Protein AF-A0A949B2I8-F1 (afdb_monomer_lite)

pLDDT: mean 84.63, std 10.98, range [38.72, 97.44]

Radius of gyration: 34.82 Å; chains: 1; bounding box: 92×70×92 Å

Structure (mmCIF, N/CA/C/O backbone):
data_AF-A0A949B2I8-F1
#
_entry.id   AF-A0A949B2I8-F1
#
loop_
_atom_site.group_PDB
_atom_site.id
_atom_site.type_symbol
_atom_site.label_atom_id
_atom_site.label_alt_id
_atom_site.label_comp_id
_atom_site.label_asym_id
_atom_site.label_entity_id
_atom_site.label_seq_id
_atom_site.pdbx_PDB_ins_code
_atom_site.Cartn_x
_atom_site.Cartn_y
_atom_site.Cartn_z
_atom_site.occupancy
_atom_site.B_iso_or_equiv
_atom_site.auth_seq_id
_atom_site.auth_comp_id
_atom_site.auth_asym_id
_atom_site.auth_atom_id
_atom_site.pdbx_PDB_model_num
ATOM 1 N N . THR A 1 1 ? -18.394 -19.886 13.069 1.00 79.94 1 THR A N 1
ATOM 2 C CA . THR A 1 1 ? -18.197 -20.122 11.618 1.00 79.94 1 THR A CA 1
ATOM 3 C C . THR A 1 1 ? -19.232 -19.318 10.837 1.00 79.94 1 THR A C 1
ATOM 5 O O . THR A 1 1 ? -20.152 -18.823 11.475 1.00 79.94 1 THR A O 1
ATOM 8 N N . ASN A 1 2 ? -19.102 -19.147 9.516 1.00 81.44 2 ASN A N 1
ATOM 9 C CA . ASN A 1 2 ? -20.179 -18.587 8.677 1.00 81.44 2 ASN A CA 1
ATOM 10 C C . ASN A 1 2 ? -21.021 -19.720 8.051 1.00 81.44 2 ASN A C 1
ATOM 12 O O . ASN A 1 2 ? -20.586 -20.873 8.059 1.00 81.44 2 ASN A O 1
ATOM 16 N N . TYR A 1 3 ? -22.212 -19.411 7.523 1.00 83.62 3 TYR A N 1
ATOM 17 C CA . TYR A 1 3 ? -23.167 -20.431 7.058 1.00 83.62 3 TYR A CA 1
ATOM 18 C C . TYR A 1 3 ? -22.599 -21.349 5.966 1.00 83.62 3 TYR A C 1
ATOM 20 O O . TYR A 1 3 ? -22.787 -22.558 6.020 1.00 83.62 3 TYR A O 1
ATOM 28 N N . ALA A 1 4 ? -21.834 -20.825 5.011 1.00 82.12 4 ALA A N 1
ATOM 29 C CA . ALA A 1 4 ? -21.316 -21.674 3.944 1.00 82.12 4 ALA A CA 1
ATOM 30 C C . ALA A 1 4 ? -20.083 -22.471 4.354 1.00 82.12 4 ALA A C 1
ATOM 32 O O . ALA A 1 4 ? -19.852 -23.545 3.817 1.00 82.12 4 ALA A O 1
ATOM 33 N N . MET A 1 5 ? -19.282 -21.964 5.293 1.00 85.81 5 MET A N 1
ATOM 34 C CA . MET A 1 5 ? -18.226 -22.775 5.883 1.00 85.81 5 MET A CA 1
ATOM 35 C C . MET A 1 5 ? -18.851 -23.914 6.693 1.00 85.81 5 MET A C 1
ATOM 37 O O . MET A 1 5 ? -18.376 -25.033 6.599 1.00 85.81 5 MET A O 1
ATOM 41 N N . LEU A 1 6 ? -19.949 -23.676 7.420 1.00 89.88 6 LEU A N 1
ATOM 42 C CA . LEU A 1 6 ? -20.717 -24.753 8.055 1.00 89.88 6 LEU A CA 1
ATOM 43 C C . LEU A 1 6 ? -21.228 -25.773 7.025 1.00 89.88 6 LEU A C 1
ATOM 45 O O . LEU A 1 6 ? -21.060 -26.969 7.229 1.00 89.88 6 LEU A O 1
ATOM 49 N N . GLU A 1 7 ? -21.806 -25.315 5.914 1.00 89.12 7 GLU A N 1
ATOM 50 C CA . GLU A 1 7 ? -22.252 -26.204 4.837 1.00 89.12 7 GLU A CA 1
ATOM 51 C C . GLU A 1 7 ? -21.102 -27.023 4.241 1.00 89.12 7 GLU A C 1
ATOM 53 O O . GLU A 1 7 ? -21.235 -28.229 4.058 1.00 89.12 7 GLU A O 1
ATOM 58 N N . TYR A 1 8 ? -19.952 -26.394 4.002 1.00 88.31 8 TYR A N 1
ATOM 59 C CA . TYR A 1 8 ? -18.765 -27.072 3.494 1.00 88.31 8 TYR A CA 1
ATOM 60 C C . TYR A 1 8 ? -18.216 -28.110 4.485 1.00 88.31 8 TYR A C 1
ATOM 62 O O . TYR A 1 8 ? -17.918 -29.236 4.089 1.00 88.31 8 TYR A O 1
ATOM 70 N N . LEU A 1 9 ? -18.143 -27.766 5.776 1.00 89.88 9 LEU A N 1
ATOM 71 C CA . LEU A 1 9 ? -17.707 -28.675 6.843 1.00 89.88 9 LEU A CA 1
ATOM 72 C C . LEU A 1 9 ? -18.636 -29.892 6.968 1.00 89.88 9 LEU A C 1
ATOM 74 O O . LEU A 1 9 ? -18.159 -31.000 7.180 1.00 89.88 9 LEU A O 1
ATOM 78 N N . LEU A 1 10 ? -19.950 -29.720 6.779 1.00 88.69 10 LEU A N 1
ATOM 79 C CA . LEU A 1 10 ? -20.912 -30.832 6.807 1.00 88.69 10 LEU A CA 1
ATOM 80 C C . LEU A 1 10 ? -20.727 -31.838 5.657 1.00 88.69 10 LEU A C 1
ATOM 82 O O . LEU A 1 10 ? -21.228 -32.961 5.754 1.00 88.69 10 LEU A O 1
ATOM 86 N N . LEU A 1 11 ? -20.054 -31.438 4.573 1.00 88.19 11 LEU A N 1
ATOM 87 C CA . LEU A 1 11 ? -19.802 -32.273 3.395 1.00 88.19 11 LEU A CA 1
ATOM 88 C C . LEU A 1 11 ? -18.413 -32.920 3.402 1.00 88.19 11 LEU A C 1
ATOM 90 O O . LEU A 1 11 ? -18.212 -33.920 2.711 1.00 88.19 11 LEU A O 1
ATOM 94 N N . ARG A 1 12 ? -17.441 -32.357 4.132 1.00 89.75 12 ARG A N 1
ATOM 95 C CA . ARG A 1 12 ? -16.051 -32.818 4.081 1.00 89.75 12 ARG A CA 1
ATOM 96 C C . ARG A 1 12 ? -15.852 -34.053 4.978 1.00 89.75 12 ARG A C 1
ATOM 98 O O . ARG A 1 12 ? -16.093 -33.963 6.181 1.00 89.75 12 ARG A O 1
ATOM 105 N N . PRO A 1 13 ? -15.358 -35.186 4.439 1.00 86.69 13 PRO A N 1
ATOM 106 C CA . PRO A 1 13 ? -15.176 -36.415 5.218 1.00 86.69 13 PRO A CA 1
ATOM 107 C C . PRO A 1 13 ? -14.293 -36.241 6.459 1.00 86.69 13 PRO A C 1
ATOM 109 O O . PRO A 1 13 ? -14.601 -36.794 7.510 1.00 86.69 13 PRO A O 1
ATOM 112 N N . ASP A 1 14 ? -13.243 -35.423 6.355 1.00 87.81 14 ASP A N 1
ATOM 113 C CA . ASP A 1 14 ? -12.292 -35.188 7.448 1.00 87.81 14 ASP A CA 1
ATOM 114 C C . ASP A 1 14 ? -12.923 -34.480 8.662 1.00 87.81 14 ASP A C 1
ATOM 116 O O . ASP A 1 14 ? -12.439 -34.642 9.780 1.00 87.81 14 ASP A O 1
ATOM 120 N N . ASP A 1 15 ? -14.014 -33.724 8.470 1.00 87.88 15 ASP A N 1
ATOM 121 C CA . ASP A 1 15 ? -14.718 -33.020 9.555 1.00 87.88 15 ASP A CA 1
ATOM 122 C C . ASP A 1 15 ? -15.960 -33.770 10.055 1.00 87.88 15 ASP A C 1
ATOM 124 O O . ASP A 1 15 ? -16.546 -33.382 11.068 1.00 87.88 15 ASP A O 1
ATOM 128 N N . SER A 1 16 ? -16.354 -34.864 9.390 1.00 84.75 16 SER A N 1
ATOM 129 C CA . SER A 1 16 ? -17.503 -35.697 9.776 1.00 84.75 16 SER A CA 1
ATOM 130 C C . SER A 1 16 ? -17.485 -36.103 11.259 1.00 84.75 16 SER A C 1
ATOM 132 O O . SER A 1 16 ? -18.537 -36.006 11.887 1.00 84.75 16 SER A O 1
ATOM 134 N N . PRO A 1 17 ? -16.333 -36.450 11.885 1.00 85.88 17 PRO A N 1
ATOM 135 C CA . PRO A 1 17 ? -16.284 -36.782 13.313 1.00 85.88 17 PRO A CA 1
ATOM 136 C C . PRO A 1 17 ? -16.767 -35.677 14.262 1.00 85.88 17 PRO A C 1
ATOM 138 O O . PRO A 1 17 ? -17.048 -35.960 15.420 1.00 85.88 17 PRO A O 1
ATOM 141 N N . PHE A 1 18 ? -16.838 -34.416 13.822 1.00 85.62 18 PHE A N 1
ATOM 142 C CA . PHE A 1 18 ? -17.366 -33.314 14.634 1.00 85.62 18 PHE A CA 1
ATOM 143 C C . PHE A 1 18 ? -18.903 -33.299 14.676 1.00 85.62 18 PHE A C 1
ATOM 145 O O . PHE A 1 18 ? -19.505 -32.826 15.646 1.00 85.62 18 PHE A O 1
ATOM 152 N N . PHE A 1 19 ? -19.525 -33.810 13.612 1.00 88.69 19 PHE A N 1
ATOM 153 C CA . PHE A 1 19 ? -20.973 -33.830 13.414 1.00 88.69 19 PHE A CA 1
ATOM 154 C C . PHE A 1 19 ? -21.587 -35.212 13.645 1.00 88.69 19 PHE A C 1
ATOM 156 O O . PHE A 1 19 ? -22.778 -35.288 13.925 1.00 88.69 19 PHE A O 1
ATOM 163 N N . ASP A 1 20 ? -20.779 -36.273 13.581 1.00 80.75 20 ASP A N 1
ATOM 164 C CA . ASP A 1 20 ? -21.177 -37.658 13.818 1.00 80.75 20 ASP A CA 1
ATOM 165 C C . ASP A 1 20 ? -20.352 -38.293 14.950 1.00 80.75 20 ASP A C 1
ATOM 167 O O . ASP A 1 20 ? -19.201 -37.935 15.193 1.00 80.75 20 ASP A O 1
ATOM 171 N N . GLY A 1 21 ? -20.914 -39.296 15.628 1.00 77.56 21 GLY A N 1
ATOM 172 C CA . GLY A 1 21 ? -20.192 -40.074 16.641 1.00 77.56 21 GLY A CA 1
ATOM 173 C C . GLY A 1 21 ? -20.196 -39.436 18.034 1.00 77.56 21 GLY A C 1
ATOM 174 O O . GLY A 1 21 ? -21.208 -38.893 18.477 1.00 77.56 21 GLY A O 1
ATOM 175 N N . GLU A 1 22 ? -19.092 -39.561 18.778 1.00 79.94 22 GLU A N 1
ATOM 176 C CA . GLU A 1 22 ? -19.039 -39.130 20.184 1.00 79.94 22 GLU A CA 1
ATOM 177 C C . GLU A 1 22 ? -19.079 -37.604 20.343 1.00 79.94 22 GLU A C 1
ATOM 179 O O . GLU A 1 22 ? -19.807 -37.100 21.199 1.00 79.94 22 GLU A O 1
ATOM 184 N N . LEU A 1 23 ? -18.373 -36.855 19.484 1.00 82.44 23 LEU A N 1
ATOM 185 C CA . LEU A 1 23 ? -18.303 -35.389 19.577 1.00 82.44 23 LEU A CA 1
ATOM 186 C C . LEU A 1 23 ? -19.657 -34.718 19.315 1.00 82.44 23 LEU A C 1
ATOM 188 O O . LEU A 1 23 ? -19.991 -33.726 19.967 1.00 82.44 23 LEU A O 1
ATOM 192 N N . ALA A 1 24 ? -20.472 -35.304 18.436 1.00 82.50 24 ALA A N 1
ATOM 193 C CA . ALA A 1 24 ? -21.822 -34.843 18.123 1.00 82.50 24 ALA A CA 1
ATOM 194 C C . ALA A 1 24 ? -22.713 -34.720 19.375 1.00 82.50 24 ALA A C 1
ATOM 196 O O . ALA A 1 24 ? -23.487 -33.774 19.514 1.00 82.50 24 ALA A O 1
ATOM 197 N N . ARG A 1 25 ? -22.545 -35.623 20.352 1.00 79.56 25 ARG A N 1
ATOM 198 C CA . ARG A 1 25 ? -23.369 -35.686 21.574 1.00 79.56 25 ARG A CA 1
ATOM 199 C C . ARG A 1 25 ? -23.064 -34.584 22.591 1.00 79.56 25 ARG A C 1
ATOM 201 O O . ARG A 1 25 ? -23.819 -34.403 23.549 1.00 79.56 25 ARG A O 1
ATOM 208 N N . HIS A 1 26 ? -21.963 -33.856 22.414 1.00 86.62 26 HIS A N 1
ATOM 209 C CA . HIS A 1 26 ? -21.536 -32.809 23.341 1.00 86.62 26 HIS A CA 1
ATOM 210 C C . HIS A 1 26 ? -22.079 -31.419 22.997 1.00 86.62 26 HIS A C 1
ATOM 212 O O . HIS A 1 26 ? -21.903 -30.489 23.787 1.00 86.62 26 HIS A O 1
ATOM 218 N N . TRP A 1 27 ? -22.773 -31.261 21.869 1.00 90.19 27 TRP A N 1
ATOM 219 C CA . TRP A 1 27 ? -23.358 -29.982 21.486 1.00 90.19 27 TRP A CA 1
ATOM 220 C C . TRP A 1 27 ? -24.473 -29.566 22.458 1.00 90.19 27 TRP A C 1
ATOM 222 O O . TRP A 1 27 ? -25.363 -30.350 22.786 1.00 90.19 27 TRP A O 1
ATOM 232 N N . LYS A 1 28 ? -24.413 -28.316 22.935 1.00 90.44 28 LYS A N 1
ATOM 233 C CA . LYS A 1 28 ? -25.395 -27.732 23.873 1.00 90.44 28 LYS A CA 1
ATOM 234 C C . LYS A 1 28 ? -26.049 -26.458 23.357 1.00 90.44 28 LYS A C 1
ATOM 236 O O . LYS A 1 28 ? -27.205 -26.200 23.678 1.00 90.44 28 LYS A O 1
ATOM 241 N N . PHE A 1 29 ? -25.325 -25.678 22.561 1.00 93.69 29 PHE A N 1
ATOM 242 C CA . PHE A 1 29 ? -25.753 -24.360 22.110 1.00 93.69 29 PHE A CA 1
ATOM 243 C C . PHE A 1 29 ? -25.602 -24.236 20.598 1.00 93.69 29 PHE A C 1
ATOM 245 O O . PHE A 1 29 ? -24.614 -24.702 20.029 1.00 93.69 29 PHE A O 1
ATOM 252 N N . LEU A 1 30 ? -26.561 -23.564 19.969 1.00 92.81 30 LEU A N 1
ATOM 253 C CA . LEU A 1 30 ? -26.481 -23.113 18.585 1.00 92.81 30 LEU A CA 1
ATOM 254 C C . LEU A 1 30 ? -26.758 -21.612 18.564 1.00 92.81 30 LEU A C 1
ATOM 256 O O . LEU A 1 30 ? -27.876 -21.187 18.839 1.00 92.81 30 LEU A O 1
ATOM 260 N N . ILE A 1 31 ? -25.733 -20.819 18.260 1.00 94.12 31 ILE A N 1
ATOM 261 C CA . ILE A 1 31 ? -25.816 -19.358 18.275 1.00 94.12 31 ILE A CA 1
ATOM 262 C C . ILE A 1 31 ? -25.791 -18.852 16.836 1.00 94.12 31 ILE A C 1
ATOM 264 O O . ILE A 1 31 ? -24.857 -19.153 16.089 1.00 94.12 31 ILE A O 1
ATOM 268 N N . LEU A 1 32 ? -26.810 -18.085 16.462 1.00 91.12 32 LEU A N 1
ATOM 269 C CA . LEU A 1 32 ? -26.898 -17.388 15.189 1.00 91.12 32 LEU A CA 1
ATOM 270 C C . LEU A 1 32 ? -26.808 -15.882 15.427 1.00 91.12 32 LEU A C 1
ATOM 272 O O . LEU A 1 32 ? -27.686 -15.294 16.054 1.00 91.12 32 LEU A O 1
ATOM 276 N N . ASP A 1 33 ? -25.754 -15.267 14.909 1.00 88.81 33 ASP A N 1
ATOM 277 C CA . ASP A 1 33 ? -25.601 -13.818 14.971 1.00 88.81 33 ASP A CA 1
ATOM 278 C C . ASP A 1 33 ? -26.317 -13.146 13.788 1.00 88.81 33 ASP A C 1
ATOM 280 O O . ASP A 1 33 ? -26.360 -13.707 12.687 1.00 88.81 33 ASP A O 1
ATOM 284 N N . GLU A 1 34 ? -26.885 -11.964 14.017 1.00 86.44 34 GLU A N 1
ATOM 285 C CA . GLU A 1 34 ? -27.564 -11.130 13.015 1.00 86.44 34 GLU A CA 1
ATOM 286 C C . GLU A 1 34 ? -28.652 -11.853 12.208 1.00 86.44 34 GLU A C 1
ATOM 288 O O . GLU A 1 34 ? -28.735 -11.773 10.979 1.00 86.44 34 GLU A O 1
ATOM 293 N N . ALA A 1 35 ? -29.552 -12.532 12.919 1.00 86.75 35 ALA A N 1
ATOM 294 C CA . ALA A 1 35 ? -30.594 -13.368 12.336 1.00 86.75 35 ALA A CA 1
ATOM 295 C C . ALA A 1 35 ? -31.487 -12.628 11.314 1.00 86.75 35 ALA A C 1
ATOM 297 O O . ALA A 1 35 ? -32.026 -13.245 10.399 1.00 86.75 35 ALA A O 1
ATOM 298 N N . HIS A 1 36 ? -31.589 -11.300 11.423 1.00 84.44 36 HIS A N 1
ATOM 299 C CA . HIS A 1 36 ? -32.357 -10.436 10.524 1.00 84.44 36 HIS A CA 1
ATOM 300 C C . HIS A 1 36 ? -31.859 -10.422 9.062 1.00 84.44 36 HIS A C 1
ATOM 302 O O . HIS A 1 36 ? -32.623 -10.062 8.164 1.00 84.44 36 HIS A O 1
ATOM 308 N N . ILE A 1 37 ? -30.607 -10.826 8.809 1.00 84.00 37 ILE A N 1
ATOM 309 C CA . ILE A 1 37 ? -30.034 -10.950 7.456 1.00 84.00 37 ILE A CA 1
ATOM 310 C C . ILE A 1 37 ? -30.658 -12.136 6.696 1.00 84.00 37 ILE A C 1
ATOM 312 O O . ILE A 1 37 ? -30.757 -12.119 5.468 1.00 84.00 37 ILE A O 1
ATOM 316 N N . TYR A 1 38 ? -31.109 -13.167 7.415 1.00 82.81 38 TYR A N 1
ATOM 317 C CA . TYR A 1 38 ? -31.652 -14.393 6.834 1.00 82.81 38 TYR A CA 1
ATOM 318 C C . TYR A 1 38 ? -33.159 -14.252 6.589 1.00 82.81 38 TYR A C 1
ATOM 320 O O . TYR A 1 38 ? -33.985 -14.742 7.357 1.00 82.81 38 TYR A O 1
ATOM 328 N N . ASN A 1 39 ? -33.526 -13.572 5.503 1.00 79.19 39 ASN A N 1
ATOM 329 C CA . ASN A 1 39 ? -34.914 -13.385 5.083 1.00 79.19 39 ASN A CA 1
ATOM 330 C C . ASN A 1 39 ? -35.170 -13.954 3.676 1.00 79.19 39 ASN A C 1
ATOM 332 O O . ASN A 1 39 ? -34.245 -14.270 2.930 1.00 79.19 39 ASN A O 1
ATOM 336 N N . GLY A 1 40 ? -36.443 -14.151 3.320 1.00 84.62 40 GLY A N 1
ATOM 337 C CA . GLY A 1 40 ? -36.815 -14.700 2.012 1.00 84.62 40 GLY A CA 1
ATOM 338 C C . GLY A 1 40 ? -36.098 -16.021 1.699 1.00 84.62 40 GLY A C 1
ATOM 339 O O . GLY A 1 40 ? -36.113 -16.948 2.507 1.00 84.62 40 GLY A O 1
ATOM 340 N N . ALA A 1 41 ? -35.458 -16.098 0.529 1.00 86.00 41 ALA A N 1
ATOM 341 C CA . ALA A 1 41 ? -34.752 -17.297 0.076 1.00 86.00 41 ALA A CA 1
ATOM 342 C C . ALA A 1 41 ? -33.549 -17.669 0.965 1.00 86.00 41 ALA A C 1
ATOM 344 O O . ALA A 1 41 ? -33.412 -18.835 1.330 1.00 86.00 41 ALA A O 1
ATOM 345 N N . SER A 1 42 ? -32.732 -16.694 1.388 1.00 83.50 42 SER A N 1
ATOM 346 C CA . SER A 1 42 ? -31.561 -16.965 2.241 1.00 83.50 42 SER A CA 1
ATOM 347 C C . SER A 1 42 ? -31.970 -17.482 3.624 1.00 83.50 42 SER A C 1
ATOM 349 O O . SER A 1 42 ? -31.307 -18.348 4.194 1.00 83.50 42 SER A O 1
ATOM 351 N N . GLY A 1 43 ? -33.109 -17.012 4.144 1.00 86.12 43 GLY A N 1
ATOM 352 C CA . GLY A 1 43 ? -33.725 -17.535 5.365 1.00 86.12 43 GLY A CA 1
ATOM 353 C C . GLY A 1 43 ? -34.150 -18.997 5.250 1.00 86.12 43 GLY A C 1
ATOM 354 O O . GLY A 1 43 ? -33.913 -19.786 6.168 1.00 86.12 43 GLY A O 1
ATOM 355 N N . ILE A 1 44 ? -34.734 -19.380 4.112 1.00 88.50 44 ILE A N 1
ATOM 356 C CA . ILE A 1 44 ? -35.135 -20.767 3.845 1.00 88.50 44 ILE A CA 1
ATOM 357 C C . ILE A 1 44 ? -33.903 -21.675 3.783 1.00 88.50 44 ILE A C 1
ATOM 359 O O . ILE A 1 44 ? -33.879 -22.707 4.455 1.00 88.50 44 ILE A O 1
ATOM 363 N N . GLU A 1 45 ? -32.868 -21.278 3.039 1.00 90.00 45 GLU A N 1
ATOM 364 C CA . GLU A 1 45 ? -31.611 -22.030 2.938 1.00 90.00 45 GLU A CA 1
ATOM 365 C C . GLU A 1 45 ? -30.949 -22.211 4.306 1.00 90.00 45 GLU A C 1
ATOM 367 O O . GLU A 1 45 ? -30.589 -23.332 4.678 1.00 90.00 45 GLU A O 1
ATOM 372 N N . MET A 1 46 ? -30.859 -21.137 5.098 1.00 91.69 46 MET A N 1
ATOM 373 C CA . MET A 1 46 ? -30.277 -21.202 6.438 1.00 91.69 46 MET A CA 1
ATOM 374 C C . MET A 1 46 ? -31.085 -22.121 7.359 1.00 91.69 46 MET A C 1
ATOM 376 O O . MET A 1 46 ? -30.516 -22.960 8.059 1.00 91.69 46 MET A O 1
ATOM 380 N N . GLY A 1 47 ? -32.416 -22.038 7.315 1.00 92.56 47 GLY A N 1
ATOM 381 C CA . GLY A 1 47 ? -33.276 -22.944 8.071 1.00 92.56 47 GLY A CA 1
ATOM 382 C C . GLY A 1 47 ? -33.119 -24.408 7.646 1.00 92.56 47 GLY A C 1
ATOM 383 O O . GLY A 1 47 ? -33.179 -25.306 8.487 1.00 92.56 47 GLY A O 1
ATOM 384 N N . MET A 1 48 ? -32.923 -24.697 6.357 1.00 92.12 48 MET A N 1
ATOM 385 C CA . MET A 1 48 ? -32.646 -26.061 5.883 1.00 92.12 48 MET A CA 1
ATOM 386 C C . MET A 1 48 ? -31.262 -26.548 6.324 1.00 92.12 48 MET A C 1
ATOM 388 O O . MET A 1 48 ? -31.116 -27.702 6.729 1.00 92.12 48 MET A O 1
ATOM 392 N N . LEU A 1 49 ? -30.251 -25.678 6.298 1.00 93.88 49 LEU A N 1
ATOM 393 C CA . LEU A 1 49 ? -28.912 -25.981 6.799 1.00 93.88 49 LEU A CA 1
ATOM 394 C C . LEU A 1 49 ? -28.930 -26.308 8.298 1.00 93.88 49 LEU A C 1
ATOM 396 O O . LEU A 1 49 ? -28.355 -27.318 8.699 1.00 93.88 49 LEU A O 1
ATOM 400 N N . ILE A 1 50 ? -29.634 -25.514 9.112 1.00 93.81 50 ILE A N 1
ATOM 401 C CA . ILE A 1 50 ? -29.788 -25.768 10.554 1.00 93.81 50 ILE A CA 1
ATOM 402 C C . ILE A 1 50 ? -30.484 -27.111 10.800 1.00 93.81 50 ILE A C 1
ATOM 404 O O . ILE A 1 50 ? -30.046 -27.872 11.661 1.00 93.81 50 ILE A O 1
ATOM 408 N N . ARG A 1 51 ? -31.529 -27.442 10.029 1.00 91.81 51 ARG A N 1
ATOM 409 C CA . ARG A 1 51 ? -32.196 -28.752 10.127 1.00 91.81 51 ARG A CA 1
ATOM 410 C C . ARG A 1 51 ? -31.242 -29.901 9.802 1.00 91.81 51 ARG A C 1
ATOM 412 O O . ARG A 1 51 ? -31.181 -30.840 10.584 1.00 91.81 51 ARG A O 1
ATOM 419 N N . ARG A 1 52 ? -30.454 -29.804 8.720 1.00 92.06 52 ARG A N 1
ATOM 420 C CA . ARG A 1 52 ? -29.418 -30.804 8.378 1.00 92.06 52 ARG A CA 1
ATOM 421 C C . ARG A 1 52 ? -28.370 -30.944 9.481 1.00 92.06 52 ARG A C 1
ATOM 423 O O . ARG A 1 52 ? -27.996 -32.059 9.821 1.00 92.06 52 ARG A O 1
ATOM 430 N N . LEU A 1 53 ? -27.919 -29.830 10.060 1.00 92.44 53 LEU A N 1
ATOM 431 C CA . LEU A 1 53 ? -26.991 -29.851 11.188 1.00 92.44 53 LEU A CA 1
ATOM 432 C C . LEU A 1 53 ? -27.604 -30.603 12.377 1.00 92.44 53 LEU A C 1
ATOM 434 O O . LEU A 1 53 ? -26.999 -31.550 12.870 1.00 92.44 53 LEU A O 1
ATOM 438 N N . LYS A 1 54 ? -28.810 -30.210 12.806 1.00 91.06 54 LYS A N 1
ATOM 439 C CA . LYS A 1 54 ? -29.531 -30.831 13.928 1.00 91.06 54 LYS A CA 1
ATOM 440 C C . LYS A 1 54 ? -29.829 -32.308 13.699 1.00 91.06 54 LYS A C 1
ATOM 442 O O . LYS A 1 54 ? -29.820 -33.074 14.656 1.00 91.06 54 LYS A O 1
ATOM 447 N N . ASP A 1 55 ? -30.083 -32.712 12.461 1.00 89.56 55 ASP A N 1
ATOM 448 C CA . ASP A 1 55 ? -30.278 -34.118 12.119 1.00 89.56 55 ASP A CA 1
ATOM 449 C C . ASP A 1 55 ? -29.025 -34.943 12.445 1.00 89.56 55 ASP A C 1
ATOM 451 O O . ASP A 1 55 ? -29.115 -35.969 13.112 1.00 89.56 55 ASP A O 1
ATOM 455 N N . ARG A 1 56 ? -27.836 -34.424 12.110 1.00 89.56 56 ARG A N 1
ATOM 456 C CA . ARG A 1 56 ? -26.564 -35.097 12.418 1.00 89.56 56 ARG A CA 1
ATOM 457 C C . ARG A 1 56 ? -26.195 -35.044 13.899 1.00 89.56 56 ARG A C 1
ATOM 459 O O . ARG A 1 56 ? -25.865 -36.072 14.481 1.00 89.56 56 ARG A O 1
ATOM 466 N N . VAL A 1 57 ? -26.291 -33.870 14.532 1.00 90.81 57 VAL A N 1
ATOM 467 C CA . VAL A 1 57 ? -25.806 -33.696 15.917 1.00 90.81 57 VAL A CA 1
ATOM 468 C C . VAL A 1 57 ? -26.828 -34.057 16.997 1.00 90.81 57 VAL A C 1
ATOM 470 O O . VAL A 1 57 ? -26.465 -34.243 18.156 1.00 90.81 57 VAL A O 1
ATOM 473 N N . CYS A 1 58 ? -28.115 -34.137 16.655 1.00 86.69 58 CYS A N 1
ATOM 474 C CA . CYS A 1 58 ? -29.203 -34.362 17.613 1.00 86.69 58 CYS A CA 1
ATOM 475 C C . CYS A 1 58 ? -30.231 -35.402 17.153 1.00 86.69 58 CYS A C 1
ATOM 477 O O . CYS A 1 58 ? -31.282 -35.510 17.785 1.00 86.69 58 CYS A O 1
ATOM 479 N N . GLU A 1 59 ? -29.968 -36.151 16.075 1.00 84.31 59 GLU A N 1
ATOM 480 C CA . GLU A 1 59 ? -30.919 -37.120 15.497 1.00 84.31 59 GLU A CA 1
ATOM 481 C C . GLU A 1 59 ? -32.289 -36.475 15.201 1.00 84.31 59 GLU A C 1
ATOM 483 O O . GLU A 1 59 ? -33.342 -37.085 15.387 1.00 84.31 59 GLU A O 1
ATOM 488 N N . GLY A 1 60 ? -32.287 -35.181 14.865 1.00 76.62 60 GLY A N 1
ATOM 489 C CA . GLY A 1 60 ? -33.498 -34.410 14.580 1.00 76.62 60 GLY A CA 1
ATOM 490 C C . GLY A 1 60 ? -34.383 -34.109 15.798 1.00 76.62 60 GLY A C 1
ATOM 491 O O . GLY A 1 60 ? -35.456 -33.528 15.632 1.00 76.62 60 GLY A O 1
ATOM 492 N N . LYS A 1 61 ? -33.964 -34.455 17.024 1.00 81.94 61 LYS A N 1
ATOM 493 C CA . LYS A 1 61 ? -34.746 -34.213 18.248 1.00 81.94 61 LYS A CA 1
ATOM 494 C C . LYS A 1 61 ? -34.772 -32.726 18.610 1.00 81.94 61 LYS A C 1
ATOM 496 O O . LYS A 1 61 ? -33.727 -32.082 18.720 1.00 81.94 61 LYS A O 1
ATOM 501 N N . SER A 1 62 ? -35.970 -32.202 18.858 1.00 81.88 62 SER A N 1
ATOM 502 C CA . SER A 1 62 ? -36.173 -30.855 19.403 1.00 81.88 62 SER A CA 1
ATOM 503 C C . SER A 1 62 ? -35.776 -30.772 20.881 1.00 81.88 62 SER A C 1
ATOM 505 O O . SER A 1 62 ? -35.847 -31.758 21.615 1.00 81.88 62 SER A O 1
ATOM 507 N N . GLY A 1 63 ? -35.363 -29.586 21.326 1.00 82.25 63 GLY A N 1
ATOM 508 C CA . GLY A 1 63 ? -35.034 -29.287 22.723 1.00 82.25 63 GLY A CA 1
ATOM 509 C C . GLY A 1 63 ? -33.657 -29.761 23.203 1.00 82.25 63 GLY A C 1
ATOM 510 O O . GLY A 1 63 ? -33.282 -29.462 24.336 1.00 82.25 63 GLY A O 1
ATOM 511 N N . VAL A 1 64 ? -32.881 -30.458 22.362 1.00 86.44 64 VAL A N 1
ATOM 512 C CA . VAL A 1 64 ? -31.512 -30.900 22.698 1.00 86.44 64 VAL A CA 1
ATOM 513 C C . VAL A 1 64 ? -30.526 -29.727 22.671 1.00 86.44 64 VAL A C 1
ATOM 515 O O . VAL A 1 64 ? -29.676 -29.617 23.555 1.00 86.44 64 VAL A O 1
ATOM 518 N N . LEU A 1 65 ? -30.658 -28.832 21.686 1.00 90.81 65 LEU A N 1
ATOM 519 C CA . LEU A 1 65 ? -29.834 -27.628 21.564 1.00 90.81 65 LEU A CA 1
ATOM 520 C C . LEU A 1 65 ? -30.578 -26.404 22.078 1.00 90.81 65 LEU A C 1
ATOM 522 O O . LEU A 1 65 ? -31.708 -26.124 21.677 1.00 90.81 65 LEU A O 1
ATOM 526 N N . ARG A 1 66 ? -29.893 -25.603 22.892 1.00 91.62 66 ARG A N 1
ATOM 527 C CA . ARG A 1 66 ? -30.322 -24.243 23.205 1.00 91.62 66 ARG A CA 1
ATOM 528 C C . ARG A 1 66 ? -29.980 -23.335 22.025 1.00 91.62 66 ARG A C 1
ATOM 530 O O . ARG A 1 66 ? -28.810 -23.035 21.786 1.00 91.62 66 ARG A O 1
ATOM 537 N N . CYS A 1 67 ? -31.002 -22.939 21.275 1.00 93.88 67 CYS A N 1
ATOM 538 C CA . CYS A 1 67 ? -30.852 -22.053 20.127 1.00 93.88 67 CYS A CA 1
ATOM 539 C C . CYS A 1 67 ? -30.939 -20.592 20.576 1.00 93.88 67 CYS A C 1
ATOM 541 O O . CYS A 1 67 ? -31.873 -20.216 21.277 1.00 93.88 67 CYS A O 1
ATOM 543 N N . ILE A 1 68 ? -29.959 -19.784 20.184 1.00 94.62 68 ILE A N 1
ATOM 544 C CA . ILE A 1 68 ? -29.862 -18.364 20.526 1.00 94.62 68 ILE A CA 1
ATOM 545 C C . ILE A 1 68 ? -29.705 -17.594 19.218 1.00 94.62 68 ILE A C 1
ATOM 547 O O . ILE A 1 68 ? -28.844 -17.933 18.407 1.00 94.62 68 ILE A O 1
ATOM 551 N N . ALA A 1 69 ? -30.514 -16.558 19.016 1.00 91.50 69 ALA A N 1
ATOM 552 C CA . ALA A 1 69 ? -30.374 -15.638 17.896 1.00 91.50 69 ALA A CA 1
ATOM 553 C C . ALA A 1 69 ? -30.249 -14.200 18.391 1.00 91.50 69 ALA A C 1
ATOM 555 O O . ALA A 1 69 ? -31.006 -13.775 19.261 1.00 91.50 69 ALA A O 1
ATOM 556 N N . THR A 1 70 ? -29.328 -13.441 17.806 1.00 90.31 70 THR A N 1
ATOM 557 C CA . THR A 1 70 ? -29.253 -11.985 17.975 1.00 90.31 70 THR A CA 1
ATOM 558 C C . THR A 1 70 ? -29.839 -11.310 16.735 1.00 90.31 70 THR A C 1
ATOM 560 O O . THR A 1 70 ? -29.784 -11.839 15.623 1.00 90.31 70 THR A O 1
ATOM 563 N N . SER A 1 71 ? -30.448 -10.140 16.899 1.00 84.88 71 SER A N 1
ATOM 564 C CA . SER A 1 71 ? -30.939 -9.351 15.770 1.00 84.88 71 SER A CA 1
ATOM 565 C C . SER A 1 71 ? -31.117 -7.895 16.178 1.00 84.88 71 SER A C 1
ATOM 567 O O . SER A 1 71 ? -31.731 -7.613 17.204 1.00 84.88 71 SER A O 1
ATOM 569 N N . ALA A 1 72 ? -30.684 -6.976 15.318 1.00 73.75 72 ALA A N 1
ATOM 570 C CA . ALA A 1 72 ? -30.836 -5.545 15.547 1.00 73.75 72 ALA A CA 1
ATOM 571 C C . ALA A 1 72 ? -32.239 -4.981 15.233 1.00 73.75 72 ALA A C 1
ATOM 573 O O . ALA A 1 72 ? -32.579 -3.912 15.734 1.00 73.75 72 ALA A O 1
ATOM 574 N N . THR A 1 73 ? -33.044 -5.631 14.379 1.00 71.31 73 THR A N 1
ATOM 575 C CA . THR A 1 73 ? -34.196 -4.954 13.732 1.00 71.31 73 THR A CA 1
ATOM 576 C C . THR A 1 73 ? -35.525 -5.709 13.736 1.00 71.31 73 THR A C 1
ATOM 578 O O . THR A 1 73 ? -36.538 -5.117 13.368 1.00 71.31 73 THR A O 1
ATOM 581 N N . LEU A 1 74 ? -35.557 -6.977 14.158 1.00 72.56 74 LEU A N 1
ATOM 582 C CA . LEU A 1 74 ? -36.775 -7.800 14.109 1.00 72.56 74 LEU A CA 1
ATOM 583 C C . LEU A 1 74 ? -37.867 -7.393 15.115 1.00 72.56 74 LEU A C 1
ATOM 585 O O . LEU A 1 74 ? -39.032 -7.674 14.857 1.00 72.56 74 LEU A O 1
ATOM 589 N N . ALA A 1 75 ? -37.512 -6.736 16.224 1.00 67.69 75 ALA A N 1
ATOM 590 C CA . ALA A 1 75 ? -38.453 -6.317 17.264 1.00 67.69 75 ALA A CA 1
ATOM 591 C C . ALA A 1 75 ? -38.242 -4.838 17.605 1.00 67.69 75 ALA A C 1
ATOM 593 O O . ALA A 1 75 ? -37.197 -4.481 18.154 1.00 67.69 75 ALA A O 1
ATOM 594 N N . LYS A 1 76 ? -39.208 -3.967 17.292 1.00 65.75 76 LYS A N 1
ATOM 595 C CA . LYS A 1 76 ? -39.166 -2.562 17.742 1.00 65.75 76 LYS A CA 1
ATOM 596 C C . LYS A 1 76 ? -39.982 -2.370 19.016 1.00 65.75 76 LYS A C 1
ATOM 598 O O . LYS A 1 76 ? -39.521 -1.722 19.960 1.00 65.75 76 LYS A O 1
ATOM 603 N N . GLU A 1 77 ? -41.141 -3.009 19.080 1.00 71.50 77 GLU A N 1
ATOM 604 C CA . GLU A 1 77 ? -42.092 -2.943 20.193 1.00 71.50 77 GLU A CA 1
ATOM 605 C C . GLU A 1 77 ? -42.509 -4.357 20.626 1.00 71.50 77 GLU A C 1
ATOM 607 O O . GLU A 1 77 ? -42.203 -5.329 19.933 1.00 71.50 77 GLU A O 1
ATOM 612 N N . GLU A 1 78 ? -43.147 -4.490 21.792 1.00 73.56 78 GLU A N 1
ATOM 613 C CA . GLU A 1 78 ? -43.613 -5.793 22.305 1.00 73.56 78 GLU A CA 1
ATOM 614 C C . GLU A 1 78 ? -44.600 -6.472 21.343 1.00 73.56 78 GLU A C 1
ATOM 616 O O . GLU A 1 78 ? -44.561 -7.690 21.179 1.00 73.56 78 GLU A O 1
ATOM 621 N N . ASP A 1 79 ? -45.379 -5.680 20.602 1.00 76.19 79 ASP A N 1
ATOM 622 C CA . ASP A 1 79 ? -46.297 -6.142 19.553 1.00 76.19 79 ASP A CA 1
ATOM 623 C C . ASP A 1 79 ? -45.597 -6.911 18.412 1.00 76.19 79 ASP A C 1
ATOM 625 O O . ASP A 1 79 ? -46.236 -7.654 17.663 1.00 76.19 79 ASP A O 1
ATOM 629 N N . ASP A 1 80 ? -44.276 -6.772 18.257 1.00 81.56 80 ASP A N 1
ATOM 630 C CA . ASP A 1 80 ? -43.503 -7.527 17.267 1.00 81.56 80 ASP A CA 1
ATOM 631 C C . ASP A 1 80 ? -42.974 -8.868 17.801 1.00 81.56 80 ASP A C 1
ATOM 633 O O . ASP A 1 80 ? -42.464 -9.677 17.017 1.00 81.56 80 ASP A O 1
ATOM 637 N N . PHE A 1 81 ? -43.094 -9.151 19.102 1.00 87.12 81 PHE A N 1
ATOM 638 C CA . PHE A 1 81 ? -42.463 -10.330 19.706 1.00 87.12 81 PHE A CA 1
ATOM 639 C C . PHE A 1 81 ? -43.070 -11.627 19.165 1.00 87.12 81 PHE A C 1
ATOM 641 O O . PHE A 1 81 ? -42.333 -12.575 18.902 1.00 87.12 81 PHE A O 1
ATOM 648 N N . GLU A 1 82 ? -44.373 -11.655 18.868 1.00 85.88 82 GLU A N 1
ATOM 649 C CA . GLU A 1 82 ? -45.013 -12.815 18.231 1.00 85.88 82 GLU A CA 1
ATOM 650 C C . GLU A 1 82 ? -44.377 -13.142 16.866 1.00 85.88 82 GLU A C 1
ATOM 652 O O . GLU A 1 82 ? -44.109 -14.304 16.540 1.00 85.88 82 GLU A O 1
ATOM 657 N N . LYS A 1 83 ? -44.056 -12.116 16.068 1.00 85.94 83 LYS A N 1
ATOM 658 C CA . LYS A 1 83 ? -43.393 -12.300 14.767 1.00 85.94 83 LYS A CA 1
ATOM 659 C C . LYS A 1 83 ? -41.964 -12.802 14.941 1.00 85.94 83 LYS A C 1
ATOM 661 O O . LYS A 1 83 ? -41.535 -13.664 14.175 1.00 85.94 83 LYS A O 1
ATOM 666 N N . VAL A 1 84 ? -41.244 -12.288 15.937 1.00 88.44 84 VAL A N 1
ATOM 667 C CA . VAL A 1 84 ? -39.866 -12.692 16.264 1.00 88.44 84 VAL A CA 1
ATOM 668 C C . VAL A 1 84 ? -39.829 -14.158 16.682 1.00 88.44 84 VAL A C 1
ATOM 670 O O . VAL A 1 84 ? -39.024 -14.926 16.157 1.00 88.44 84 VAL A O 1
ATOM 673 N N . ILE A 1 85 ? -40.752 -14.568 17.549 1.00 90.69 85 ILE A N 1
ATOM 674 C CA . ILE A 1 85 ? -40.929 -15.954 17.992 1.00 90.69 85 ILE A CA 1
ATOM 675 C C . ILE A 1 85 ? -41.221 -16.863 16.810 1.00 90.69 85 ILE A C 1
ATOM 677 O O . ILE A 1 85 ? -40.575 -17.901 16.652 1.00 90.69 85 ILE A O 1
ATOM 681 N N . ARG A 1 86 ? -42.160 -16.472 15.943 1.00 89.62 86 ARG A N 1
ATOM 682 C CA . ARG A 1 86 ? -42.503 -17.252 14.750 1.00 89.62 86 ARG A CA 1
ATOM 683 C C . ARG A 1 86 ? -41.315 -17.373 13.801 1.00 89.62 86 ARG A C 1
ATOM 685 O O . ARG A 1 86 ? -41.069 -18.451 13.263 1.00 89.62 86 ARG A O 1
ATOM 692 N N . PHE A 1 87 ? -40.573 -16.289 13.599 1.00 89.75 87 PHE A N 1
ATOM 693 C CA . PHE A 1 87 ? -39.366 -16.282 12.783 1.00 89.75 87 PHE A CA 1
ATOM 694 C C . PHE A 1 87 ? -38.299 -17.228 13.350 1.00 89.75 87 PHE A C 1
ATOM 696 O O . PHE A 1 87 ? -37.854 -18.128 12.637 1.00 89.75 87 PHE A O 1
ATOM 703 N N . ALA A 1 88 ? -37.946 -17.088 14.630 1.00 91.31 88 ALA A N 1
ATOM 704 C CA . ALA A 1 88 ? -36.959 -17.936 15.297 1.00 91.31 88 ALA A CA 1
ATOM 705 C C . ALA A 1 88 ? -37.388 -19.412 15.293 1.00 91.31 88 ALA A C 1
ATOM 707 O O . ALA A 1 88 ? -36.594 -20.289 14.944 1.00 91.31 88 ALA A O 1
ATOM 708 N N . SER A 1 89 ? -38.665 -19.685 15.573 1.00 92.06 89 SER A N 1
ATOM 709 C CA . SER A 1 89 ? -39.219 -21.042 15.558 1.00 92.06 89 SER A CA 1
ATOM 710 C C . SER A 1 89 ? -39.119 -21.682 14.173 1.00 92.06 89 SER A C 1
ATOM 712 O O . SER A 1 89 ? -38.687 -22.828 14.041 1.00 92.06 89 SER A O 1
ATOM 714 N N . ASN A 1 90 ? -39.437 -20.932 13.113 1.00 91.19 90 ASN A N 1
ATOM 715 C CA . ASN A 1 90 ? -39.320 -21.410 11.734 1.00 91.19 90 ASN A CA 1
ATOM 716 C C . ASN A 1 90 ? -37.865 -21.619 11.294 1.00 91.19 90 ASN A C 1
ATOM 718 O O . ASN A 1 90 ? -37.587 -22.545 10.522 1.00 91.19 90 ASN A O 1
ATOM 722 N N . LEU A 1 91 ? -36.952 -20.764 11.759 1.00 91.81 91 LEU A N 1
ATOM 723 C CA . LEU A 1 91 ? -35.538 -20.803 11.402 1.00 91.81 91 LEU A CA 1
ATOM 724 C C . LEU A 1 91 ? -34.820 -21.986 12.065 1.00 91.81 91 LEU A C 1
ATOM 726 O O . LEU A 1 91 ? -34.140 -22.747 11.380 1.00 91.81 91 LEU A O 1
ATOM 730 N N . PHE A 1 92 ? -35.010 -22.181 13.373 1.00 92.38 92 PHE A N 1
ATOM 731 C CA . PHE A 1 92 ? -34.338 -23.240 14.136 1.00 92.38 92 PHE A CA 1
ATOM 732 C C . PHE A 1 92 ? -35.095 -24.574 14.165 1.00 92.38 92 PHE A C 1
ATOM 734 O O . PHE A 1 92 ? -34.499 -25.618 14.455 1.00 92.38 92 PHE A O 1
ATOM 741 N N . GLY A 1 93 ? -36.404 -24.564 13.899 1.00 89.88 93 GLY A N 1
ATOM 742 C CA . GLY A 1 93 ? -37.265 -25.720 14.159 1.00 89.88 93 GLY A CA 1
ATOM 743 C C . GLY A 1 93 ? -37.296 -26.078 15.649 1.00 89.88 93 GLY A C 1
ATOM 744 O O . GLY A 1 93 ? -37.188 -27.253 15.999 1.00 89.88 93 GLY A O 1
ATOM 745 N N . GLU A 1 94 ? -37.340 -25.063 16.511 1.00 91.81 94 GLU A N 1
ATOM 746 C CA . GLU A 1 94 ? -37.471 -25.172 17.968 1.00 91.81 94 GLU A CA 1
ATOM 747 C C . GLU A 1 94 ? -38.640 -24.314 18.446 1.00 91.81 94 GLU A C 1
ATOM 749 O O . GLU A 1 94 ? -39.090 -23.420 17.730 1.00 91.81 94 GLU A O 1
ATOM 754 N N . LYS A 1 95 ? -39.130 -24.586 19.654 1.00 90.88 95 LYS A N 1
ATOM 755 C CA . LYS A 1 95 ? -40.172 -23.775 20.284 1.00 90.88 95 LYS A CA 1
ATOM 756 C C . LYS A 1 95 ? -39.535 -22.555 20.954 1.00 90.88 95 LYS A C 1
ATOM 758 O O . LYS A 1 95 ? -38.621 -22.722 21.754 1.00 90.88 95 LYS A O 1
ATOM 763 N N . PHE A 1 96 ? -40.045 -21.372 20.631 1.00 91.88 96 PHE A N 1
ATOM 764 C CA . PHE A 1 96 ? -39.787 -20.125 21.350 1.00 91.88 96 PHE A CA 1
ATOM 765 C C . PHE A 1 96 ? -41.122 -19.598 21.878 1.00 91.88 96 PHE A C 1
ATOM 767 O O . PHE A 1 96 ? -42.144 -19.754 21.204 1.00 91.88 96 PHE A O 1
ATOM 774 N N . GLU A 1 97 ? -41.138 -19.009 23.068 1.00 90.94 97 GLU A N 1
ATOM 775 C CA . GLU A 1 97 ? -42.360 -18.531 23.716 1.00 90.94 97 GLU A CA 1
ATOM 776 C C . GLU A 1 97 ? -42.193 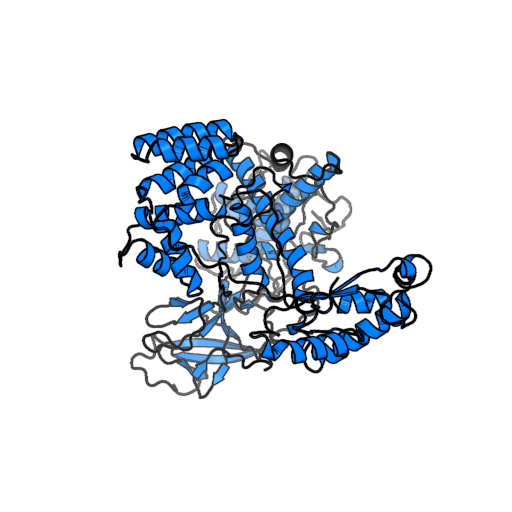-17.137 24.314 1.00 90.94 97 GLU A C 1
ATOM 778 O O . GLU A 1 97 ? -41.116 -16.753 24.775 1.00 90.94 97 GLU A O 1
ATOM 783 N N . TRP A 1 98 ? -43.301 -16.393 24.317 1.00 88.06 98 TRP A N 1
ATOM 784 C CA . TRP A 1 98 ? -43.416 -15.155 25.064 1.00 88.06 98 TRP A CA 1
ATOM 785 C C . TRP A 1 98 ? -44.775 -15.077 25.758 1.00 88.06 98 TRP A C 1
ATOM 787 O O . TRP A 1 98 ? -45.799 -15.057 25.075 1.00 88.06 98 TRP A O 1
ATOM 797 N N . ASP A 1 99 ? -44.789 -15.074 27.092 1.00 84.19 99 ASP A N 1
ATOM 798 C CA . ASP A 1 99 ? -45.999 -14.900 27.903 1.00 84.19 99 ASP A CA 1
ATOM 799 C C . ASP A 1 99 ? -45.798 -13.782 28.947 1.00 84.19 99 ASP A C 1
ATOM 801 O O . ASP A 1 99 ? -45.049 -13.975 29.909 1.00 84.19 99 ASP A O 1
ATOM 805 N N . PRO A 1 100 ? -46.487 -12.630 28.820 1.00 81.19 100 PRO A N 1
ATOM 806 C CA . PRO A 1 100 ? -46.339 -11.514 29.755 1.00 81.19 100 PRO A CA 1
ATOM 807 C C . PRO A 1 100 ? -46.770 -11.851 31.191 1.00 81.19 100 PRO A C 1
ATOM 809 O O . PRO A 1 100 ? -46.397 -11.130 32.115 1.00 81.19 100 PRO A O 1
ATOM 812 N N . ALA A 1 101 ? -47.542 -12.922 31.407 1.00 83.38 101 ALA A N 1
ATOM 813 C CA . ALA A 1 101 ? -47.984 -13.354 32.732 1.00 83.38 101 ALA A CA 1
ATOM 814 C C . ALA A 1 101 ? -47.045 -14.379 33.399 1.00 83.38 101 ALA A C 1
ATOM 816 O O . ALA A 1 101 ? -47.237 -14.689 34.577 1.00 83.38 101 ALA A O 1
ATOM 817 N N . GLN A 1 102 ? -46.057 -14.922 32.677 1.00 83.06 102 GLN A N 1
ATOM 818 C CA . GLN A 1 102 ? -45.162 -15.979 33.162 1.00 83.06 102 GLN A CA 1
ATOM 819 C C . GLN A 1 102 ? -43.689 -15.586 32.969 1.00 83.06 102 GLN A C 1
ATOM 821 O O . GLN A 1 102 ? -43.177 -15.514 31.853 1.00 83.06 102 GLN A O 1
ATOM 826 N N . GLU A 1 103 ? -42.979 -15.341 34.073 1.00 79.44 103 GLU A N 1
ATOM 827 C CA . GLU A 1 103 ? -41.556 -14.953 34.059 1.00 79.44 103 GLU A CA 1
ATOM 828 C C . GLU A 1 103 ? -40.622 -16.052 33.518 1.00 79.44 103 GLU A C 1
ATOM 830 O O . GLU A 1 103 ? -39.518 -15.759 33.070 1.00 79.44 103 GLU A O 1
ATOM 835 N N . ASP A 1 104 ? -41.041 -17.317 33.512 1.00 82.19 104 ASP A N 1
ATOM 836 C CA . ASP A 1 104 ? -40.262 -18.441 32.979 1.00 82.19 104 ASP A CA 1
ATOM 837 C C . ASP A 1 104 ? -40.421 -18.639 31.461 1.00 82.19 104 ASP A C 1
ATOM 839 O O . ASP A 1 104 ? -39.741 -19.483 30.876 1.00 82.19 104 ASP A O 1
ATOM 843 N N . ARG A 1 105 ? -41.283 -17.851 30.802 1.00 85.19 105 ARG A N 1
ATOM 844 C CA . ARG A 1 105 ? -41.593 -17.956 29.366 1.00 85.19 105 ARG A CA 1
ATOM 845 C C . ARG A 1 105 ? -41.246 -16.679 28.616 1.00 85.19 105 ARG A C 1
ATOM 847 O O . ARG A 1 105 ? -42.099 -16.118 27.940 1.00 85.19 105 ARG A O 1
ATOM 854 N N . GLN A 1 106 ? -40.002 -16.228 28.767 1.00 87.56 106 GLN A N 1
ATOM 855 C CA . GLN A 1 106 ? -39.477 -14.944 28.280 1.00 87.56 106 GLN A CA 1
ATOM 856 C C . GLN A 1 106 ? -38.324 -15.150 27.287 1.00 87.56 106 GLN A C 1
ATOM 858 O O . GLN A 1 106 ? -37.205 -14.689 27.513 1.00 87.56 106 GLN A O 1
ATOM 863 N N . ASP A 1 107 ? -38.555 -15.870 26.185 1.00 89.62 107 ASP A N 1
ATOM 864 C CA . ASP A 1 107 ? -37.458 -16.205 25.260 1.00 89.62 107 ASP A CA 1
ATOM 865 C C . ASP A 1 107 ? -36.982 -15.001 24.419 1.00 89.62 107 ASP A C 1
ATOM 867 O O . ASP A 1 107 ? -35.919 -15.057 23.794 1.00 89.62 107 ASP A O 1
ATOM 871 N N . VAL A 1 108 ? -37.746 -13.902 24.391 1.00 88.94 108 VAL A N 1
ATOM 872 C CA . VAL A 1 108 ? -37.374 -12.661 23.699 1.00 88.94 108 VAL A CA 1
ATOM 873 C C . VAL A 1 108 ? -36.752 -11.683 24.690 1.00 88.94 108 VAL A C 1
ATOM 875 O O . VAL A 1 108 ? -37.437 -11.090 25.516 1.00 88.94 108 VAL A O 1
ATOM 878 N N . ILE A 1 109 ? -35.443 -11.463 24.561 1.00 87.12 109 ILE A N 1
ATOM 879 C CA . ILE A 1 109 ? -34.697 -10.501 25.381 1.00 87.12 109 ILE A CA 1
ATOM 880 C C . ILE A 1 109 ? -34.498 -9.210 24.581 1.00 87.12 109 ILE A C 1
ATOM 882 O O . ILE A 1 109 ? -33.831 -9.208 23.543 1.00 87.12 109 ILE A O 1
ATOM 886 N N . LYS A 1 110 ? -35.050 -8.096 25.073 1.00 83.12 110 LYS A N 1
ATOM 887 C CA . LYS A 1 110 ? -34.902 -6.768 24.461 1.00 83.12 110 LYS A CA 1
ATOM 888 C C . LYS A 1 110 ? -33.799 -5.967 25.154 1.00 83.12 110 LYS A C 1
ATOM 890 O O . LYS A 1 110 ? -33.723 -5.919 26.375 1.00 83.12 110 LYS A O 1
ATOM 895 N N . GLY A 1 111 ? -32.952 -5.308 24.364 1.00 77.44 111 GLY A N 1
ATOM 896 C CA . GLY A 1 111 ? -31.991 -4.338 24.887 1.00 77.44 111 GLY A CA 1
ATOM 897 C C . GLY A 1 111 ? -32.671 -3.015 25.247 1.00 77.44 111 GLY A C 1
ATOM 898 O O . GLY A 1 111 ? -33.479 -2.502 24.472 1.00 77.44 111 GLY A O 1
ATOM 899 N N . GLU A 1 112 ? -32.310 -2.435 26.390 1.00 73.56 112 GLU A N 1
ATOM 900 C CA . GLU A 1 112 ? -32.797 -1.120 26.815 1.00 73.56 112 GLU A CA 1
ATOM 901 C C . GLU A 1 112 ? -31.772 -0.019 26.527 1.00 73.56 112 GLU A C 1
ATOM 903 O O . GLU A 1 112 ? 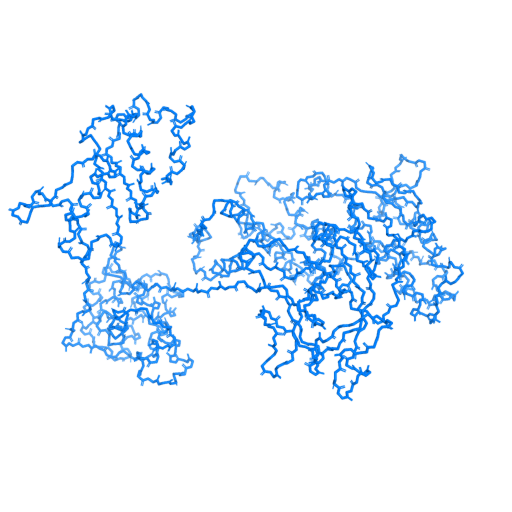-30.570 -0.165 26.761 1.00 73.56 112 GLU A O 1
ATOM 908 N N . SER A 1 113 ? -32.247 1.122 26.024 1.00 73.19 113 SER A N 1
ATOM 909 C CA . SER A 1 113 ? -31.407 2.307 25.860 1.00 73.19 113 SER A CA 1
ATOM 910 C C . SER A 1 113 ? -31.255 3.040 27.190 1.00 73.19 113 SER A C 1
ATOM 912 O O . SER A 1 113 ? -32.202 3.646 27.691 1.00 73.19 113 SER A O 1
ATOM 914 N N . ILE A 1 114 ? -30.038 3.046 27.731 1.00 75.88 114 ILE A N 1
ATOM 915 C CA . ILE A 1 114 ? -29.690 3.844 28.908 1.00 75.88 114 ILE A CA 1
ATOM 916 C C . ILE A 1 114 ? -29.595 5.311 28.483 1.00 75.88 114 ILE A C 1
ATOM 918 O O . ILE A 1 114 ? -28.666 5.697 27.773 1.00 75.88 114 ILE A O 1
ATOM 922 N N . LYS A 1 115 ? -30.559 6.129 28.909 1.00 77.75 115 LYS A N 1
ATOM 923 C CA . LYS A 1 115 ? -30.541 7.575 28.659 1.00 77.75 115 LYS A CA 1
ATOM 924 C C . LYS A 1 115 ? -29.516 8.269 29.551 1.00 77.75 115 LYS A C 1
ATOM 926 O O . LYS A 1 115 ? -29.301 7.882 30.701 1.00 77.75 115 LYS A O 1
ATOM 931 N N . THR A 1 116 ? -28.920 9.336 29.038 1.00 76.44 116 THR A N 1
ATOM 932 C CA . THR A 1 116 ? -27.998 10.191 29.778 1.00 76.44 116 THR A CA 1
ATOM 933 C C . THR A 1 116 ? -28.751 10.826 30.940 1.00 76.44 116 THR A C 1
ATOM 935 O O . THR A 1 116 ? -29.760 11.503 30.719 1.00 76.44 116 THR A O 1
ATOM 938 N N . PRO A 1 117 ? -28.283 10.635 32.183 1.00 72.06 117 PRO A N 1
ATOM 939 C CA . PRO A 1 117 ? -28.978 11.163 33.341 1.00 72.06 117 PRO A CA 1
ATOM 940 C C . PRO A 1 117 ? -28.993 12.692 33.300 1.00 72.06 117 PRO A C 1
ATOM 942 O O . PRO A 1 117 ? -27.985 13.347 33.011 1.00 72.06 117 PRO A O 1
ATOM 945 N N . THR A 1 118 ? -30.139 13.281 33.630 1.00 68.38 118 THR A N 1
ATOM 946 C CA . THR A 1 118 ? -30.217 14.707 33.945 1.00 68.38 118 THR A CA 1
ATOM 947 C C . THR A 1 118 ? -29.647 14.909 35.347 1.00 68.38 118 THR A C 1
ATOM 949 O O . THR A 1 118 ? -30.323 14.665 36.341 1.00 68.38 118 THR A O 1
ATOM 952 N N . LEU A 1 119 ? -28.378 15.305 35.434 1.00 72.31 119 LEU A N 1
ATOM 953 C CA . LEU A 1 119 ? -27.749 15.635 36.712 1.00 72.31 119 LEU A CA 1
ATOM 954 C C . LEU A 1 119 ? -28.242 17.000 37.211 1.00 72.31 119 LEU A C 1
ATOM 956 O O . LEU A 1 119 ? -28.308 17.953 36.436 1.00 72.31 119 LEU A O 1
ATOM 960 N N . GLN A 1 120 ? -28.573 17.084 38.504 1.00 62.38 120 GLN A N 1
ATOM 961 C CA . GLN A 1 120 ? -28.945 18.340 39.173 1.00 62.38 120 GLN A CA 1
ATOM 962 C C . GLN A 1 120 ? -27.745 19.290 39.315 1.00 62.38 120 GLN A C 1
ATOM 964 O O . GLN A 1 120 ? -27.912 20.502 39.234 1.00 62.38 120 GLN A O 1
ATOM 969 N N . GLU A 1 121 ? -26.535 18.738 39.454 1.00 73.50 121 GLU A N 1
ATOM 970 C CA . GLU A 1 121 ? -25.278 19.484 39.526 1.00 73.50 121 GLU A CA 1
ATOM 971 C C . GLU A 1 121 ? -24.284 18.939 38.490 1.00 73.50 121 GLU A C 1
ATOM 973 O O . GLU A 1 121 ? -23.913 17.763 38.519 1.00 73.50 121 GLU A O 1
ATOM 978 N N . SER A 1 122 ? -23.851 19.798 37.563 1.00 83.25 122 SER A N 1
ATOM 979 C CA . SER A 1 122 ? -22.784 19.513 36.595 1.00 83.25 122 SER A CA 1
ATOM 980 C C . SER A 1 122 ? -21.595 20.435 36.834 1.00 83.25 122 SER A C 1
ATOM 982 O O . SER A 1 122 ? -21.793 21.614 37.132 1.00 83.25 122 SER A O 1
ATOM 984 N N . ILE A 1 123 ? -20.379 19.939 36.623 1.00 89.44 123 ILE A N 1
ATOM 985 C CA . ILE A 1 123 ? -19.158 20.753 36.662 1.00 89.44 123 ILE A CA 1
ATOM 986 C C . ILE A 1 123 ? -18.824 21.274 35.259 1.00 89.44 123 ILE A C 1
ATOM 988 O O . ILE A 1 123 ? -19.094 20.598 34.270 1.00 89.44 123 ILE A O 1
ATOM 992 N N . ASP A 1 124 ? -18.244 22.469 35.154 1.00 89.00 124 ASP A N 1
ATOM 993 C CA . ASP A 1 124 ? -17.764 23.026 33.882 1.00 89.00 124 ASP A CA 1
ATOM 994 C C . ASP A 1 124 ? -16.234 23.043 33.895 1.00 89.00 124 ASP A C 1
ATOM 996 O O . ASP A 1 124 ? -15.613 23.925 34.490 1.00 89.00 124 ASP A O 1
ATOM 1000 N N . LEU A 1 125 ? -15.618 22.023 33.296 1.00 91.38 125 LEU A N 1
ATOM 1001 C CA . LEU A 1 125 ? -14.162 21.903 33.276 1.00 91.38 125 LEU A CA 1
ATOM 1002 C C . LEU A 1 125 ? -13.540 22.897 32.280 1.00 91.38 125 LEU A C 1
ATOM 1004 O O . LEU A 1 125 ? -14.053 23.051 31.163 1.00 91.38 125 LEU A O 1
ATOM 1008 N N . PRO A 1 126 ? -12.403 23.541 32.610 1.00 92.56 126 PRO A N 1
ATOM 1009 C CA . PRO A 1 126 ? -11.698 24.395 31.661 1.00 92.56 126 PRO A CA 1
ATOM 1010 C C . PRO A 1 126 ? -11.326 23.634 30.387 1.00 92.56 126 PRO A C 1
ATOM 1012 O O . PRO A 1 126 ? -10.807 22.525 30.444 1.00 92.56 126 PRO A O 1
ATOM 1015 N N . LEU A 1 127 ? -11.550 24.244 29.221 1.00 92.00 127 LEU A N 1
ATOM 1016 C CA . LEU A 1 127 ? -11.377 23.561 27.935 1.00 92.00 127 LEU A CA 1
ATOM 1017 C C . LEU A 1 127 ? -9.939 23.049 27.715 1.00 92.00 127 LEU A C 1
ATOM 1019 O O . LEU A 1 127 ? -9.751 21.956 27.194 1.00 92.00 127 LEU A O 1
ATOM 1023 N N . GLY A 1 128 ? -8.927 23.810 28.146 1.00 92.25 128 GLY A N 1
ATOM 1024 C CA . GLY A 1 128 ? -7.519 23.406 28.038 1.00 92.25 128 GLY A CA 1
ATOM 1025 C C . GLY A 1 128 ? -7.156 22.174 28.875 1.00 92.25 128 GLY A C 1
ATOM 1026 O O . GLY A 1 128 ? -6.263 21.424 28.487 1.00 92.25 128 GLY A O 1
ATOM 1027 N N . LEU A 1 129 ? -7.905 21.916 29.955 1.00 94.88 129 LEU A N 1
ATOM 1028 C CA . LEU A 1 129 ? -7.631 20.824 30.884 1.00 94.88 129 LEU A CA 1
ATOM 1029 C C . LEU A 1 129 ? -7.753 19.451 30.207 1.00 94.88 129 LEU A C 1
ATOM 1031 O O . LEU A 1 129 ? -7.005 18.538 30.543 1.00 94.88 129 LEU A O 1
ATOM 1035 N N . TYR A 1 130 ? -8.648 19.297 29.224 1.00 96.69 130 TYR A N 1
ATOM 1036 C CA . TYR A 1 130 ? -8.799 18.032 28.497 1.00 96.69 130 TYR A CA 1
ATOM 1037 C C . TYR A 1 130 ? -7.520 17.630 27.770 1.00 96.69 130 TYR A C 1
ATOM 1039 O O . TYR A 1 130 ? -7.117 16.473 27.844 1.00 96.69 130 TYR A O 1
ATOM 1047 N N . SER A 1 131 ? -6.869 18.580 27.099 1.00 95.75 131 SER A N 1
ATOM 1048 C CA . SER A 1 131 ? -5.622 18.323 26.378 1.00 95.75 131 SER A CA 1
ATOM 1049 C C . SER A 1 131 ? -4.485 17.959 27.334 1.00 95.75 131 SER A C 1
ATOM 1051 O O . SER A 1 131 ? -3.716 17.049 27.042 1.00 95.75 131 SER A O 1
ATOM 1053 N N . GLU A 1 132 ? -4.408 18.619 28.495 1.00 95.31 132 GLU A N 1
ATOM 1054 C CA . GLU A 1 132 ? -3.404 18.320 29.527 1.00 95.31 132 GLU A CA 1
ATOM 1055 C C . GLU A 1 132 ? -3.594 16.914 30.119 1.00 95.31 132 GLU A C 1
ATOM 1057 O O . GLU A 1 132 ? -2.630 16.160 30.266 1.00 95.31 132 GLU A O 1
ATOM 1062 N N . ILE A 1 133 ? -4.838 16.519 30.418 1.00 95.31 133 ILE A N 1
ATOM 1063 C CA . ILE A 1 133 ? -5.137 15.165 30.910 1.00 95.31 133 ILE A CA 1
ATOM 1064 C C . ILE A 1 133 ? -4.834 14.120 29.821 1.00 95.31 133 ILE A C 1
ATOM 1066 O O . ILE A 1 133 ? -4.208 13.104 30.125 1.00 95.31 133 ILE A O 1
ATOM 1070 N N . ASP A 1 134 ? -5.236 14.361 28.567 1.00 94.50 134 ASP A N 1
ATOM 1071 C CA . ASP A 1 134 ? -4.997 13.457 27.424 1.00 94.50 134 ASP A CA 1
ATOM 1072 C C . ASP A 1 134 ? -3.489 13.218 27.192 1.00 94.50 134 ASP A C 1
ATOM 1074 O O . ASP A 1 134 ? -3.042 12.093 26.942 1.00 94.50 134 ASP A O 1
ATOM 1078 N N . GLU A 1 135 ? -2.667 14.255 27.374 1.00 92.50 135 GLU A N 1
ATOM 1079 C CA . GLU A 1 135 ? -1.207 14.154 27.322 1.00 92.50 135 GLU A CA 1
ATOM 1080 C C . GLU A 1 135 ? -0.633 13.316 28.479 1.00 92.50 135 GLU A C 1
ATOM 1082 O O . GLU A 1 135 ? 0.238 12.464 28.258 1.00 92.50 135 GLU A O 1
ATOM 1087 N N . ILE A 1 136 ? -1.137 13.486 29.707 1.00 92.56 136 ILE A N 1
ATOM 1088 C CA . ILE A 1 136 ? -0.703 12.691 30.870 1.00 92.56 136 ILE A CA 1
ATOM 1089 C C . ILE A 1 136 ? -1.008 11.207 30.659 1.00 92.56 136 ILE A C 1
ATOM 1091 O O . ILE A 1 136 ? -0.108 10.380 30.828 1.00 92.56 136 ILE A O 1
ATOM 1095 N N . ILE A 1 137 ? -2.236 10.857 30.260 1.00 90.31 137 ILE A N 1
ATOM 1096 C CA . ILE A 1 137 ? -2.618 9.445 30.073 1.00 90.31 137 ILE A CA 1
ATOM 1097 C C . ILE A 1 137 ? -1.897 8.794 28.887 1.00 90.31 137 ILE A C 1
ATOM 1099 O O . ILE A 1 137 ? -1.773 7.573 28.832 1.00 90.31 137 ILE A O 1
ATOM 1103 N N . THR A 1 138 ? -1.411 9.599 27.937 1.00 84.88 138 THR A N 1
ATOM 1104 C CA . THR A 1 138 ? -0.627 9.113 26.796 1.00 84.88 138 THR A CA 1
ATOM 1105 C C . THR A 1 138 ? 0.853 8.930 27.159 1.00 84.88 138 THR A C 1
ATOM 1107 O O . THR A 1 138 ? 1.506 8.024 26.639 1.00 84.88 138 THR A O 1
ATOM 1110 N N . SER A 1 139 ? 1.403 9.776 28.035 1.00 84.94 139 SER A N 1
ATOM 1111 C CA . SER A 1 139 ? 2.838 9.799 28.368 1.00 84.94 139 SER A CA 1
ATOM 1112 C C . SER A 1 139 ? 3.222 8.919 29.561 1.00 84.94 139 SER A C 1
ATOM 1114 O O . SER A 1 139 ? 4.366 8.464 29.647 1.00 84.94 139 SER A O 1
ATOM 1116 N N . VAL A 1 140 ? 2.288 8.647 30.474 1.00 85.38 140 VAL A N 1
ATOM 1117 C CA . VAL A 1 140 ? 2.521 7.898 31.717 1.00 85.38 140 VAL A CA 1
ATOM 1118 C C . VAL A 1 140 ? 1.768 6.568 31.680 1.00 85.38 140 VAL A C 1
ATOM 1120 O O . VAL A 1 140 ? 0.655 6.497 31.179 1.00 85.38 140 VAL A O 1
ATOM 1123 N N . GLN A 1 141 ? 2.374 5.496 32.204 1.00 80.06 141 GLN A N 1
ATOM 1124 C CA . GLN A 1 141 ? 1.739 4.167 32.261 1.00 80.06 141 GLN A CA 1
ATOM 1125 C C . GLN A 1 141 ? 1.284 3.748 33.656 1.00 80.06 141 GLN A C 1
ATOM 1127 O O . GLN A 1 141 ? 0.374 2.937 33.783 1.00 80.06 141 GLN A O 1
ATOM 1132 N N . ASP A 1 142 ? 1.949 4.262 34.685 1.00 90.00 142 ASP A N 1
ATOM 1133 C CA . ASP A 1 142 ? 1.670 3.914 36.069 1.00 90.00 142 ASP A CA 1
ATOM 1134 C C . ASP A 1 142 ? 0.395 4.618 36.554 1.00 90.00 142 ASP A C 1
ATOM 1136 O O . ASP A 1 142 ? 0.296 5.846 36.474 1.00 90.00 142 ASP A O 1
ATOM 1140 N N . ASN A 1 143 ? -0.587 3.848 37.036 1.00 89.94 143 ASN A N 1
ATOM 1141 C CA . ASN A 1 143 ? -1.882 4.395 37.446 1.00 89.94 143 ASN A CA 1
ATOM 1142 C C . ASN A 1 143 ? -1.734 5.401 38.587 1.00 89.94 143 ASN A C 1
ATOM 1144 O O . ASN A 1 143 ? -2.312 6.486 38.508 1.00 89.94 143 ASN A O 1
ATOM 1148 N N . SER A 1 144 ? -0.934 5.091 39.608 1.00 91.44 144 SER A N 1
ATOM 1149 C CA . SER A 1 144 ? -0.745 5.978 40.755 1.00 91.44 144 SER A CA 1
ATOM 1150 C C . SER A 1 144 ? -0.113 7.310 40.334 1.00 91.44 144 SER A C 1
ATOM 1152 O O . SER A 1 144 ? -0.536 8.379 40.789 1.00 91.44 144 SER A O 1
ATOM 1154 N N . ALA A 1 145 ? 0.859 7.281 39.415 1.00 92.00 145 ALA A N 1
ATOM 1155 C CA . ALA A 1 145 ? 1.465 8.479 38.840 1.00 92.00 145 ALA A CA 1
ATOM 1156 C C . ALA A 1 145 ? 0.480 9.298 37.988 1.00 92.00 145 ALA A C 1
ATOM 1158 O O . ALA A 1 145 ? 0.485 10.529 38.088 1.00 92.00 145 ALA A O 1
ATOM 1159 N N . ILE A 1 146 ? -0.374 8.645 37.187 1.00 93.00 146 ILE A N 1
ATOM 1160 C CA . ILE A 1 146 ? -1.449 9.318 36.436 1.00 93.00 146 ILE A CA 1
ATOM 1161 C C . ILE A 1 146 ? -2.411 9.996 37.412 1.00 93.00 146 ILE A C 1
ATOM 1163 O O . ILE A 1 146 ? -2.641 11.197 37.289 1.00 93.00 146 ILE A O 1
ATOM 1167 N N . ILE A 1 147 ? -2.919 9.267 38.413 1.00 94.81 147 ILE A N 1
ATOM 1168 C CA . ILE A 1 147 ? -3.850 9.798 39.419 1.00 94.81 147 ILE A CA 1
ATOM 1169 C C . ILE A 1 147 ? -3.239 11.016 40.104 1.00 94.81 147 ILE A C 1
ATOM 1171 O O . ILE A 1 147 ? -3.892 12.052 40.186 1.00 94.81 147 ILE A O 1
ATOM 1175 N N . LYS A 1 148 ? -1.981 10.931 40.553 1.00 94.12 148 LYS A N 1
ATOM 1176 C CA . LYS A 1 148 ? -1.299 12.046 41.220 1.00 94.12 148 LYS A CA 1
ATOM 1177 C C . LYS A 1 148 ? -1.223 13.288 40.329 1.00 94.12 148 LYS A C 1
ATOM 1179 O O . LYS A 1 148 ? -1.623 14.365 40.762 1.00 94.12 148 LYS A O 1
ATOM 1184 N N . ARG A 1 149 ? -0.746 13.148 39.087 1.00 94.94 149 ARG A N 1
ATOM 1185 C CA . ARG A 1 149 ? -0.612 14.284 38.159 1.00 94.94 149 ARG A CA 1
ATOM 1186 C C . ARG A 1 149 ? -1.968 14.872 37.784 1.00 94.94 149 ARG A C 1
ATOM 1188 O O . ARG A 1 149 ? -2.124 16.087 37.830 1.00 94.94 149 ARG A O 1
ATOM 1195 N N . CYS A 1 150 ? -2.946 14.022 37.464 1.00 94.38 150 CYS A N 1
ATOM 1196 C CA . CYS A 1 150 ? -4.309 14.447 37.161 1.00 94.38 150 CYS A CA 1
ATOM 1197 C C . CYS A 1 150 ? -4.943 15.172 38.354 1.00 94.38 150 CYS A C 1
ATOM 1199 O O . CYS A 1 150 ? -5.564 16.209 38.161 1.00 94.38 150 CYS A O 1
ATOM 1201 N N . TYR A 1 151 ? -4.740 14.689 39.582 1.00 94.62 151 TYR A N 1
ATOM 1202 C CA . TYR A 1 151 ? -5.208 15.357 40.799 1.00 94.62 151 TYR A CA 1
ATOM 1203 C C . TYR A 1 151 ? -4.634 16.773 40.923 1.00 94.62 151 TYR A C 1
ATOM 1205 O O . TYR A 1 151 ? -5.389 17.722 41.117 1.00 94.62 151 TYR A O 1
ATOM 1213 N N . GLU A 1 152 ? -3.317 16.933 40.763 1.00 94.00 152 GLU A N 1
ATOM 1214 C CA . GLU A 1 152 ? -2.636 18.230 40.875 1.00 94.00 152 GLU A CA 1
ATOM 1215 C C . GLU A 1 152 ? -3.127 19.247 39.830 1.00 94.00 152 GLU A C 1
ATOM 1217 O O . GLU A 1 152 ? -3.353 20.410 40.169 1.00 94.00 152 GLU A O 1
ATOM 1222 N N . ILE A 1 153 ? -3.316 18.840 38.568 1.00 94.19 153 ILE A N 1
ATOM 1223 C CA . ILE A 1 153 ? -3.815 19.754 37.522 1.00 94.19 153 ILE A CA 1
ATOM 1224 C C . ILE A 1 153 ? -5.298 20.082 37.706 1.00 94.19 153 ILE A C 1
ATOM 1226 O O . ILE A 1 153 ? -5.693 21.233 37.544 1.00 94.19 153 ILE A O 1
ATOM 1230 N N . CYS A 1 154 ? -6.106 19.108 38.124 1.00 92.44 154 CYS A N 1
ATOM 1231 C CA . CYS A 1 154 ? -7.517 19.293 38.440 1.00 92.44 154 CYS A CA 1
ATOM 1232 C C . CYS A 1 154 ? -7.708 20.273 39.605 1.00 92.44 154 CYS A C 1
ATOM 1234 O O . CYS A 1 154 ? -8.565 21.155 39.546 1.00 92.44 154 CYS A O 1
ATOM 1236 N N . GLN A 1 155 ? -6.871 20.158 40.638 1.00 92.25 155 GLN A N 1
ATOM 1237 C CA . GLN A 1 155 ? -6.865 21.072 41.775 1.00 92.25 155 GLN A CA 1
ATOM 1238 C C . GLN A 1 155 ? -6.459 22.492 41.348 1.00 92.25 155 GLN A C 1
ATOM 1240 O O . GLN A 1 155 ? -7.145 23.456 41.682 1.00 92.25 155 GLN A O 1
ATOM 1245 N N . LYS A 1 156 ? -5.395 22.635 40.543 1.00 91.62 156 LYS A N 1
ATOM 1246 C CA . LYS A 1 156 ? -4.970 23.935 39.982 1.00 91.62 156 LYS A CA 1
ATOM 1247 C C . LYS A 1 156 ? -6.032 24.575 39.087 1.00 91.62 156 LYS A C 1
ATOM 1249 O O . LYS A 1 156 ? -6.146 25.796 39.060 1.00 91.62 156 LYS A O 1
ATOM 1254 N N . ALA A 1 157 ? -6.807 23.760 38.379 1.00 88.94 157 ALA A N 1
ATOM 1255 C CA . ALA A 1 157 ? -7.909 24.192 37.526 1.00 88.94 157 ALA A CA 1
ATOM 1256 C C . ALA A 1 157 ? -9.172 24.609 38.307 1.00 88.94 157 ALA A C 1
ATOM 1258 O O . ALA A 1 157 ? -10.143 25.045 37.691 1.00 88.94 157 ALA A O 1
ATOM 1259 N N . GLY A 1 158 ? -9.168 24.497 39.642 1.00 86.94 158 GLY A N 1
ATOM 1260 C CA . GLY A 1 158 ? -10.268 24.930 40.504 1.00 86.94 158 GLY A CA 1
ATOM 1261 C C . GLY A 1 158 ? -11.402 23.913 40.651 1.00 86.94 158 GLY A C 1
ATOM 1262 O O . GLY A 1 158 ? -12.516 24.298 41.004 1.00 86.94 158 GLY A O 1
ATOM 1263 N N . ILE A 1 159 ? -11.156 22.626 40.383 1.00 87.94 159 ILE A N 1
ATOM 1264 C CA . ILE A 1 159 ? -12.150 21.573 40.637 1.00 87.94 159 ILE A CA 1
ATOM 1265 C C . ILE A 1 159 ? -12.317 21.383 42.149 1.00 87.94 159 ILE A C 1
ATOM 1267 O O . ILE A 1 159 ? -11.344 21.386 42.898 1.00 87.94 159 ILE A O 1
ATOM 1271 N N . VAL A 1 160 ? -13.563 21.197 42.593 1.00 88.88 160 VAL A N 1
ATOM 1272 C CA . VAL A 1 160 ? -13.917 21.057 44.012 1.00 88.88 160 VAL A CA 1
ATOM 1273 C C . VAL A 1 160 ? -13.162 19.889 44.659 1.00 88.88 160 VAL A C 1
ATOM 1275 O O . VAL A 1 160 ? -13.276 18.743 44.222 1.00 88.88 160 VAL A O 1
ATOM 1278 N N . GLU A 1 161 ? -12.446 20.170 45.750 1.00 89.38 161 GLU A N 1
ATOM 1279 C CA . GLU A 1 161 ? -11.599 19.196 46.456 1.00 89.38 161 GLU A CA 1
ATOM 1280 C C . GLU A 1 161 ? -12.382 17.953 46.913 1.00 89.38 161 GLU A C 1
ATOM 1282 O O . GLU A 1 161 ? -11.896 16.833 46.784 1.00 89.38 161 GLU A O 1
ATOM 1287 N N . SER A 1 162 ? -13.627 18.116 47.381 1.00 89.06 162 SER A N 1
ATOM 1288 C CA . SER A 1 162 ? -14.467 16.990 47.816 1.00 89.06 162 SER A CA 1
ATOM 1289 C C . SER A 1 162 ? -14.744 15.987 46.693 1.00 89.06 162 SER A C 1
ATOM 1291 O O . SER A 1 162 ? -14.761 14.782 46.945 1.00 89.06 162 SER A O 1
ATOM 1293 N N . LEU A 1 163 ? -14.890 16.458 45.448 1.00 89.44 163 LEU A N 1
ATOM 1294 C CA . LEU A 1 163 ? -15.057 15.596 44.279 1.00 89.44 163 LEU A CA 1
ATOM 1295 C C . LEU A 1 163 ? -13.773 14.818 43.979 1.00 89.44 163 LEU A C 1
ATOM 1297 O O . LEU A 1 163 ? -13.838 13.620 43.713 1.00 89.44 163 LEU A O 1
ATOM 1301 N N . LEU A 1 164 ? -12.617 15.484 44.034 1.00 91.12 164 LEU A N 1
ATOM 1302 C CA . LEU A 1 164 ? -11.320 14.856 43.765 1.00 91.12 164 LEU A CA 1
ATOM 1303 C C . LEU A 1 164 ? -10.980 13.797 44.817 1.00 91.12 164 LEU A C 1
ATOM 1305 O O . LEU A 1 164 ? -10.540 12.700 44.466 1.00 91.12 164 LEU A O 1
ATOM 1309 N N . VAL A 1 165 ? -11.235 14.090 46.094 1.00 92.38 165 VAL A N 1
ATOM 1310 C CA . VAL A 1 165 ? -11.061 13.136 47.197 1.00 92.38 165 VAL A CA 1
ATOM 1311 C C . VAL A 1 165 ? -12.000 11.944 47.026 1.00 92.38 165 VAL A C 1
ATOM 1313 O O . VAL A 1 165 ? -11.536 10.805 47.075 1.00 92.38 165 VAL A O 1
ATOM 1316 N N . GLN A 1 166 ? -13.287 12.180 46.752 1.00 91.62 166 GLN A N 1
ATOM 1317 C CA . GLN A 1 166 ? -14.258 11.105 46.532 1.00 91.62 166 GLN A CA 1
ATOM 1318 C C . GLN A 1 166 ? -13.855 10.211 45.351 1.00 91.62 166 GLN A C 1
ATOM 1320 O O . GLN A 1 166 ? -13.810 8.989 45.496 1.00 91.62 166 GLN A O 1
ATOM 1325 N N . ALA A 1 167 ? -13.507 10.810 44.209 1.00 91.19 167 ALA A N 1
ATOM 1326 C CA . ALA A 1 167 ? -13.074 10.078 43.023 1.00 91.19 167 ALA A CA 1
ATOM 1327 C C . ALA A 1 167 ? -11.808 9.254 43.293 1.00 91.19 167 ALA A C 1
ATOM 1329 O O . ALA A 1 167 ? -11.696 8.128 42.816 1.00 91.19 167 ALA A O 1
ATOM 1330 N N . LYS A 1 168 ? -10.863 9.779 44.085 1.00 92.19 168 LYS A N 1
ATOM 1331 C CA . LYS A 1 168 ? -9.643 9.058 44.469 1.00 92.19 168 LYS A CA 1
ATOM 1332 C C . LYS A 1 168 ? -9.941 7.889 45.406 1.00 92.19 168 LYS A C 1
ATOM 1334 O O . LYS A 1 168 ? -9.411 6.804 45.183 1.00 92.19 168 LYS A O 1
ATOM 1339 N N . MET A 1 169 ? -10.805 8.072 46.405 1.00 91.00 169 MET A N 1
ATOM 1340 C CA . MET A 1 169 ? -11.200 6.997 47.327 1.00 91.00 169 MET A CA 1
ATOM 1341 C C . MET A 1 169 ? -11.921 5.850 46.611 1.00 91.00 169 MET A C 1
ATOM 1343 O O . MET A 1 169 ? -11.700 4.697 46.951 1.00 91.00 169 MET A O 1
ATOM 1347 N N . GLN A 1 170 ? -12.739 6.163 45.604 1.00 89.69 170 GLN A N 1
ATOM 1348 C CA . GLN A 1 170 ? -13.481 5.180 44.802 1.00 89.69 170 GLN A CA 1
ATOM 1349 C C . GLN A 1 170 ? -12.668 4.601 43.632 1.00 89.69 170 GLN A C 1
ATOM 1351 O O . GLN A 1 170 ? -13.184 3.796 42.861 1.00 89.69 170 GLN A O 1
ATOM 1356 N N . SER A 1 171 ? -11.421 5.046 43.444 1.00 89.00 171 SER A N 1
ATOM 1357 C CA . SER A 1 171 ? -10.638 4.670 42.266 1.00 89.00 171 SER A CA 1
ATOM 1358 C C . SER A 1 171 ? -9.964 3.308 42.370 1.00 89.00 171 SER A C 1
ATOM 1360 O O . SER A 1 171 ? -9.572 2.788 41.334 1.00 89.00 171 SER A O 1
ATOM 1362 N N . ASP A 1 172 ? -9.789 2.748 43.570 1.00 88.75 172 ASP A N 1
ATOM 1363 C CA . ASP A 1 172 ? -9.000 1.526 43.804 1.00 88.75 172 ASP A CA 1
ATOM 1364 C C . ASP A 1 172 ? -7.614 1.556 43.116 1.00 88.75 172 ASP A C 1
ATOM 1366 O O . ASP A 1 172 ? -7.182 0.569 42.527 1.00 88.75 172 ASP A O 1
ATOM 1370 N N . ASP A 1 173 ? -6.943 2.717 43.118 1.00 89.19 173 ASP A N 1
ATOM 1371 C CA . ASP A 1 173 ? -5.674 2.961 42.400 1.00 89.19 173 ASP A CA 1
ATOM 1372 C C . ASP A 1 173 ? -5.754 2.725 40.874 1.00 89.19 173 ASP A C 1
ATOM 1374 O O . ASP A 1 173 ? -4.771 2.445 40.190 1.00 89.19 173 ASP A O 1
ATOM 1378 N N . ASN A 1 174 ? -6.948 2.876 40.300 1.00 92.06 174 ASN A N 1
ATOM 1379 C CA . ASN A 1 174 ? -7.197 2.797 38.868 1.00 92.06 174 ASN A CA 1
ATOM 1380 C C . ASN A 1 174 ? -7.472 4.191 38.292 1.00 92.06 174 ASN A C 1
ATOM 1382 O O . ASN A 1 174 ? -8.505 4.816 38.555 1.00 92.06 174 ASN A O 1
ATOM 1386 N N . ALA A 1 175 ? -6.570 4.671 37.433 1.00 93.12 175 ALA A N 1
ATOM 1387 C CA . ALA A 1 175 ? -6.675 6.004 36.848 1.00 93.12 175 ALA A CA 1
ATOM 1388 C C . ALA A 1 175 ? -7.936 6.187 35.983 1.00 93.12 175 ALA A C 1
ATOM 1390 O O . ALA A 1 175 ? -8.476 7.294 35.906 1.00 93.12 175 ALA A O 1
ATOM 1391 N N . LYS A 1 176 ? -8.450 5.106 35.378 1.00 94.25 176 LYS A N 1
ATOM 1392 C CA . LYS A 1 176 ? -9.702 5.142 34.609 1.00 94.25 176 LYS A CA 1
ATOM 1393 C C . LYS A 1 176 ? -10.896 5.399 35.521 1.00 94.25 176 LYS A C 1
ATOM 1395 O O . LYS A 1 176 ? -11.717 6.244 35.183 1.00 94.25 176 LYS A O 1
ATOM 1400 N N . LYS A 1 177 ? -10.965 4.733 36.681 1.00 94.44 177 LYS A N 1
ATOM 1401 C CA . LYS A 1 177 ? -12.032 4.947 37.674 1.00 94.44 177 LYS A CA 1
ATOM 1402 C C . LYS A 1 177 ? -11.976 6.355 38.263 1.00 94.44 177 LYS A C 1
ATOM 1404 O O . LYS A 1 177 ? -13.001 7.026 38.353 1.00 94.44 177 LYS A O 1
ATOM 1409 N N . PHE A 1 178 ? -10.772 6.832 38.586 1.00 95.25 178 PHE A N 1
ATOM 1410 C CA . PHE A 1 178 ? -10.562 8.191 39.092 1.00 95.25 178 PHE A CA 1
ATOM 1411 C C . PHE A 1 178 ? -11.116 9.253 38.129 1.00 95.25 178 PHE A C 1
ATOM 1413 O O . PHE A 1 178 ? -11.949 10.074 38.513 1.00 95.25 178 PHE A O 1
ATOM 1420 N N . LEU A 1 179 ? -10.706 9.211 36.857 1.00 95.00 179 LEU A N 1
ATOM 1421 C CA . LEU A 1 179 ? -11.182 10.166 35.855 1.00 95.00 179 LEU A CA 1
ATOM 1422 C C . LEU A 1 179 ? -12.664 9.957 35.498 1.00 95.00 179 LEU A C 1
ATOM 1424 O O . LEU A 1 179 ? -13.331 10.927 35.141 1.00 95.00 179 LEU A O 1
ATOM 1428 N N . TYR A 1 180 ? -13.208 8.742 35.657 1.00 94.44 180 TYR A N 1
ATOM 1429 C CA . TYR A 1 180 ? -14.645 8.471 35.502 1.00 94.44 180 TYR A CA 1
ATOM 1430 C C . TYR A 1 180 ? -15.475 9.274 36.499 1.00 94.44 180 TYR A C 1
ATOM 1432 O O . TYR A 1 180 ? -16.413 9.959 36.090 1.00 94.44 180 TYR A O 1
ATOM 1440 N N . GLY A 1 181 ? -15.087 9.265 37.779 1.00 91.38 181 GLY A N 1
ATOM 1441 C CA . GLY A 1 181 ? -15.787 10.005 38.835 1.00 91.38 181 GLY A CA 1
ATOM 1442 C C . GLY A 1 181 ? -15.846 11.521 38.606 1.00 91.38 181 GLY A C 1
ATOM 1443 O O . GLY A 1 181 ? -16.759 12.183 39.103 1.00 91.38 181 GLY A O 1
ATOM 1444 N N . ILE A 1 182 ? -14.910 12.065 37.821 1.00 93.31 182 ILE A N 1
ATOM 1445 C CA . ILE A 1 182 ? -14.844 13.487 37.463 1.00 93.31 182 ILE A CA 1
ATOM 1446 C C . ILE A 1 182 ? -15.624 13.752 36.167 1.00 93.31 182 ILE A C 1
ATOM 1448 O O . ILE A 1 182 ? -16.579 14.529 36.164 1.00 93.31 182 ILE A O 1
ATOM 1452 N N . LEU A 1 183 ? -15.253 13.088 35.067 1.00 93.94 183 LEU A N 1
ATOM 1453 C CA . LEU A 1 183 ? -15.787 13.364 33.727 1.00 93.94 183 LEU A CA 1
ATOM 1454 C C . LEU A 1 183 ? -17.261 12.973 33.569 1.00 93.94 183 LEU A C 1
ATOM 1456 O O . LEU A 1 183 ? -17.964 13.563 32.754 1.00 93.94 183 LEU A O 1
ATOM 1460 N N . GLN A 1 184 ? -17.780 12.030 34.364 1.00 91.75 184 GLN A N 1
ATOM 1461 C CA . GLN A 1 184 ? -19.211 11.705 34.342 1.00 91.75 184 GLN A CA 1
ATOM 1462 C C . GLN A 1 184 ? -20.093 12.904 34.739 1.00 91.75 184 GLN A C 1
ATOM 1464 O O . GLN A 1 184 ? -21.246 12.976 34.310 1.00 91.75 184 GLN A O 1
ATOM 1469 N N . LYS A 1 185 ? -19.560 13.846 35.529 1.00 91.19 185 LYS A N 1
ATOM 1470 C CA . LYS A 1 185 ? -20.270 15.053 35.983 1.00 91.19 185 LYS A CA 1
ATOM 1471 C C . LYS A 1 185 ? -20.007 16.279 35.105 1.00 91.19 185 LYS A C 1
ATOM 1473 O O . LYS A 1 185 ? -20.589 17.333 35.355 1.00 91.19 185 LYS A O 1
ATOM 1478 N N . ASP A 1 186 ? -19.132 16.169 34.109 1.00 92.69 186 ASP A N 1
ATOM 1479 C CA . ASP A 1 186 ? -18.744 17.295 33.265 1.00 92.69 186 ASP A CA 1
ATOM 1480 C C . ASP A 1 186 ? -19.845 17.694 32.271 1.00 92.69 186 ASP A C 1
ATOM 1482 O O . ASP A 1 186 ? -20.415 16.869 31.550 1.00 92.69 186 ASP A O 1
ATOM 1486 N N . LYS A 1 187 ? -20.111 18.998 32.197 1.00 92.44 187 LYS A N 1
ATOM 1487 C CA . LYS A 1 187 ? -21.146 19.598 31.356 1.00 92.44 187 LYS A CA 1
ATOM 1488 C C . LYS A 1 187 ? -20.948 19.278 29.874 1.00 92.44 187 LYS A C 1
ATOM 1490 O O . LYS A 1 187 ? -21.928 18.955 29.203 1.00 92.44 187 LYS A O 1
ATOM 1495 N N . ARG A 1 188 ? -19.717 19.350 29.350 1.00 93.25 188 ARG A N 1
ATOM 1496 C CA . ARG A 1 188 ? -19.446 19.085 27.920 1.00 93.25 188 ARG A CA 1
ATOM 1497 C C . ARG A 1 188 ? -19.553 17.601 27.597 1.00 93.25 188 ARG A C 1
ATOM 1499 O O . ARG A 1 188 ? -20.043 17.255 26.527 1.00 93.25 188 ARG A O 1
ATOM 1506 N N . THR A 1 189 ? -19.175 16.733 28.528 1.00 93.25 189 THR A N 1
ATOM 1507 C CA . THR A 1 189 ? -19.353 15.281 28.419 1.00 93.25 189 THR A CA 1
ATOM 1508 C C . THR A 1 189 ? -20.832 14.909 28.350 1.00 93.25 189 THR A C 1
ATOM 1510 O O . THR A 1 189 ? -21.235 14.136 27.482 1.00 93.25 189 THR A O 1
ATOM 1513 N N . LEU A 1 190 ? -21.664 15.484 29.222 1.00 91.69 190 LEU A N 1
ATOM 1514 C CA . LEU A 1 190 ? -23.115 15.271 29.196 1.00 91.69 190 LEU A CA 1
ATOM 1515 C C . LEU A 1 190 ? -23.738 15.801 27.903 1.00 91.69 190 LEU A C 1
ATOM 1517 O O . LEU A 1 190 ? -24.578 15.128 27.311 1.00 91.69 190 LEU A O 1
ATOM 1521 N N . GLU A 1 191 ? -23.310 16.977 27.443 1.00 91.62 191 GLU A N 1
ATOM 1522 C CA . GLU A 1 191 ? -23.794 17.553 26.188 1.00 91.62 191 GLU A CA 1
ATOM 1523 C C . GLU A 1 191 ? -23.414 16.697 24.976 1.00 91.62 191 GLU A C 1
ATOM 1525 O O . GLU A 1 191 ? -24.250 16.421 24.118 1.00 91.62 191 GLU A O 1
ATOM 1530 N N . LEU A 1 192 ? -22.180 16.194 24.942 1.00 92.44 192 LEU A N 1
ATOM 1531 C CA . LEU A 1 192 ? -21.713 15.273 23.912 1.00 92.44 192 LEU A CA 1
ATOM 1532 C C . LEU A 1 192 ? -22.577 14.005 23.858 1.00 92.44 192 LEU A C 1
ATOM 1534 O O . LEU A 1 192 ? -22.969 13.580 22.771 1.00 92.44 192 LEU A O 1
ATOM 1538 N N . LYS A 1 193 ? -22.926 13.431 25.016 1.00 91.00 193 LYS A N 1
ATOM 1539 C CA . LYS A 1 193 ? -23.835 12.279 25.077 1.00 91.00 193 LYS A CA 1
ATOM 1540 C C . LYS A 1 193 ? -25.228 12.622 24.552 1.00 91.00 193 LYS A C 1
ATOM 1542 O O . LYS A 1 193 ? -25.725 11.901 23.695 1.00 91.00 193 LYS A O 1
ATOM 1547 N N . ARG A 1 194 ? -25.818 13.745 24.979 1.00 90.19 194 ARG A N 1
ATOM 1548 C CA . ARG A 1 194 ? -27.143 14.197 24.506 1.00 90.19 194 ARG A CA 1
ATOM 1549 C C . ARG A 1 194 ? -27.188 14.407 22.996 1.00 90.19 194 ARG A C 1
ATOM 1551 O O . ARG A 1 194 ? -28.152 14.012 22.350 1.00 90.19 194 ARG A O 1
ATOM 1558 N N . ILE A 1 195 ? -26.149 15.007 22.415 1.00 91.19 195 ILE A N 1
ATOM 1559 C CA . ILE A 1 195 ? -26.059 15.187 20.960 1.00 91.19 195 ILE A CA 1
ATOM 1560 C C . ILE A 1 195 ? -26.066 13.823 20.262 1.00 91.19 195 ILE A C 1
ATOM 1562 O O . ILE A 1 195 ? -26.816 13.634 19.305 1.00 91.19 195 ILE A O 1
ATOM 1566 N N . LEU A 1 196 ? -25.271 12.869 20.750 1.00 89.62 196 LEU A N 1
ATOM 1567 C CA . LEU A 1 196 ? -25.135 11.543 20.141 1.00 89.62 196 LEU A CA 1
ATOM 1568 C C . LEU A 1 196 ? -26.353 10.634 20.369 1.00 89.62 196 LEU A C 1
ATOM 1570 O O . LEU A 1 196 ? -26.593 9.741 19.560 1.00 89.62 196 LEU A O 1
ATOM 1574 N N . GLU A 1 197 ? -27.168 10.892 21.394 1.00 88.06 197 GLU A N 1
ATOM 1575 C CA . GLU A 1 197 ? -28.472 10.236 21.580 1.00 88.06 197 GLU A CA 1
ATOM 1576 C C . GLU A 1 197 ? -29.467 10.565 20.467 1.00 88.06 197 GLU A C 1
ATOM 1578 O O . GLU A 1 197 ? -30.322 9.743 20.146 1.00 88.06 197 GLU A O 1
ATOM 1583 N N . THR A 1 198 ? -29.358 11.747 19.850 1.00 87.94 198 THR A N 1
ATOM 1584 C CA . THR A 1 198 ? -30.238 12.132 18.732 1.00 87.94 198 THR A CA 1
ATOM 1585 C C . THR A 1 198 ? -29.875 11.449 17.412 1.00 87.94 198 THR A C 1
ATOM 1587 O O . THR A 1 198 ? -30.665 11.481 16.469 1.00 87.94 198 THR A O 1
ATOM 1590 N N . GLY A 1 199 ? -28.698 10.820 17.339 1.00 88.62 199 GLY A N 1
ATOM 1591 C CA . GLY A 1 199 ? -28.210 10.094 16.172 1.00 88.62 199 GLY A CA 1
ATOM 1592 C C . GLY A 1 199 ? -26.780 10.463 15.778 1.00 88.62 199 GLY A C 1
ATOM 1593 O O . GLY A 1 199 ? -26.067 11.195 16.466 1.00 88.62 199 GLY A O 1
ATOM 1594 N N . SER A 1 200 ? -26.348 9.943 14.629 1.00 91.44 200 SER A N 1
ATOM 1595 C CA . SER A 1 200 ? -25.020 10.219 14.078 1.00 91.44 200 SER A CA 1
ATOM 1596 C C . SER A 1 200 ? -24.890 11.671 13.616 1.00 91.44 200 SER A C 1
ATOM 1598 O O . SER A 1 200 ? -25.772 12.194 12.933 1.00 91.44 200 SER A O 1
ATOM 1600 N N . ILE A 1 201 ? -23.748 12.294 13.894 1.00 94.06 201 ILE A N 1
ATOM 1601 C CA . ILE A 1 201 ? -23.435 13.667 13.492 1.00 94.06 201 ILE A CA 1
ATOM 1602 C C . ILE A 1 201 ? -22.006 13.749 12.947 1.00 94.06 201 ILE A C 1
ATOM 1604 O O . ILE A 1 201 ? -21.127 12.989 13.355 1.00 94.06 201 ILE A O 1
ATOM 1608 N N . LYS A 1 202 ? -21.750 14.687 12.027 1.00 93.94 202 LYS A N 1
ATOM 1609 C CA . LYS A 1 202 ? -20.381 15.004 11.598 1.00 93.94 202 LYS A CA 1
ATOM 1610 C C . LYS A 1 202 ? -19.583 15.546 12.782 1.00 93.94 202 LYS A C 1
ATOM 1612 O O . LYS A 1 202 ? -20.078 16.402 13.512 1.00 93.94 202 LYS A O 1
ATOM 1617 N N . LEU A 1 203 ? -18.333 15.105 12.934 1.00 92.62 203 LEU A N 1
ATOM 1618 C CA . LEU A 1 203 ? -17.468 15.516 14.045 1.00 92.62 203 LEU A CA 1
ATOM 1619 C C . LEU A 1 203 ? -17.346 17.046 14.152 1.00 92.62 203 LEU A C 1
ATOM 1621 O O . LEU A 1 203 ? -17.493 17.600 15.234 1.00 92.62 203 LEU A O 1
ATOM 1625 N N . GLU A 1 204 ? -17.161 17.734 13.025 1.00 92.88 204 GLU A N 1
ATOM 1626 C CA . GLU A 1 204 ? -17.073 19.199 12.974 1.00 92.88 204 GLU A CA 1
ATOM 1627 C C . GLU A 1 204 ? -18.333 19.887 13.517 1.00 92.88 204 GLU A C 1
ATOM 1629 O O . GLU A 1 204 ? -18.246 20.869 14.252 1.00 92.88 204 GLU A O 1
ATOM 1634 N N . ASP A 1 205 ? -19.513 19.364 13.184 1.00 94.38 205 ASP A N 1
ATOM 1635 C CA . ASP A 1 205 ? -20.784 19.922 13.645 1.00 94.38 205 ASP A CA 1
ATOM 1636 C C . ASP A 1 205 ? -21.060 19.556 15.107 1.00 94.38 205 ASP A C 1
ATOM 1638 O O . ASP A 1 205 ? -21.635 20.356 15.845 1.00 94.38 205 ASP A O 1
ATOM 1642 N N . CYS A 1 206 ? -20.583 18.393 15.559 1.00 94.19 206 CYS A N 1
ATOM 1643 C CA . CYS A 1 206 ? -20.587 18.013 16.967 1.00 94.19 206 CYS A CA 1
ATOM 1644 C C . CYS A 1 206 ? -19.750 18.984 17.809 1.00 94.19 206 CYS A C 1
ATOM 1646 O O . CYS A 1 206 ? -20.232 19.484 18.823 1.00 94.19 206 CYS A O 1
ATOM 1648 N N . ILE A 1 207 ? -18.529 19.305 17.366 1.00 95.25 207 ILE A N 1
ATOM 1649 C CA . ILE A 1 207 ? -17.631 20.248 18.052 1.00 95.25 207 ILE A CA 1
ATOM 1650 C C . ILE A 1 207 ? -18.286 21.632 18.158 1.00 95.25 207 ILE A C 1
ATOM 1652 O O . ILE A 1 207 ? -18.307 22.216 19.243 1.00 95.25 207 ILE A O 1
ATOM 1656 N N . LYS A 1 208 ? -18.879 22.137 17.066 1.00 95.00 208 LYS A N 1
ATOM 1657 C CA . LYS A 1 208 ? -19.601 23.425 17.069 1.00 95.00 208 LYS A CA 1
ATOM 1658 C C . LYS A 1 208 ? -20.738 23.445 18.092 1.00 95.00 208 LYS A C 1
ATOM 1660 O O . LYS A 1 208 ? -20.896 24.436 18.800 1.00 95.00 208 LYS A O 1
ATOM 1665 N N . LYS A 1 209 ? -21.513 22.357 18.183 1.00 94.25 209 LYS A N 1
ATOM 1666 C CA . LYS A 1 209 ? -22.628 22.231 19.135 1.00 94.25 209 LYS A CA 1
ATOM 1667 C C . LYS A 1 209 ? -22.147 22.171 20.586 1.00 94.25 209 LYS A C 1
ATOM 1669 O O . LYS A 1 209 ? -22.639 22.947 21.394 1.00 94.25 209 LYS A O 1
ATOM 1674 N N . VAL A 1 210 ? -21.152 21.333 20.896 1.00 93.56 210 VAL A N 1
ATOM 1675 C CA . VAL A 1 210 ? -20.591 21.199 22.258 1.00 93.56 210 VAL A CA 1
ATOM 1676 C C . VAL A 1 210 ? -20.010 22.523 22.765 1.00 93.56 210 VAL A C 1
ATOM 1678 O O . VAL A 1 210 ? -20.135 22.844 23.946 1.00 93.56 210 VAL A O 1
ATOM 1681 N N . LEU A 1 211 ? -19.378 23.305 21.885 1.00 92.81 211 LEU A N 1
ATOM 1682 C CA . LEU A 1 211 ? -18.795 24.603 22.238 1.00 92.81 211 LEU A CA 1
ATOM 1683 C C . LEU A 1 211 ? -19.794 25.769 22.174 1.00 92.81 211 LEU A C 1
ATOM 1685 O O . LEU A 1 211 ? -19.488 26.846 22.678 1.00 92.81 211 LEU A O 1
ATOM 1689 N N . GLY A 1 212 ? -20.948 25.596 21.523 1.00 90.19 212 GLY A N 1
ATOM 1690 C CA . GLY A 1 212 ? -21.868 26.695 21.211 1.00 90.19 212 GLY A CA 1
ATOM 1691 C C . GLY A 1 212 ? -21.274 27.752 20.265 1.00 90.19 212 GLY A C 1
ATOM 1692 O O . GLY A 1 212 ? -21.776 28.872 20.202 1.00 90.19 212 GLY A O 1
ATOM 1693 N N . ASN A 1 213 ? -20.202 27.419 19.536 1.00 85.62 213 ASN A N 1
ATOM 1694 C CA . ASN A 1 213 ? -19.464 28.327 18.656 1.00 85.62 213 ASN A CA 1
ATOM 1695 C C . ASN A 1 213 ? -19.520 27.820 17.205 1.00 85.62 213 ASN A C 1
ATOM 1697 O O . ASN A 1 213 ? -19.095 26.706 16.910 1.00 85.62 213 ASN A O 1
ATOM 1701 N N . GLY A 1 214 ? -20.010 28.649 16.275 1.00 85.19 214 GLY A N 1
ATOM 1702 C CA . GLY A 1 214 ? -20.126 28.292 14.854 1.00 85.19 214 GLY A CA 1
ATOM 1703 C C . GLY A 1 214 ? -18.791 28.192 14.100 1.00 85.19 214 GLY A C 1
ATOM 1704 O O . GLY A 1 214 ? -18.746 27.586 13.027 1.00 85.19 214 GLY A O 1
ATOM 1705 N N . LYS A 1 215 ? -17.707 28.765 14.642 1.00 91.12 215 LYS A N 1
ATOM 1706 C CA . LYS A 1 215 ? -16.347 28.723 14.074 1.00 91.12 215 LYS A CA 1
ATOM 1707 C C . LYS A 1 215 ? -15.307 28.499 15.184 1.00 91.12 215 LYS A C 1
ATOM 1709 O O . LYS A 1 215 ? -14.610 29.443 15.559 1.00 91.12 215 LYS A O 1
ATOM 1714 N N . PRO A 1 216 ? -15.208 27.275 15.726 1.00 91.62 216 PRO A N 1
ATOM 1715 C CA . PRO A 1 216 ? -14.203 26.949 16.727 1.00 91.62 216 PRO A CA 1
ATOM 1716 C C . PRO A 1 216 ? -12.793 27.042 16.132 1.00 91.62 216 PRO A C 1
ATOM 1718 O O . PRO A 1 216 ? -12.554 26.669 14.982 1.00 91.62 216 PRO A O 1
ATOM 1721 N N . SER A 1 217 ? -11.848 27.539 16.922 1.00 93.94 217 SER A N 1
ATOM 1722 C CA . SER A 1 217 ? -10.423 27.529 16.598 1.00 93.94 217 SER A CA 1
ATOM 1723 C C . SER A 1 217 ? -9.865 26.100 16.574 1.00 93.94 217 SER A C 1
ATOM 1725 O O . SER A 1 217 ? -10.467 25.152 17.090 1.00 93.94 217 SER A O 1
ATOM 1727 N N . SER A 1 218 ? -8.672 25.930 15.997 1.00 93.50 218 SER A N 1
ATOM 1728 C CA . SER A 1 218 ? -7.981 24.633 15.980 1.00 93.50 218 SER A CA 1
ATOM 1729 C C . SER A 1 218 ? -7.691 24.108 17.390 1.00 93.50 218 SER A C 1
ATOM 1731 O O . SER A 1 218 ? -7.864 22.919 17.641 1.00 93.50 218 SER A O 1
ATOM 1733 N N . LYS A 1 219 ? -7.320 24.991 18.329 1.00 94.19 219 LYS A N 1
ATOM 1734 C CA . LYS A 1 219 ? -7.085 24.631 19.737 1.00 94.19 219 LYS A CA 1
ATOM 1735 C C . LYS A 1 219 ? -8.362 24.169 20.438 1.00 94.19 219 LYS A C 1
ATOM 1737 O O . LYS A 1 219 ? -8.332 23.166 21.141 1.00 94.19 219 LYS A O 1
ATOM 1742 N N . GLU A 1 220 ? -9.476 24.868 20.228 1.00 94.25 220 GLU A N 1
ATOM 1743 C CA . GLU A 1 220 ? -10.766 24.475 20.810 1.00 94.25 220 GLU A CA 1
ATOM 1744 C C . GLU A 1 220 ? -11.253 23.137 20.242 1.00 94.25 220 GLU A C 1
ATOM 1746 O O . GLU A 1 220 ? -11.708 22.274 20.990 1.00 94.25 220 GLU A O 1
ATOM 1751 N N . SER A 1 221 ? -11.097 22.938 18.931 1.00 94.88 221 SER A N 1
ATOM 1752 C CA . SER A 1 221 ? -11.438 21.673 18.272 1.00 94.88 221 SER A CA 1
ATOM 1753 C C . SER A 1 221 ? -10.605 20.515 18.825 1.00 94.88 221 SER A C 1
ATOM 1755 O O . SER A 1 221 ? -11.152 19.460 19.143 1.00 94.88 221 SER A O 1
ATOM 1757 N N . GLN A 1 222 ? -9.299 20.728 19.012 1.00 95.38 222 GLN A N 1
ATOM 1758 C CA . GLN A 1 222 ? -8.404 19.729 19.590 1.00 95.38 222 GLN A CA 1
ATOM 1759 C C . GLN A 1 222 ? -8.781 19.375 21.033 1.00 95.38 222 GLN A C 1
ATOM 1761 O O . GLN A 1 222 ? -8.762 18.202 21.387 1.00 95.38 222 GLN A O 1
ATOM 1766 N N . ALA A 1 223 ? -9.174 20.353 21.849 1.00 95.81 223 ALA A N 1
ATOM 1767 C CA . ALA A 1 223 ? -9.601 20.099 23.221 1.00 95.81 223 ALA A CA 1
ATOM 1768 C C . ALA A 1 223 ? -10.865 19.227 23.300 1.00 95.81 223 ALA A C 1
ATOM 1770 O O . ALA A 1 223 ? -10.948 18.338 24.146 1.00 95.81 223 ALA A O 1
ATOM 1771 N N . VAL A 1 224 ? -11.833 19.428 22.396 1.00 95.69 224 VAL A N 1
ATOM 1772 C CA . VAL A 1 224 ? -13.018 18.554 22.309 1.00 95.69 224 VAL A CA 1
ATOM 1773 C C . VAL A 1 224 ? -12.638 17.152 21.821 1.00 95.69 224 VAL A C 1
ATOM 1775 O O . VAL A 1 224 ? -13.175 16.169 22.322 1.00 95.69 224 VAL A O 1
ATOM 1778 N N . ILE A 1 225 ? -11.683 17.029 20.894 1.00 95.38 225 ILE A N 1
ATOM 1779 C CA . ILE A 1 225 ? -11.151 15.721 20.474 1.00 95.38 225 ILE A CA 1
ATOM 1780 C C . ILE A 1 225 ? -10.483 15.004 21.656 1.00 95.38 225 ILE A C 1
ATOM 1782 O O . ILE A 1 225 ? -10.759 13.827 21.884 1.00 95.38 225 ILE A O 1
ATOM 1786 N N . SER A 1 226 ? -9.670 15.707 22.446 1.00 96.00 226 SER A N 1
ATOM 1787 C CA . SER A 1 226 ? -9.070 15.163 23.667 1.00 96.00 226 SER A CA 1
ATOM 1788 C C . SER A 1 226 ? -10.133 14.762 24.691 1.00 96.00 226 SER A C 1
ATOM 1790 O O . SER A 1 226 ? -10.037 13.683 25.264 1.00 96.00 226 SER A O 1
ATOM 1792 N N . LEU A 1 227 ? -11.212 15.535 24.851 1.00 96.56 227 LEU A N 1
ATOM 1793 C CA . LEU A 1 227 ? -12.358 15.121 25.667 1.00 96.56 227 LEU A CA 1
ATOM 1794 C C . LEU A 1 227 ? -12.975 13.800 25.172 1.00 96.56 227 LEU A C 1
ATOM 1796 O O . LEU A 1 227 ? -13.247 12.913 25.980 1.00 96.56 227 LEU A O 1
ATOM 1800 N N . ILE A 1 228 ? -13.173 13.638 23.859 1.00 95.50 228 ILE A N 1
ATOM 1801 C CA . ILE A 1 228 ? -13.695 12.383 23.298 1.00 95.50 228 ILE A CA 1
ATOM 1802 C C . ILE A 1 228 ? -12.727 11.223 23.583 1.00 95.50 228 ILE A C 1
ATOM 1804 O O . ILE A 1 228 ? -13.173 10.165 24.023 1.00 95.50 228 ILE A O 1
ATOM 1808 N N . ASN A 1 229 ? -11.416 11.419 23.399 1.00 93.25 229 ASN A N 1
ATOM 1809 C CA . ASN A 1 229 ? -10.399 10.407 23.712 1.00 93.25 229 ASN A CA 1
ATOM 1810 C C . ASN A 1 229 ? -10.459 9.981 25.184 1.00 93.25 229 ASN A C 1
ATOM 1812 O O . ASN A 1 229 ? -10.482 8.784 25.481 1.00 93.25 229 ASN A O 1
ATOM 1816 N N . LEU A 1 230 ? -10.547 10.951 26.099 1.00 95.12 230 LEU A N 1
ATOM 1817 C CA . LEU A 1 230 ? -10.700 10.697 27.529 1.00 95.12 230 LEU A CA 1
ATOM 1818 C C . LEU A 1 230 ? -11.977 9.905 27.811 1.00 95.12 230 LEU A C 1
ATOM 1820 O O . LEU A 1 230 ? -11.923 8.879 28.483 1.00 95.12 230 LEU A O 1
ATOM 1824 N N . ALA A 1 231 ? -13.116 10.318 27.255 1.00 94.62 231 ALA A N 1
ATOM 1825 C CA . ALA A 1 231 ? -14.393 9.647 27.477 1.00 94.62 231 ALA A CA 1
ATOM 1826 C C . ALA A 1 231 ? -14.427 8.206 26.923 1.00 94.62 231 ALA A C 1
ATOM 1828 O O . ALA A 1 231 ? -15.113 7.354 27.488 1.00 94.62 231 ALA A O 1
ATOM 1829 N N . VAL A 1 232 ? -13.668 7.910 25.863 1.00 92.75 232 VAL A N 1
ATOM 1830 C CA . VAL A 1 232 ? -13.486 6.546 25.324 1.00 92.75 232 VAL A CA 1
ATOM 1831 C C . VAL A 1 232 ? -12.555 5.703 26.204 1.00 92.75 232 VAL A C 1
ATOM 1833 O O . VAL A 1 232 ? -12.742 4.490 26.339 1.00 92.75 232 VAL A O 1
ATOM 1836 N N . TRP A 1 233 ? -11.539 6.322 26.805 1.00 90.94 233 TRP A N 1
ATOM 1837 C CA . TRP A 1 233 ? -10.553 5.634 27.641 1.00 90.94 233 TRP A CA 1
ATOM 1838 C C . TRP A 1 233 ? -11.088 5.308 29.045 1.00 90.94 233 TRP A C 1
ATOM 1840 O O . TRP A 1 233 ? -10.845 4.220 29.584 1.00 90.94 233 TRP A O 1
ATOM 1850 N N . VAL A 1 234 ? -11.841 6.244 29.618 1.00 93.50 234 VAL A N 1
ATOM 1851 C CA . VAL A 1 234 ? -12.379 6.224 30.979 1.00 93.50 234 VAL A CA 1
ATOM 1852 C C . VAL A 1 234 ? -13.569 5.269 31.104 1.00 93.50 234 VAL A C 1
ATOM 1854 O O . VAL A 1 234 ? -14.473 5.278 30.272 1.00 93.50 234 VAL A O 1
ATOM 1857 N N . ARG A 1 235 ? -13.592 4.445 32.158 1.00 92.31 235 ARG A N 1
ATOM 1858 C CA . ARG A 1 235 ? -14.653 3.457 32.427 1.00 92.31 235 ARG A CA 1
ATOM 1859 C C . ARG A 1 235 ? -14.803 3.190 33.931 1.00 92.31 235 ARG A C 1
ATOM 1861 O O . ARG A 1 235 ? -13.797 3.300 34.635 1.00 92.31 235 ARG A O 1
ATOM 1868 N N . PRO A 1 236 ? -16.010 2.833 34.409 1.00 89.00 236 PRO A N 1
ATOM 1869 C CA . PRO A 1 236 ? -16.254 2.579 35.828 1.00 89.00 236 PRO A CA 1
ATOM 1870 C C . PRO A 1 236 ? -15.651 1.248 36.291 1.00 89.00 236 PRO A C 1
ATOM 1872 O O . PRO A 1 236 ? -15.103 1.171 37.378 1.00 89.00 236 PRO A O 1
ATOM 1875 N N . GLU A 1 237 ? -15.693 0.220 35.444 1.00 87.38 237 GLU A N 1
ATOM 1876 C CA . GLU A 1 237 ? -15.068 -1.084 35.683 1.00 87.38 237 GLU A CA 1
ATOM 1877 C C . GLU A 1 237 ? -14.497 -1.634 34.375 1.00 87.38 237 GLU A C 1
ATOM 1879 O O . GLU A 1 237 ? -14.820 -1.143 33.290 1.00 87.38 237 GLU A O 1
ATOM 1884 N N . GLN A 1 238 ? -13.638 -2.653 34.452 1.00 82.38 238 GLN A N 1
ATOM 1885 C CA . GLN A 1 238 ? -12.991 -3.228 33.267 1.00 82.38 238 GLN A CA 1
ATOM 1886 C C . GLN A 1 238 ? -13.991 -3.858 32.284 1.00 82.38 238 GLN A C 1
ATOM 1888 O O . GLN A 1 238 ? -13.804 -3.715 31.072 1.00 82.38 238 GLN A O 1
ATOM 1893 N N . GLU A 1 239 ? -15.035 -4.502 32.810 1.00 85.75 239 GLU A N 1
ATOM 1894 C CA . GLU A 1 239 ? -16.076 -5.215 32.053 1.00 85.75 239 GLU A CA 1
ATOM 1895 C C . GLU A 1 239 ? -17.208 -4.302 31.558 1.00 85.75 239 GLU A C 1
ATOM 1897 O O . GLU A 1 239 ? -17.982 -4.688 30.683 1.00 85.75 239 GLU A O 1
ATOM 1902 N N . LEU A 1 240 ? -17.298 -3.077 32.085 1.00 87.25 240 LEU A N 1
ATOM 1903 C CA . LEU A 1 240 ? -18.337 -2.118 31.720 1.00 87.25 240 LEU A CA 1
ATOM 1904 C C . LEU A 1 240 ? -17.913 -1.235 30.540 1.00 87.25 240 LEU A C 1
ATOM 1906 O O . LEU A 1 240 ? -16.727 -1.018 30.265 1.00 87.25 240 LEU A O 1
ATOM 1910 N N . LEU A 1 241 ? -18.915 -0.693 29.843 1.00 86.25 241 LEU A N 1
ATOM 1911 C CA . LEU A 1 241 ? -18.700 0.244 28.745 1.00 86.25 241 LEU A CA 1
ATOM 1912 C C . LEU A 1 241 ? -17.965 1.508 29.229 1.00 86.25 241 LEU A C 1
ATOM 1914 O O . LEU A 1 241 ? -18.169 1.955 30.363 1.00 86.25 241 LEU A O 1
ATOM 1918 N N . PRO A 1 242 ? -17.120 2.111 28.374 1.00 91.94 242 PRO A N 1
ATOM 1919 C CA . PRO A 1 242 ? -16.505 3.392 28.682 1.00 91.94 242 PRO A CA 1
ATOM 1920 C C . PRO A 1 242 ? -17.552 4.499 28.799 1.00 91.94 242 PRO A C 1
ATOM 1922 O O . PRO A 1 242 ? -18.696 4.351 28.362 1.00 91.94 242 PRO A O 1
ATOM 1925 N N . LEU A 1 243 ? -17.137 5.634 29.360 1.00 91.75 243 LEU A N 1
ATOM 1926 C CA . LEU A 1 243 ? -18.008 6.783 29.579 1.00 91.75 243 LEU A CA 1
ATOM 1927 C C . LEU A 1 243 ? -18.699 7.219 28.282 1.00 91.75 243 LEU A C 1
ATOM 1929 O O . LEU A 1 243 ? -19.881 7.564 28.325 1.00 91.75 243 LEU A O 1
ATOM 1933 N N . LEU A 1 244 ? -17.989 7.161 27.154 1.00 90.88 244 LEU A N 1
ATOM 1934 C CA . LEU A 1 244 ? -18.540 7.302 25.813 1.00 90.88 244 LEU A CA 1
ATOM 1935 C C . LEU A 1 244 ? -17.940 6.239 24.874 1.00 90.88 244 LEU A C 1
ATOM 1937 O O . LEU A 1 244 ? -16.782 6.368 24.475 1.00 90.88 244 LEU A O 1
ATOM 1941 N N . PRO A 1 245 ? -18.701 5.215 24.451 1.00 87.00 245 PRO A N 1
ATOM 1942 C CA . PRO A 1 245 ? -18.249 4.251 23.450 1.00 87.00 245 PRO A CA 1
ATOM 1943 C C . PRO A 1 245 ? -18.336 4.861 22.040 1.00 87.00 245 PRO A C 1
ATOM 1945 O O . PRO A 1 245 ? -19.191 4.485 21.237 1.00 87.00 245 PRO A O 1
ATOM 1948 N N . ALA A 1 246 ? -17.480 5.844 21.746 1.00 87.62 246 ALA A N 1
ATOM 1949 C CA . ALA A 1 246 ? -17.503 6.564 20.477 1.00 87.62 246 ALA A CA 1
ATOM 1950 C C . ALA A 1 246 ? -17.227 5.622 19.293 1.00 87.62 246 ALA A C 1
ATOM 1952 O O . ALA A 1 246 ? -16.218 4.914 19.261 1.00 87.62 246 ALA A O 1
ATOM 1953 N N . ARG A 1 247 ? -18.122 5.640 18.300 1.00 88.50 247 ARG A N 1
ATOM 1954 C CA . ARG A 1 247 ? -17.982 4.914 17.032 1.00 88.50 247 ARG A CA 1
ATOM 1955 C C . ARG A 1 247 ? -17.841 5.921 15.899 1.00 88.50 247 ARG A C 1
ATOM 1957 O O . ARG A 1 247 ? -18.666 6.820 15.764 1.00 88.50 247 ARG A O 1
ATOM 1964 N N . TYR A 1 248 ? -16.804 5.759 15.085 1.00 86.81 248 TYR A N 1
ATOM 1965 C CA . TYR A 1 248 ? -16.549 6.611 13.928 1.00 86.81 248 TYR A CA 1
ATOM 1966 C C . TYR A 1 248 ? -16.885 5.858 12.645 1.00 86.81 248 TYR A C 1
ATOM 1968 O O . TYR A 1 248 ? -16.394 4.754 12.423 1.00 86.81 248 TYR A O 1
ATOM 1976 N N . HIS A 1 249 ? -17.697 6.477 11.789 1.00 88.38 249 HIS A N 1
ATOM 1977 C CA . HIS A 1 249 ? -18.015 5.965 10.459 1.00 88.38 249 HIS A CA 1
ATOM 1978 C C . HIS A 1 249 ? -17.291 6.816 9.419 1.00 88.38 249 HIS A C 1
ATOM 1980 O O . HIS A 1 249 ? -17.582 8.004 9.273 1.00 88.38 249 HIS A O 1
ATOM 1986 N N . LEU A 1 250 ? -16.340 6.210 8.710 1.00 83.31 250 LEU A N 1
ATOM 1987 C CA . LEU A 1 250 ? -15.602 6.854 7.632 1.00 83.31 250 LEU A CA 1
ATOM 1988 C C . LEU A 1 250 ? -15.995 6.211 6.303 1.00 83.31 250 LEU A C 1
ATOM 1990 O O . LEU A 1 250 ? -15.798 5.015 6.104 1.00 83.31 250 LEU A O 1
ATOM 1994 N N . PHE A 1 251 ? -16.516 7.020 5.386 1.00 84.38 251 PHE A N 1
ATOM 1995 C CA . PHE A 1 251 ? -16.817 6.596 4.024 1.00 84.38 251 PHE A CA 1
ATOM 1996 C C . PHE A 1 251 ? -15.693 7.067 3.111 1.00 84.38 251 PHE A C 1
ATOM 1998 O O . PHE A 1 251 ? -15.494 8.270 2.940 1.00 84.38 251 PHE A O 1
ATOM 2005 N N . VAL A 1 252 ? -14.952 6.123 2.534 1.00 79.88 252 VAL A N 1
ATOM 2006 C CA . VAL A 1 252 ? -13.868 6.418 1.593 1.00 79.88 252 VAL A CA 1
ATOM 2007 C C . VAL A 1 252 ? -14.175 5.763 0.260 1.00 79.88 252 VAL A C 1
ATOM 2009 O O . VAL A 1 252 ? -14.634 4.625 0.205 1.00 79.88 252 VAL A O 1
ATOM 2012 N N . ARG A 1 253 ? -13.898 6.485 -0.824 1.00 78.00 253 ARG A N 1
ATOM 2013 C CA . ARG A 1 253 ? -14.008 5.978 -2.188 1.00 78.00 253 ARG A CA 1
ATOM 2014 C C . ARG A 1 253 ? -12.639 6.023 -2.856 1.00 78.00 253 ARG A C 1
ATOM 2016 O O . ARG A 1 253 ? -11.926 7.016 -2.735 1.00 78.00 253 ARG A O 1
ATOM 2023 N N . ALA A 1 254 ? -12.291 4.951 -3.562 1.00 78.25 254 ALA A N 1
ATOM 2024 C CA . ALA A 1 254 ? -11.126 4.931 -4.436 1.00 78.25 254 ALA A CA 1
ATOM 2025 C C . ALA A 1 254 ? -11.271 5.996 -5.541 1.00 78.25 254 ALA A C 1
ATOM 2027 O O . ALA A 1 254 ? -12.391 6.198 -6.025 1.00 78.25 254 ALA A O 1
ATOM 2028 N N . PRO A 1 255 ? -10.180 6.644 -5.983 1.00 81.06 255 PRO A N 1
ATOM 2029 C CA . PRO A 1 255 ? -10.228 7.443 -7.199 1.00 81.06 255 PRO A CA 1
ATOM 2030 C C . PRO A 1 255 ? -10.705 6.582 -8.376 1.00 81.06 255 PRO A C 1
ATOM 2032 O O . PRO A 1 255 ? -10.284 5.435 -8.524 1.00 81.06 255 PRO A O 1
ATOM 2035 N N . GLU A 1 256 ? -11.596 7.119 -9.207 1.00 79.38 256 GLU A N 1
ATOM 2036 C CA . GLU A 1 256 ? -12.214 6.347 -10.298 1.00 79.38 256 GLU A CA 1
ATOM 2037 C C . GLU A 1 256 ? -11.304 6.201 -11.522 1.00 79.38 256 GLU A C 1
ATOM 2039 O O . GLU A 1 256 ? -11.508 5.314 -12.346 1.00 79.38 256 GLU A O 1
ATOM 2044 N N . GLY A 1 257 ? -10.334 7.100 -11.656 1.00 85.88 257 GLY A N 1
ATOM 2045 C CA . GLY A 1 257 ? -9.527 7.269 -12.851 1.00 85.88 257 GLY A CA 1
ATOM 2046 C C . GLY A 1 257 ? -8.728 8.562 -12.782 1.00 85.88 257 GLY A C 1
ATOM 2047 O O . GLY A 1 257 ? -8.830 9.332 -11.824 1.00 85.88 257 GLY A O 1
ATOM 2048 N N . ILE A 1 258 ? -7.956 8.823 -13.830 1.00 90.25 258 ILE A N 1
ATOM 2049 C CA . ILE A 1 258 ? -7.400 10.147 -14.090 1.00 90.25 258 ILE A CA 1
ATOM 2050 C C . ILE A 1 258 ? -8.147 10.713 -15.284 1.00 90.25 258 ILE A C 1
ATOM 2052 O O . ILE A 1 258 ? -8.171 10.121 -16.361 1.00 90.25 258 ILE A O 1
ATOM 2056 N N . PHE A 1 259 ? -8.730 11.884 -15.080 1.00 91.38 259 PHE A N 1
ATOM 2057 C CA . PHE A 1 259 ? -9.518 12.589 -16.071 1.00 91.38 259 PHE A CA 1
ATOM 2058 C C . PHE A 1 259 ? -8.864 13.930 -16.383 1.00 91.38 259 PHE A C 1
ATOM 2060 O O . PHE A 1 259 ? -8.322 14.583 -15.492 1.00 91.38 259 PHE A O 1
ATOM 2067 N N . VAL A 1 260 ? -8.903 14.361 -17.638 1.00 92.81 260 VAL A N 1
ATOM 2068 C CA . VAL A 1 260 ? -8.245 15.585 -18.095 1.00 92.81 260 VAL A CA 1
ATOM 2069 C C . VAL A 1 260 ? -9.200 16.480 -18.872 1.00 92.81 260 VAL A C 1
ATOM 2071 O O . VAL A 1 260 ? -9.861 16.043 -19.809 1.00 92.81 260 VAL A O 1
ATOM 2074 N N . SER A 1 261 ? -9.238 17.761 -18.511 1.00 93.50 261 SER A N 1
ATOM 2075 C CA . SER A 1 261 ? -9.694 18.825 -19.410 1.00 93.50 261 SER A CA 1
ATOM 2076 C C . SER A 1 261 ? -8.470 19.422 -20.076 1.00 93.50 261 SER A C 1
ATOM 2078 O O . SER A 1 261 ? -7.557 19.856 -19.379 1.00 93.50 261 SER A O 1
ATOM 2080 N N . LEU A 1 262 ? -8.432 19.467 -21.404 1.00 91.06 262 LEU A N 1
ATOM 2081 C CA . LEU A 1 262 ? -7.297 20.020 -22.153 1.00 91.06 262 LEU A CA 1
ATOM 2082 C C . LEU A 1 262 ? -7.428 21.537 -22.406 1.00 91.06 262 LEU A C 1
ATOM 2084 O O . LEU A 1 262 ? -6.461 22.167 -22.830 1.00 91.06 262 LEU A O 1
ATOM 2088 N N . PHE A 1 263 ? -8.588 22.134 -22.105 1.00 90.19 263 PHE A N 1
ATOM 2089 C CA . PHE A 1 263 ? -8.898 23.548 -22.343 1.00 90.19 263 PHE A CA 1
ATOM 2090 C C . PHE A 1 263 ? -9.378 24.267 -21.062 1.00 90.19 263 PHE A C 1
ATOM 2092 O O . PHE A 1 263 ? -10.032 23.640 -20.221 1.00 90.19 263 PHE A O 1
ATOM 2099 N N . PRO A 1 264 ? -9.089 25.578 -20.879 1.00 86.62 264 PRO A N 1
ATOM 2100 C CA . PRO A 1 264 ? -8.168 26.423 -21.663 1.00 86.62 264 PRO A CA 1
ATOM 2101 C C . PRO A 1 264 ? -6.688 26.092 -21.424 1.00 86.62 264 PRO A C 1
ATOM 2103 O O . PRO A 1 264 ? -5.828 26.461 -22.217 1.00 86.62 264 PRO A O 1
ATOM 2106 N N . LYS A 1 265 ? -6.389 25.384 -20.333 1.00 89.69 265 LYS A N 1
ATOM 2107 C CA . LYS A 1 265 ? -5.097 24.754 -20.055 1.00 89.69 265 LYS A CA 1
ATOM 2108 C C . LYS A 1 265 ? -5.357 23.339 -19.534 1.00 89.69 265 LYS A C 1
ATOM 2110 O O . LYS A 1 265 ? -6.370 23.162 -18.849 1.00 89.69 265 LYS A O 1
ATOM 2115 N N . PRO A 1 266 ? -4.457 22.375 -19.790 1.00 90.25 266 PRO A N 1
ATOM 2116 C CA . PRO A 1 266 ? -4.569 21.034 -19.237 1.00 90.25 266 PRO A CA 1
ATOM 2117 C C . PRO A 1 266 ? -4.751 21.050 -17.713 1.00 90.25 266 PRO A C 1
ATOM 2119 O O . PRO A 1 266 ? -3.934 21.621 -16.990 1.00 90.25 266 PRO A O 1
ATOM 2122 N N . LYS A 1 267 ? -5.831 20.437 -17.226 1.00 93.19 267 LYS A N 1
ATOM 2123 C CA . LYS A 1 267 ? -6.120 20.229 -15.803 1.00 93.19 267 LYS A CA 1
ATOM 2124 C C . LYS A 1 267 ? -6.567 18.797 -15.577 1.00 93.19 267 LYS A C 1
ATOM 2126 O O . LYS A 1 267 ? -7.456 18.313 -16.273 1.00 93.19 267 LYS A O 1
ATOM 2131 N N . ILE A 1 268 ? -5.969 18.161 -14.577 1.00 92.69 268 ILE A N 1
ATOM 2132 C CA . ILE A 1 268 ? -6.286 16.796 -14.168 1.00 92.69 268 ILE A CA 1
ATOM 2133 C C . ILE A 1 268 ? -7.302 16.817 -13.020 1.00 92.69 268 ILE A C 1
ATOM 2135 O O . ILE A 1 268 ? -7.256 17.689 -12.151 1.00 92.69 268 ILE A O 1
ATOM 2139 N N . SER A 1 269 ? -8.203 15.843 -13.014 1.00 90.00 269 SER A N 1
ATOM 2140 C CA . SER A 1 269 ? -9.092 15.505 -11.910 1.00 90.00 269 SER A CA 1
ATOM 2141 C C . SER A 1 269 ? -9.029 14.002 -11.640 1.00 90.00 269 SER A C 1
ATOM 2143 O O . SER A 1 269 ? -8.817 13.209 -12.553 1.00 90.00 269 SER A O 1
ATOM 2145 N N . LEU A 1 270 ? -9.209 13.622 -10.377 1.00 88.19 270 LEU A N 1
ATOM 2146 C CA . LEU A 1 270 ? -9.307 12.226 -9.935 1.00 88.19 270 LEU A CA 1
ATOM 2147 C C . LEU A 1 270 ? -10.764 11.755 -9.801 1.00 88.19 270 LEU A C 1
ATOM 2149 O O . LEU A 1 270 ? -11.036 10.591 -9.510 1.00 88.19 270 LEU A O 1
ATOM 2153 N N . GLU A 1 271 ? -11.701 12.680 -9.998 1.00 84.06 271 GLU A N 1
ATOM 2154 C CA . GLU A 1 271 ? -13.130 12.419 -9.987 1.00 84.06 271 GLU A CA 1
ATOM 2155 C C . GLU A 1 271 ? -13.640 12.355 -11.419 1.00 84.06 271 GLU A C 1
ATOM 2157 O O . GLU A 1 271 ? -13.322 13.213 -12.251 1.00 84.06 271 GLU A O 1
ATOM 2162 N N . ARG A 1 272 ? -14.484 11.362 -11.694 1.00 85.81 272 ARG A N 1
ATOM 2163 C CA . ARG A 1 272 ? -15.147 11.261 -12.985 1.00 85.81 272 ARG A CA 1
ATOM 2164 C C . ARG A 1 272 ? -16.128 12.413 -13.146 1.00 85.81 272 ARG A C 1
ATOM 2166 O O . ARG A 1 272 ? -17.034 12.600 -12.338 1.00 85.81 272 ARG A O 1
ATOM 2173 N N . ARG A 1 273 ? -15.962 13.175 -14.225 1.00 86.50 273 ARG A N 1
ATOM 2174 C CA . ARG A 1 273 ? -16.876 14.244 -14.643 1.00 86.50 273 ARG A CA 1
ATOM 2175 C C . ARG A 1 273 ? -16.955 14.242 -16.164 1.00 86.50 273 ARG A C 1
ATOM 2177 O O . ARG A 1 273 ? -15.948 13.997 -16.817 1.00 86.50 273 ARG A O 1
ATOM 2184 N N . GLU A 1 274 ? -18.122 14.502 -16.748 1.00 86.38 274 GLU A N 1
ATOM 2185 C CA . GLU A 1 274 ? -18.223 14.703 -18.207 1.00 86.38 274 GLU A CA 1
ATOM 2186 C C . GLU A 1 274 ? -17.695 16.079 -18.627 1.00 86.38 274 GLU A C 1
ATOM 2188 O O . GLU A 1 274 ? -17.136 16.245 -19.712 1.00 86.38 274 GLU A O 1
ATOM 2193 N N . GLN A 1 275 ? -17.884 17.072 -17.755 1.00 90.62 275 GLN A N 1
ATOM 2194 C CA . GLN A 1 275 ? -17.529 18.456 -18.009 1.00 90.62 275 GLN A CA 1
ATOM 2195 C C . GLN A 1 275 ? -16.899 19.112 -16.779 1.00 90.62 275 GLN A C 1
ATOM 2197 O O . GLN A 1 275 ? -17.139 18.733 -15.630 1.00 90.62 275 GLN A O 1
ATOM 2202 N N . THR A 1 276 ? -16.093 20.138 -17.025 1.00 89.00 276 THR A N 1
ATOM 2203 C CA . THR A 1 276 ? -15.640 21.064 -15.983 1.00 89.00 276 THR A CA 1
ATOM 2204 C C . THR A 1 276 ? -16.810 21.909 -15.464 1.00 89.00 276 THR A C 1
ATOM 2206 O O . THR A 1 276 ? -17.850 22.004 -16.108 1.00 89.00 276 THR A O 1
ATOM 2209 N N . GLN A 1 277 ? -16.624 22.612 -14.340 1.00 87.81 277 GLN A N 1
ATOM 2210 C CA . GLN A 1 277 ? -17.625 23.561 -13.816 1.00 87.81 277 GLN A CA 1
ATOM 2211 C C . GLN A 1 277 ? -18.008 24.669 -14.816 1.00 87.81 277 GLN A C 1
ATOM 2213 O O . GLN A 1 277 ? -19.060 25.280 -14.679 1.00 87.81 277 GLN A O 1
ATOM 2218 N N . VAL A 1 278 ? -17.157 24.925 -15.816 1.00 87.00 278 VAL A N 1
ATOM 2219 C CA . VAL A 1 278 ? -17.348 25.946 -16.860 1.00 87.00 278 VAL A CA 1
ATOM 2220 C C . VAL A 1 278 ? -17.821 25.316 -18.187 1.00 87.00 278 VAL A C 1
ATOM 2222 O O . VAL A 1 278 ? -17.884 25.991 -19.207 1.00 87.00 278 VAL A O 1
ATOM 2225 N N . GLY A 1 279 ? -18.139 24.015 -18.206 1.00 89.12 279 GLY A N 1
ATOM 2226 C CA . GLY A 1 279 ? -18.739 23.323 -19.357 1.00 89.12 279 GLY A CA 1
ATOM 2227 C C . GLY A 1 279 ? -17.767 22.722 -20.383 1.00 89.12 279 GLY A C 1
ATOM 2228 O O . GLY A 1 279 ? -18.211 22.153 -21.376 1.00 89.12 279 GLY A O 1
ATOM 2229 N N . TYR A 1 280 ? -16.448 22.810 -20.176 1.00 91.12 280 TYR A N 1
ATOM 2230 C CA . TYR A 1 280 ? -15.466 22.170 -21.074 1.00 91.12 280 TYR A CA 1
ATOM 2231 C C . TYR A 1 280 ? -15.453 20.644 -20.938 1.00 91.12 280 TYR A C 1
ATOM 2233 O O . TYR A 1 280 ? -15.602 20.169 -19.811 1.00 91.12 280 TYR A O 1
ATOM 2241 N N . PRO A 1 281 ? -15.233 19.889 -22.031 1.00 91.75 281 PRO A N 1
ATOM 2242 C CA . PRO A 1 281 ? -15.212 18.432 -22.012 1.00 91.75 281 PRO A CA 1
ATOM 2243 C C . PRO A 1 281 ? -14.033 17.895 -21.202 1.00 91.75 281 PRO A C 1
ATOM 2245 O O . PRO A 1 281 ? -12.948 18.482 -21.163 1.00 91.75 281 PRO A O 1
ATOM 2248 N N . VAL A 1 282 ? -14.258 16.745 -20.583 1.00 93.00 282 VAL A N 1
ATOM 2249 C CA . VAL A 1 282 ? -13.266 16.009 -19.808 1.00 93.00 282 VAL A CA 1
ATOM 2250 C C . VAL A 1 282 ? -13.106 14.616 -20.417 1.00 93.00 282 VAL A C 1
ATOM 2252 O O . VAL A 1 282 ? -14.092 13.982 -20.787 1.00 93.00 282 VAL A O 1
ATOM 2255 N N . PHE A 1 283 ? -11.868 14.140 -20.522 1.00 91.75 283 PHE A N 1
ATOM 2256 C CA . PHE A 1 283 ? -11.506 12.861 -21.139 1.00 91.75 283 PHE A CA 1
ATOM 2257 C C . PHE A 1 283 ? -10.809 11.957 -20.123 1.00 91.75 283 PHE A C 1
ATOM 2259 O O . PHE A 1 283 ? -10.077 12.450 -19.268 1.00 91.75 283 PHE A O 1
ATOM 2266 N N . GLU A 1 284 ? -10.999 10.645 -20.211 1.00 92.00 284 GLU A N 1
ATOM 2267 C CA . GLU A 1 284 ? -10.270 9.682 -19.378 1.00 92.00 284 GLU A CA 1
ATOM 2268 C C . GLU A 1 284 ? -8.874 9.418 -19.957 1.00 92.00 284 GLU A C 1
ATOM 2270 O O . GLU A 1 284 ? -8.704 9.339 -21.176 1.00 92.00 284 GLU A O 1
ATOM 2275 N N . LEU A 1 285 ? -7.869 9.304 -19.086 1.00 92.00 285 LEU A N 1
ATOM 2276 C CA . LEU A 1 285 ? -6.480 9.063 -19.463 1.00 92.00 285 LEU A CA 1
ATOM 2277 C C . LEU A 1 285 ? -6.031 7.631 -19.174 1.00 92.00 285 LEU A C 1
ATOM 2279 O O . LEU A 1 285 ? -6.271 7.070 -18.105 1.00 92.00 285 LEU A O 1
ATOM 2283 N N . ALA A 1 286 ? -5.242 7.106 -20.102 1.00 91.50 286 ALA A N 1
ATOM 2284 C CA . ALA A 1 286 ? -4.344 5.982 -19.901 1.00 91.50 286 ALA A CA 1
ATOM 2285 C C . ALA A 1 286 ? -2.905 6.408 -20.211 1.00 91.50 286 ALA A C 1
ATOM 2287 O O . ALA A 1 286 ? -2.674 7.361 -20.961 1.00 91.50 286 ALA A O 1
ATOM 2288 N N . SER A 1 287 ? -1.920 5.714 -19.641 1.00 91.25 287 SER A N 1
ATOM 2289 C CA . SER A 1 287 ? -0.508 6.008 -19.907 1.00 91.25 287 SER A CA 1
ATOM 2290 C C . SER A 1 287 ? 0.329 4.756 -20.137 1.00 91.25 287 SER A C 1
ATOM 2292 O O . SER A 1 287 ? 0.078 3.698 -19.557 1.00 91.25 287 SER A O 1
ATOM 2294 N N . CYS A 1 288 ? 1.342 4.880 -20.997 1.00 86.12 288 CYS A N 1
ATOM 2295 C CA . CYS A 1 288 ? 2.369 3.855 -21.152 1.00 86.12 288 CYS A CA 1
ATOM 2296 C C . CYS A 1 288 ? 3.257 3.805 -19.902 1.00 86.12 288 CYS A C 1
ATOM 2298 O O . CYS A 1 288 ? 3.917 4.793 -19.576 1.00 86.12 288 CYS A O 1
ATOM 2300 N N . ARG A 1 289 ? 3.368 2.638 -19.258 1.00 79.25 289 ARG A N 1
ATOM 2301 C CA . ARG A 1 289 ? 4.158 2.474 -18.022 1.00 79.25 289 ARG A CA 1
ATOM 2302 C C . ARG A 1 289 ? 5.674 2.651 -18.200 1.00 79.25 289 ARG A C 1
ATOM 2304 O O . ARG A 1 289 ? 6.363 2.812 -17.199 1.00 79.25 289 ARG A O 1
ATOM 2311 N N . ARG A 1 290 ? 6.203 2.628 -19.433 1.00 75.31 290 ARG A N 1
ATOM 2312 C CA . ARG A 1 290 ? 7.637 2.862 -19.721 1.00 75.31 290 ARG A CA 1
ATOM 2313 C C . ARG A 1 290 ? 7.930 4.314 -20.089 1.00 75.31 290 ARG A C 1
ATOM 2315 O O . ARG A 1 290 ? 8.800 4.923 -19.486 1.00 75.31 290 ARG A O 1
ATOM 2322 N N . CYS A 1 291 ? 7.250 4.855 -21.102 1.00 75.88 291 CYS A N 1
ATOM 2323 C CA . CYS A 1 291 ? 7.575 6.183 -21.644 1.00 75.88 291 CYS A CA 1
ATOM 2324 C C . CYS A 1 291 ? 6.653 7.314 -21.165 1.00 75.88 291 CYS A C 1
ATOM 2326 O O . CYS A 1 291 ? 6.904 8.467 -21.498 1.00 75.88 291 CYS A O 1
ATOM 2328 N N . GLY A 1 292 ? 5.577 7.006 -20.433 1.00 84.25 292 GLY A N 1
ATOM 2329 C CA . GLY A 1 292 ? 4.613 8.001 -19.952 1.00 84.25 292 GLY A CA 1
ATOM 2330 C C . GLY A 1 292 ? 3.673 8.559 -21.024 1.00 84.25 292 GLY A C 1
ATOM 2331 O O . GLY A 1 292 ? 2.877 9.443 -20.723 1.00 84.25 292 GLY A O 1
ATOM 2332 N N . GLN A 1 293 ? 3.729 8.052 -22.262 1.00 89.12 293 GLN A N 1
ATOM 2333 C CA . GLN A 1 293 ? 2.868 8.514 -23.351 1.00 89.12 293 GLN A CA 1
ATOM 2334 C C . GLN A 1 293 ? 1.387 8.407 -22.976 1.00 89.12 293 GLN A C 1
ATOM 2336 O O . GLN A 1 293 ? 0.927 7.330 -22.591 1.00 89.12 293 GLN A O 1
ATOM 2341 N N . ALA A 1 294 ? 0.658 9.511 -23.141 1.00 90.75 294 ALA A N 1
ATOM 2342 C CA . ALA A 1 294 ? -0.761 9.615 -22.837 1.00 90.75 294 ALA A CA 1
ATOM 2343 C C . ALA A 1 294 ? -1.644 9.088 -23.980 1.00 90.75 294 ALA A C 1
ATOM 2345 O O . ALA A 1 294 ? -1.384 9.319 -25.166 1.00 90.75 294 ALA A O 1
ATOM 2346 N N . TYR A 1 295 ? -2.723 8.420 -23.595 1.00 92.69 295 TYR A N 1
ATOM 2347 C CA . TYR A 1 295 ? -3.799 7.955 -24.462 1.00 92.69 295 TYR A CA 1
ATOM 2348 C C . TYR A 1 295 ? -5.123 8.438 -23.873 1.00 92.69 295 TYR A C 1
ATOM 2350 O O . TYR A 1 295 ? -5.288 8.424 -22.653 1.00 92.69 295 TYR A O 1
ATOM 2358 N N . LEU A 1 296 ? -6.063 8.854 -24.721 1.00 92.81 296 LEU A N 1
ATOM 2359 C CA . LEU A 1 296 ? -7.439 9.104 -24.292 1.00 92.81 296 LEU A CA 1
ATOM 2360 C C . LEU A 1 296 ? -8.227 7.796 -24.388 1.00 92.81 296 LEU A C 1
ATOM 2362 O O . LEU A 1 296 ? -8.150 7.119 -25.413 1.00 92.81 296 LEU A O 1
ATOM 2366 N N . VAL A 1 297 ? -8.982 7.456 -23.349 1.00 90.69 297 VAL A N 1
ATOM 2367 C CA . VAL A 1 297 ? -9.879 6.291 -23.335 1.00 90.69 297 VAL A CA 1
ATOM 2368 C C . VAL A 1 297 ? -11.300 6.803 -23.465 1.00 90.69 297 VAL A C 1
ATOM 2370 O O . VAL A 1 297 ? -11.791 7.534 -22.605 1.00 90.69 297 VAL A O 1
ATOM 2373 N N . SER A 1 298 ? -11.937 6.562 -24.606 1.00 86.44 298 SER A N 1
ATOM 2374 C CA . SER A 1 298 ? -13.218 7.201 -24.932 1.00 86.44 298 SER A CA 1
ATOM 2375 C C . SER A 1 298 ? -13.949 6.481 -26.059 1.00 86.44 298 SER A C 1
ATOM 2377 O O . SER A 1 298 ? -13.349 5.726 -26.806 1.00 86.44 298 SER A O 1
ATOM 2379 N N . ASN A 1 299 ? -15.236 6.771 -26.220 1.00 86.69 299 ASN A N 1
ATOM 2380 C CA . ASN A 1 299 ? -16.054 6.395 -27.365 1.00 86.69 299 ASN A CA 1
ATOM 2381 C C . ASN A 1 299 ? -16.508 7.638 -28.134 1.00 86.69 299 ASN A C 1
ATOM 2383 O O . ASN A 1 299 ? -16.561 8.748 -27.596 1.00 86.69 299 ASN A O 1
ATOM 2387 N N . ILE A 1 300 ? -16.842 7.444 -29.410 1.00 87.06 300 ILE A N 1
ATOM 2388 C CA . ILE A 1 300 ? -17.404 8.492 -30.263 1.00 87.06 300 ILE A CA 1
ATOM 2389 C C . ILE A 1 300 ? -18.926 8.372 -30.207 1.00 87.06 300 ILE A C 1
ATOM 2391 O O . ILE A 1 300 ? -19.493 7.404 -30.706 1.00 87.06 300 ILE A O 1
ATOM 2395 N N . ILE A 1 301 ? -19.588 9.352 -29.594 1.00 85.62 301 ILE A N 1
ATOM 2396 C CA . ILE A 1 301 ? -21.048 9.406 -29.450 1.00 85.62 301 ILE A CA 1
ATOM 2397 C C . ILE A 1 301 ? -21.527 10.726 -30.045 1.00 85.62 301 ILE A C 1
ATOM 2399 O O . ILE A 1 301 ? -21.133 11.798 -29.583 1.00 85.62 301 ILE A O 1
ATOM 2403 N N . ASN A 1 302 ? -22.382 10.659 -31.070 1.00 85.62 302 ASN A N 1
ATOM 2404 C CA . ASN A 1 302 ? -22.939 11.832 -31.758 1.00 85.62 302 ASN A CA 1
ATOM 2405 C C . ASN A 1 302 ? -21.859 12.842 -32.206 1.00 85.62 302 ASN A C 1
ATOM 2407 O O . ASN A 1 302 ? -21.981 14.043 -31.966 1.00 85.62 302 ASN A O 1
ATOM 2411 N N . GLY A 1 303 ? -20.760 12.351 -32.795 1.00 86.75 303 GLY A N 1
ATOM 2412 C CA . GLY A 1 303 ? -19.650 13.189 -33.276 1.00 86.75 303 GLY A CA 1
ATOM 2413 C C . GLY A 1 303 ? -18.820 13.860 -32.174 1.00 86.75 303 GLY A C 1
ATOM 2414 O O . GLY A 1 303 ? -18.037 14.768 -32.458 1.00 86.75 303 GLY A O 1
ATOM 2415 N N . LYS A 1 304 ? -18.977 13.441 -30.912 1.00 89.38 304 LYS A N 1
ATOM 2416 C CA . LYS A 1 304 ? -18.173 13.907 -29.778 1.00 89.38 304 LYS A CA 1
ATOM 2417 C C . LYS A 1 304 ? -17.439 12.757 -29.111 1.00 89.38 304 LYS A C 1
ATOM 2419 O O . LYS A 1 304 ? -17.965 11.652 -29.006 1.00 89.38 304 LYS A O 1
ATOM 2424 N N . LEU A 1 305 ? -16.242 13.045 -28.619 1.00 89.00 305 LEU A N 1
ATOM 2425 C CA . LEU A 1 305 ? -15.456 12.106 -27.833 1.00 89.00 305 LEU A CA 1
ATOM 2426 C C . LEU A 1 305 ? -15.902 12.167 -26.363 1.00 89.00 305 LEU A C 1
ATOM 2428 O O . LEU A 1 305 ? -15.857 13.236 -25.750 1.00 89.00 305 LEU A O 1
ATOM 2432 N N . LYS A 1 306 ? -16.350 11.038 -25.807 1.00 86.06 306 LYS A N 1
ATOM 2433 C CA . LYS A 1 306 ? -16.817 10.911 -24.416 1.00 86.06 306 LYS A CA 1
ATOM 2434 C C . LYS A 1 306 ? -16.202 9.684 -23.744 1.00 86.06 306 LYS A C 1
ATOM 2436 O O . LYS A 1 306 ? -16.079 8.645 -24.383 1.00 86.06 306 LYS A O 1
ATOM 2441 N N . HIS A 1 307 ? -15.848 9.775 -22.463 1.00 81.88 307 HIS A N 1
ATOM 2442 C CA . HIS A 1 307 ? -15.435 8.596 -21.685 1.00 81.88 307 HIS A CA 1
ATOM 2443 C C . HIS A 1 307 ? -16.631 7.686 -21.362 1.00 81.88 307 HIS A C 1
ATOM 2445 O O . HIS A 1 307 ? -17.788 8.094 -21.483 1.00 81.88 307 HIS A O 1
ATOM 2451 N N . PHE A 1 308 ? -16.349 6.427 -21.020 1.00 70.75 308 PHE A N 1
ATOM 2452 C CA . PHE A 1 308 ? -17.374 5.411 -20.787 1.00 70.75 308 PHE A CA 1
ATOM 2453 C C . PHE A 1 308 ? -18.003 5.551 -19.394 1.00 70.75 308 PHE A C 1
ATOM 2455 O O . PHE A 1 308 ? -17.310 5.546 -18.374 1.00 70.75 308 PHE A O 1
ATOM 2462 N N . ILE A 1 309 ? -19.335 5.588 -19.344 1.00 64.69 309 ILE A N 1
ATOM 2463 C CA . ILE A 1 309 ? -20.104 5.455 -18.107 1.00 64.69 309 ILE A CA 1
ATOM 2464 C C . ILE A 1 309 ? -20.625 4.025 -18.076 1.00 64.69 309 ILE A C 1
ATOM 2466 O O . ILE A 1 309 ? -21.505 3.668 -18.849 1.00 64.69 309 ILE A O 1
ATOM 2470 N N . ALA A 1 310 ? -20.051 3.198 -17.205 1.00 55.06 310 ALA A N 1
ATOM 2471 C CA . ALA A 1 310 ? -20.593 1.873 -16.959 1.00 55.06 310 ALA A CA 1
ATOM 2472 C C . ALA A 1 310 ? -21.967 2.014 -16.293 1.00 55.06 310 ALA A C 1
ATOM 2474 O O . ALA A 1 310 ? -22.046 2.378 -15.118 1.00 55.06 310 ALA A O 1
ATOM 2475 N N . GLU A 1 311 ? -23.034 1.715 -17.029 1.00 48.38 311 GLU A N 1
ATOM 2476 C CA . GLU A 1 311 ? -24.173 1.040 -16.417 1.00 48.38 311 GLU A CA 1
ATOM 2477 C C . GLU A 1 311 ? -23.693 -0.367 -16.032 1.00 48.38 311 GLU A C 1
ATOM 2479 O O . GLU A 1 311 ? -22.882 -0.977 -16.736 1.00 48.38 311 GLU A O 1
ATOM 2484 N N . ILE A 1 312 ? -24.089 -0.822 -14.846 1.00 39.97 312 ILE A N 1
ATOM 2485 C CA . ILE A 1 312 ? -23.678 -2.106 -14.269 1.00 39.97 312 ILE A CA 1
ATOM 2486 C C . ILE A 1 312 ? -23.938 -3.210 -15.323 1.00 39.97 312 ILE A C 1
ATOM 2488 O O . ILE A 1 312 ? -25.040 -3.290 -15.852 1.00 39.97 312 ILE A O 1
ATOM 2492 N N . ASP A 1 313 ? -22.906 -4.001 -15.650 1.00 38.72 313 ASP A N 1
ATOM 2493 C CA . ASP A 1 313 ? -22.903 -5.172 -16.559 1.00 38.72 313 ASP A CA 1
ATOM 2494 C C . ASP A 1 313 ? -22.743 -4.982 -18.091 1.00 38.72 313 ASP A C 1
ATOM 2496 O O . ASP A 1 313 ? -22.801 -5.968 -18.829 1.00 38.72 313 ASP A O 1
ATOM 2500 N N . ALA A 1 314 ? -22.431 -3.788 -18.613 1.00 47.41 314 ALA A N 1
ATOM 2501 C CA . ALA A 1 314 ? -22.081 -3.646 -20.040 1.00 47.41 314 ALA A CA 1
ATOM 2502 C C . ALA A 1 314 ? -20.596 -3.992 -20.339 1.00 47.41 314 ALA A C 1
ATOM 2504 O O . ALA A 1 314 ? -19.701 -3.495 -19.643 1.00 47.41 314 ALA A O 1
ATOM 2505 N N . PRO A 1 315 ? -20.282 -4.789 -21.386 1.00 52.25 315 PRO A N 1
ATOM 2506 C CA . PRO A 1 315 ? -18.900 -5.072 -21.772 1.00 52.25 315 PRO A CA 1
ATOM 2507 C C . PRO A 1 315 ? -18.177 -3.787 -22.210 1.00 52.25 315 PRO A C 1
ATOM 2509 O O . PRO A 1 315 ? -18.637 -3.056 -23.087 1.00 52.25 315 PRO A O 1
ATOM 2512 N N . LYS A 1 316 ? -17.025 -3.509 -21.585 1.00 60.84 316 LYS A N 1
ATOM 2513 C CA . LYS A 1 316 ? -16.163 -2.358 -21.898 1.00 60.84 316 LYS A CA 1
ATOM 2514 C C . LYS A 1 316 ? -15.503 -2.552 -23.273 1.00 60.84 316 LYS A C 1
ATOM 2516 O O . LYS A 1 316 ? -14.465 -3.202 -23.379 1.00 60.84 316 LYS A O 1
ATOM 2521 N N . GLU A 1 317 ? -16.052 -1.950 -24.325 1.00 63.16 317 GLU A N 1
ATOM 2522 C CA . GLU A 1 317 ? -15.314 -1.728 -25.578 1.00 63.16 317 GLU A CA 1
ATOM 2523 C C . GLU A 1 317 ? -14.414 -0.494 -25.425 1.00 63.16 317 GLU A C 1
ATOM 2525 O O . GLU A 1 317 ? -14.752 0.616 -25.837 1.00 63.16 317 GLU A O 1
ATOM 2530 N N . ASN A 1 318 ? -13.270 -0.662 -24.762 1.00 69.25 318 ASN A N 1
ATOM 2531 C CA . ASN A 1 318 ? -12.321 0.431 -24.572 1.00 69.25 318 ASN A CA 1
ATOM 2532 C C . ASN A 1 318 ? -11.603 0.761 -25.891 1.00 69.25 318 ASN A C 1
ATOM 2534 O O . ASN A 1 318 ? -10.785 -0.028 -26.370 1.00 69.25 318 ASN A O 1
ATOM 2538 N N . ARG A 1 319 ? -11.845 1.954 -26.450 1.00 85.50 319 ARG A N 1
ATOM 2539 C CA . ARG A 1 319 ? -11.032 2.507 -27.545 1.00 85.50 319 ARG A CA 1
ATOM 2540 C C . ARG A 1 319 ? -9.977 3.455 -26.994 1.00 85.50 319 ARG A C 1
ATOM 2542 O O . ARG A 1 319 ? -10.276 4.322 -26.169 1.00 85.50 319 ARG A O 1
ATOM 2549 N N . TYR A 1 320 ? -8.751 3.305 -27.484 1.00 90.56 320 TYR A N 1
ATOM 2550 C CA . TYR A 1 320 ? -7.618 4.134 -27.088 1.00 90.56 320 TYR A CA 1
ATOM 2551 C C . TYR A 1 320 ? -7.266 5.097 -28.218 1.00 90.56 320 TYR A C 1
ATOM 2553 O O . TYR A 1 320 ? -7.124 4.700 -29.371 1.00 90.56 320 TYR A O 1
ATOM 2561 N N . PHE A 1 321 ? -7.068 6.367 -27.888 1.00 91.69 321 PHE A N 1
ATOM 2562 C CA . PHE A 1 321 ? -6.656 7.398 -28.834 1.00 91.69 321 PHE A CA 1
ATOM 2563 C C . PHE A 1 321 ? -5.282 7.926 -28.435 1.00 91.69 321 PHE A C 1
ATOM 2565 O O . PHE A 1 321 ? -5.136 8.604 -27.417 1.00 91.69 321 PHE A O 1
ATOM 2572 N N . LEU A 1 322 ? -4.262 7.614 -29.232 1.00 90.06 322 LEU A N 1
ATOM 2573 C CA . LEU A 1 322 ? -2.905 8.114 -29.030 1.00 90.06 322 LEU A CA 1
ATOM 2574 C C . LEU A 1 322 ? -2.864 9.624 -29.288 1.00 90.06 322 LEU A C 1
ATOM 2576 O O . LEU A 1 322 ? -3.112 10.067 -30.411 1.00 90.06 322 LEU A O 1
ATOM 2580 N N . LEU A 1 323 ? -2.500 10.390 -28.259 1.00 84.56 323 LEU A N 1
ATOM 2581 C CA . LEU A 1 323 ? -2.340 11.842 -28.317 1.00 84.56 323 LEU A CA 1
ATOM 2582 C C . LEU A 1 323 ? -0.870 12.196 -28.602 1.00 84.56 323 LEU A C 1
ATOM 2584 O O . LEU A 1 323 ? -0.062 12.240 -27.678 1.00 84.56 323 LEU A O 1
ATOM 2588 N N . THR A 1 324 ? -0.496 12.433 -29.863 1.00 73.00 324 THR A N 1
ATOM 2589 C CA . THR A 1 324 ? 0.907 12.717 -30.232 1.00 73.00 324 THR A CA 1
ATOM 2590 C C . THR A 1 324 ? 1.056 13.898 -31.190 1.00 73.00 324 THR A C 1
ATOM 2592 O O . THR A 1 324 ? 0.257 14.079 -32.105 1.00 73.00 324 THR A O 1
ATOM 2595 N N . GLU A 1 325 ? 2.136 14.662 -31.002 1.00 59.94 325 GLU A N 1
ATOM 2596 C CA . GLU A 1 325 ? 2.650 15.662 -31.954 1.00 59.94 325 GLU A CA 1
ATOM 2597 C C . GLU A 1 325 ? 3.882 15.146 -32.735 1.00 59.94 325 GLU A C 1
ATOM 2599 O O . GLU A 1 325 ? 4.296 15.759 -33.716 1.00 59.94 325 GLU A O 1
ATOM 2604 N N . LYS A 1 326 ? 4.471 14.004 -32.334 1.00 54.94 326 LYS A N 1
ATOM 2605 C CA . LYS A 1 326 ? 5.694 13.421 -32.925 1.00 54.94 326 LYS A CA 1
ATOM 2606 C C . LYS A 1 326 ? 5.406 12.163 -33.754 1.00 54.94 326 LYS A C 1
ATOM 2608 O O . LYS A 1 326 ? 4.466 11.418 -33.462 1.00 54.94 326 LYS A O 1
ATOM 2613 N N . LYS A 1 327 ? 6.252 11.899 -34.764 1.00 54.28 327 LYS A N 1
ATOM 2614 C CA . LYS A 1 327 ? 6.257 10.631 -35.521 1.00 54.28 327 LYS A CA 1
ATOM 2615 C C . LYS A 1 327 ? 6.712 9.476 -34.608 1.00 54.28 327 LYS A C 1
ATOM 2617 O O . LYS A 1 327 ? 7.688 9.660 -33.884 1.00 54.28 327 LYS A O 1
ATOM 2622 N N . PRO A 1 328 ? 6.049 8.306 -34.630 1.00 53.94 328 PRO A N 1
ATOM 2623 C CA . PRO A 1 328 ? 6.493 7.147 -33.856 1.00 53.94 328 PRO A CA 1
ATOM 2624 C C . PRO A 1 328 ? 7.825 6.592 -34.373 1.00 53.94 328 PRO A C 1
ATOM 2626 O O . PRO A 1 328 ? 8.064 6.602 -35.582 1.00 53.94 328 PRO A O 1
ATOM 2629 N N . LEU A 1 329 ? 8.658 6.072 -33.468 1.00 52.28 329 LEU A N 1
ATOM 2630 C CA . LEU A 1 329 ? 9.830 5.259 -33.807 1.00 52.28 329 LEU A CA 1
ATOM 2631 C C . LEU A 1 329 ? 9.362 3.798 -33.912 1.00 52.28 329 LEU A C 1
ATOM 2633 O O . LEU A 1 329 ? 8.767 3.275 -32.972 1.00 52.28 329 LEU A O 1
ATOM 2637 N N . PHE A 1 330 ? 9.557 3.169 -35.073 1.00 52.75 330 PHE A N 1
ATOM 2638 C CA . PHE A 1 330 ? 8.992 1.854 -35.405 1.00 52.75 330 PHE A CA 1
ATOM 2639 C C . PHE A 1 330 ? 10.069 0.761 -35.480 1.00 52.75 330 PHE A C 1
ATOM 2641 O O . PHE A 1 330 ? 10.244 0.145 -36.528 1.00 52.75 330 PHE A O 1
ATOM 2648 N N . GLU A 1 331 ? 10.780 0.504 -34.384 1.00 58.28 331 GLU A N 1
ATOM 2649 C CA . GLU A 1 331 ? 11.618 -0.697 -34.261 1.00 58.28 331 GLU A CA 1
ATOM 2650 C C . GLU A 1 331 ? 11.122 -1.537 -33.079 1.00 58.28 331 GLU A C 1
ATOM 2652 O O . GLU A 1 331 ? 10.806 -0.998 -32.018 1.00 58.28 331 GLU A O 1
ATOM 2657 N N . ASP A 1 332 ? 10.993 -2.851 -33.280 1.00 58.25 332 ASP A N 1
ATOM 2658 C CA . ASP A 1 332 ? 10.610 -3.773 -32.208 1.00 58.25 332 ASP A CA 1
ATOM 2659 C C . ASP A 1 332 ? 11.818 -4.016 -31.276 1.00 58.25 332 ASP A C 1
ATOM 2661 O O . ASP A 1 332 ? 12.949 -4.205 -31.742 1.00 58.25 332 ASP A O 1
ATOM 2665 N N . ASP A 1 333 ? 11.573 -4.005 -29.960 1.00 65.75 333 ASP A N 1
ATOM 2666 C CA . ASP A 1 333 ? 12.590 -4.200 -28.915 1.00 65.75 333 ASP A CA 1
ATOM 2667 C C . ASP A 1 333 ? 12.909 -5.702 -28.748 1.00 65.75 333 ASP A C 1
ATOM 2669 O O . ASP A 1 333 ? 12.037 -6.502 -28.410 1.00 65.75 333 ASP A O 1
ATOM 2673 N N . GLU A 1 334 ? 14.156 -6.113 -29.006 1.00 65.50 334 GLU A N 1
ATOM 2674 C CA . GLU A 1 334 ? 14.596 -7.518 -28.934 1.00 65.50 334 GLU A CA 1
ATOM 2675 C C . GLU A 1 334 ? 14.724 -8.045 -27.499 1.00 65.50 334 GLU A C 1
ATOM 2677 O O . GLU A 1 334 ? 14.656 -9.254 -27.275 1.00 65.50 334 GLU A O 1
ATOM 2682 N N . ASP A 1 335 ? 14.890 -7.160 -26.515 1.00 65.06 335 ASP A N 1
ATOM 2683 C CA . ASP A 1 335 ? 15.037 -7.566 -25.116 1.00 65.06 335 ASP A CA 1
ATOM 2684 C C . ASP A 1 335 ? 13.697 -7.960 -24.466 1.00 65.06 335 ASP A C 1
ATOM 2686 O O . ASP A 1 335 ? 13.650 -8.242 -23.257 1.00 65.06 335 ASP A O 1
ATOM 2690 N N . GLU A 1 336 ? 12.597 -7.921 -25.218 1.00 63.56 336 GLU A N 1
ATOM 2691 C CA . GLU A 1 336 ? 11.259 -8.204 -24.719 1.00 63.56 336 GLU A CA 1
ATOM 2692 C C . GLU A 1 336 ? 10.810 -9.624 -25.051 1.00 63.56 336 GLU A C 1
ATOM 2694 O O . GLU A 1 336 ? 10.578 -10.006 -26.195 1.00 63.56 336 GLU A O 1
ATOM 2699 N N . GLU A 1 337 ? 10.656 -10.414 -23.992 1.00 53.12 337 GLU A N 1
ATOM 2700 C CA . GLU A 1 337 ? 9.979 -11.701 -24.030 1.00 53.12 337 GLU A CA 1
ATOM 2701 C C . GLU A 1 337 ? 8.547 -11.521 -23.537 1.00 53.12 337 GLU A C 1
ATOM 2703 O O . GLU A 1 337 ? 8.305 -11.312 -22.347 1.00 53.12 337 GLU A O 1
ATOM 2708 N N . SER A 1 338 ? 7.584 -11.630 -24.447 1.00 49.25 338 SER A N 1
ATOM 2709 C CA . SER A 1 338 ? 6.194 -11.897 -24.084 1.00 49.25 338 SER A CA 1
ATOM 2710 C C . SER A 1 338 ? 6.074 -13.391 -23.764 1.00 49.25 338 SER A C 1
ATOM 2712 O O . SER A 1 338 ? 6.410 -14.234 -24.595 1.00 49.25 338 SER A O 1
ATOM 2714 N N . ALA A 1 339 ? 5.604 -13.739 -22.562 1.00 41.31 339 ALA A N 1
ATOM 2715 C CA . ALA A 1 339 ? 5.373 -15.134 -22.162 1.00 41.31 339 ALA A CA 1
ATOM 2716 C C . ALA A 1 339 ? 4.254 -15.820 -22.980 1.00 41.31 339 ALA A C 1
ATOM 2718 O O . ALA A 1 339 ? 4.172 -17.045 -23.012 1.00 41.31 339 ALA A O 1
ATOM 2719 N N . GLU A 1 340 ? 3.427 -15.035 -23.675 1.00 44.41 340 GLU A N 1
ATOM 2720 C CA . GLU A 1 340 ? 2.358 -15.483 -24.567 1.00 44.41 340 GLU A CA 1
ATOM 2721 C C . GLU A 1 340 ? 2.420 -14.695 -25.889 1.00 44.41 340 GLU A C 1
ATOM 2723 O O . GLU A 1 340 ? 2.794 -13.518 -25.873 1.00 44.41 340 GLU A O 1
ATOM 2728 N N . PRO A 1 341 ? 2.058 -15.294 -27.042 1.00 44.66 341 PRO A N 1
ATOM 2729 C CA . PRO A 1 341 ? 1.863 -14.548 -28.279 1.00 44.66 341 PRO A CA 1
ATOM 2730 C C . PRO A 1 341 ? 0.637 -13.638 -28.122 1.00 44.66 341 PRO A C 1
ATOM 2732 O O . PRO A 1 341 ? -0.502 -14.053 -28.331 1.00 44.66 341 PRO A O 1
ATOM 2735 N N . GLU A 1 342 ? 0.866 -12.397 -27.703 1.00 55.44 342 GLU A N 1
ATOM 2736 C CA . GLU A 1 342 ? -0.201 -11.421 -27.517 1.00 55.44 342 GLU A CA 1
ATOM 2737 C C . GLU A 1 342 ? -0.861 -11.091 -28.863 1.00 55.44 342 GLU A C 1
ATOM 2739 O O . GLU A 1 342 ? -0.196 -10.823 -29.869 1.00 55.44 342 GLU A O 1
ATOM 2744 N N . LYS A 1 343 ? -2.197 -11.071 -28.888 1.00 57.66 343 LYS A N 1
ATOM 2745 C CA . LYS A 1 343 ? -2.948 -10.537 -30.024 1.00 57.66 343 LYS A CA 1
ATOM 2746 C C . LYS A 1 343 ? -2.709 -9.029 -30.085 1.00 57.66 343 LYS A C 1
ATOM 2748 O O . LYS A 1 343 ? -3.277 -8.266 -29.308 1.00 57.66 343 LYS A O 1
ATOM 2753 N N . ILE A 1 344 ? -1.840 -8.603 -30.996 1.00 59.84 344 ILE A N 1
ATOM 2754 C CA . ILE A 1 344 ? -1.472 -7.193 -31.151 1.00 59.84 344 ILE A CA 1
ATOM 2755 C C . ILE A 1 344 ? -2.720 -6.387 -31.549 1.00 59.84 344 ILE A C 1
ATOM 2757 O O . ILE A 1 344 ? -3.517 -6.831 -32.382 1.00 59.84 344 ILE A O 1
ATOM 2761 N N . ALA A 1 345 ? -2.893 -5.219 -30.924 1.00 66.69 345 ALA A N 1
ATOM 2762 C CA . ALA A 1 345 ? -3.958 -4.278 -31.252 1.00 66.69 345 ALA A CA 1
ATOM 2763 C C . ALA A 1 345 ? -3.870 -3.831 -32.724 1.00 66.69 345 ALA A C 1
ATOM 2765 O O . ALA A 1 345 ? -2.802 -3.837 -33.346 1.00 66.69 345 ALA A O 1
ATOM 2766 N N . GLU A 1 346 ? -5.000 -3.434 -33.297 1.00 69.56 346 GLU A N 1
ATOM 2767 C CA . GLU A 1 346 ? -5.047 -2.951 -34.676 1.00 69.56 346 GLU A CA 1
ATOM 2768 C C . GLU A 1 346 ? -5.070 -1.423 -34.692 1.00 69.56 346 GLU A C 1
ATOM 2770 O O . GLU A 1 346 ? -5.743 -0.768 -33.888 1.00 69.56 346 GLU A O 1
ATOM 2775 N N . LYS A 1 347 ? -4.273 -0.844 -35.595 1.00 76.75 347 LYS A N 1
ATOM 2776 C CA . LYS A 1 347 ? -4.236 0.602 -35.792 1.00 76.75 347 LYS A CA 1
ATOM 2777 C C . LYS A 1 347 ? -5.485 1.011 -36.564 1.00 76.75 347 LYS A C 1
ATOM 2779 O O . LYS A 1 347 ? -5.692 0.557 -37.686 1.00 76.75 347 LYS A O 1
ATOM 2784 N N . GLY A 1 348 ? -6.286 1.866 -35.947 1.00 78.94 348 GLY A N 1
ATOM 2785 C CA . GLY A 1 348 ? -7.491 2.431 -36.526 1.00 78.94 348 GLY A CA 1
ATOM 2786 C C . GLY A 1 348 ? -7.225 3.715 -37.307 1.00 78.94 348 GLY A C 1
ATOM 2787 O O . GLY A 1 348 ? -6.112 4.005 -37.764 1.00 78.94 348 GLY A O 1
ATOM 2788 N N . LYS A 1 349 ? -8.294 4.493 -37.461 1.00 86.94 349 LYS A N 1
ATOM 2789 C CA . LYS A 1 349 ? -8.307 5.736 -38.231 1.00 86.94 349 LYS A CA 1
ATOM 2790 C C . LYS A 1 349 ? -7.564 6.863 -37.510 1.00 86.94 349 LYS A C 1
ATOM 2792 O O . LYS A 1 349 ? -7.301 6.817 -36.304 1.00 86.94 349 LYS A O 1
ATOM 2797 N N . LYS A 1 350 ? -7.223 7.906 -38.266 1.00 89.62 350 LYS A N 1
ATOM 2798 C CA . LYS A 1 350 ? -6.719 9.163 -37.712 1.00 89.62 350 LYS A CA 1
ATOM 2799 C C . LYS A 1 350 ? -7.852 10.167 -37.568 1.00 89.62 350 LYS A C 1
ATOM 2801 O O . LYS A 1 350 ? -8.661 10.335 -38.478 1.00 89.62 350 LYS A O 1
ATOM 2806 N N . TRP A 1 351 ? -7.845 10.872 -36.449 1.00 91.25 351 TRP A N 1
ATOM 2807 C CA . TRP A 1 351 ? -8.912 11.769 -36.035 1.00 91.25 351 TRP A CA 1
ATOM 2808 C C . TRP A 1 351 ? -8.363 13.143 -35.655 1.00 91.25 351 TRP A C 1
ATOM 2810 O O . TRP A 1 351 ? -7.217 13.276 -35.221 1.00 91.25 351 TRP A O 1
ATOM 2820 N N . ARG A 1 352 ? -9.211 14.163 -35.766 1.00 90.69 352 ARG A N 1
ATOM 2821 C CA . ARG A 1 352 ? -8.992 15.519 -35.257 1.00 90.69 352 ARG A CA 1
ATOM 2822 C C . ARG A 1 352 ? -10.001 15.792 -34.145 1.00 90.69 352 ARG A C 1
ATOM 2824 O O . ARG A 1 352 ? -11.200 15.645 -34.357 1.00 90.69 352 ARG A O 1
ATOM 2831 N N . LEU A 1 353 ? -9.519 16.168 -32.961 1.00 92.06 353 LEU A N 1
ATOM 2832 C CA . LEU A 1 353 ? -10.330 16.461 -31.773 1.00 92.06 353 LEU A CA 1
ATOM 2833 C C . LEU A 1 353 ? -10.249 17.945 -31.424 1.00 92.06 353 LEU A C 1
ATOM 2835 O O . LEU A 1 353 ? -9.158 18.447 -31.163 1.00 92.06 353 LEU A O 1
ATOM 2839 N N . CYS A 1 354 ? -11.392 18.623 -31.313 1.00 91.81 354 CYS A N 1
ATOM 2840 C CA . CYS A 1 354 ? -11.461 19.944 -30.692 1.00 91.81 354 CYS A CA 1
ATOM 2841 C C . CYS A 1 354 ? -11.509 19.820 -29.163 1.00 91.81 354 CYS A C 1
ATOM 2843 O O . CYS A 1 354 ? -12.510 19.376 -28.593 1.00 91.81 354 CYS A O 1
ATOM 2845 N N . VAL A 1 355 ? -10.460 20.279 -28.478 1.00 90.88 355 VAL A N 1
ATOM 2846 C CA . VAL A 1 355 ? -10.340 20.152 -27.016 1.00 90.88 355 VAL A CA 1
ATOM 2847 C C . VAL A 1 355 ? -11.280 21.067 -26.226 1.00 90.88 355 VAL A C 1
ATOM 2849 O O . VAL A 1 355 ? -11.462 20.873 -25.027 1.00 90.88 355 VAL A O 1
ATOM 2852 N N . ARG A 1 356 ? -11.888 22.061 -26.882 1.00 90.75 356 ARG A N 1
ATOM 2853 C CA . ARG A 1 356 ? -12.806 23.020 -26.257 1.00 90.75 356 ARG A CA 1
ATOM 2854 C C . ARG A 1 356 ? -14.247 22.522 -26.184 1.00 90.75 356 ARG A C 1
ATOM 2856 O O . ARG A 1 356 ? -14.916 22.777 -25.189 1.00 90.75 356 ARG A O 1
ATOM 2863 N N . CYS A 1 357 ? -14.739 21.847 -27.224 1.00 89.81 357 CYS A N 1
ATOM 2864 C CA . CYS A 1 357 ? -16.137 21.396 -27.307 1.00 89.81 357 CYS A CA 1
ATOM 2865 C C . CYS A 1 357 ? -16.302 19.869 -27.381 1.00 89.81 357 CYS A C 1
ATOM 2867 O O . CYS A 1 357 ? -17.424 19.372 -27.253 1.00 89.81 357 CYS A O 1
ATOM 2869 N N . GLY A 1 358 ? -15.205 19.132 -27.591 1.00 90.75 358 GLY A N 1
ATOM 2870 C CA . GLY A 1 358 ? -15.171 17.671 -27.647 1.00 90.75 358 GLY A CA 1
ATOM 2871 C C . GLY A 1 358 ? -15.568 17.080 -29.000 1.00 90.75 358 GLY A C 1
ATOM 2872 O O . GLY A 1 358 ? -15.640 15.861 -29.112 1.00 90.75 358 GLY A O 1
ATOM 2873 N N . ALA A 1 359 ? -15.837 17.913 -30.013 1.00 92.81 359 ALA A N 1
ATOM 2874 C CA . ALA A 1 359 ? -16.146 17.452 -31.366 1.00 92.81 359 ALA A CA 1
ATOM 2875 C C . ALA A 1 359 ? -14.945 16.718 -31.981 1.00 92.81 359 ALA A C 1
ATOM 2877 O O . ALA A 1 359 ? -13.810 17.193 -31.872 1.00 92.81 359 ALA A O 1
ATOM 2878 N N . ILE A 1 360 ? -15.210 15.584 -32.626 1.00 92.38 360 ILE A N 1
ATOM 2879 C CA . ILE A 1 360 ? -14.211 14.723 -33.262 1.00 92.38 360 ILE A CA 1
ATOM 2880 C C . ILE A 1 360 ? -14.649 14.375 -34.692 1.00 92.38 360 ILE A C 1
ATOM 2882 O O . ILE A 1 360 ? -15.835 14.152 -34.935 1.00 92.38 360 ILE A O 1
ATOM 2886 N N . TRP A 1 361 ? -13.710 14.382 -35.639 1.00 92.69 361 TRP A N 1
ATOM 2887 C CA . TRP A 1 361 ? -13.935 14.069 -37.062 1.00 92.69 361 TRP A CA 1
ATOM 2888 C C . TRP A 1 361 ? -12.685 13.433 -37.687 1.00 92.69 361 TRP A C 1
ATOM 2890 O O . TRP A 1 361 ? -11.591 13.541 -37.119 1.00 92.69 361 TRP A O 1
ATOM 2900 N N . GLU A 1 362 ? -12.817 12.737 -38.817 1.00 90.62 362 GLU A N 1
ATOM 2901 C CA . GLU A 1 362 ? -11.678 12.051 -39.447 1.00 90.62 362 GLU A CA 1
ATOM 2902 C C . GLU A 1 362 ? -10.673 13.050 -40.064 1.00 90.62 362 GLU A C 1
ATOM 2904 O O . GLU A 1 362 ? -11.019 14.179 -40.424 1.00 90.62 362 GLU A O 1
ATOM 2909 N N . GLU A 1 363 ? -9.392 12.662 -40.183 1.00 83.69 363 GLU A N 1
ATOM 2910 C CA . GLU A 1 363 ? -8.303 13.547 -40.655 1.00 83.69 363 GLU A CA 1
ATOM 2911 C C . GLU A 1 363 ? -8.629 14.238 -41.992 1.00 83.69 363 GLU A C 1
ATOM 2913 O O . GLU A 1 363 ? -8.256 15.394 -42.166 1.00 83.69 363 GLU A O 1
ATOM 2918 N N . TYR A 1 364 ? -9.391 13.600 -42.882 1.00 82.00 364 TYR A N 1
ATOM 2919 C CA . TYR A 1 364 ? -9.723 14.123 -44.213 1.00 82.00 364 TYR A CA 1
ATOM 2920 C C . TYR A 1 364 ? -11.135 14.724 -44.342 1.00 82.00 364 TYR A C 1
ATOM 2922 O O . TYR A 1 364 ? -11.489 15.192 -45.420 1.00 82.00 364 TYR A O 1
ATOM 2930 N N . GLU A 1 365 ? -11.932 14.752 -43.270 1.00 85.75 365 GLU A N 1
ATOM 2931 C CA . GLU A 1 365 ? -13.301 15.292 -43.290 1.00 85.75 365 GLU A CA 1
ATOM 2932 C C . GLU A 1 365 ? -13.368 16.787 -42.938 1.00 85.75 365 GLU A C 1
ATOM 2934 O O . GLU A 1 365 ? -12.445 17.366 -42.350 1.00 85.75 365 GLU A O 1
ATOM 2939 N N . GLU A 1 366 ? -14.483 17.437 -43.283 1.00 80.94 366 GLU A N 1
ATOM 2940 C CA . GLU A 1 366 ? -14.762 18.797 -42.824 1.00 80.94 366 GLU A CA 1
ATOM 2941 C C . GLU A 1 366 ? -14.946 18.848 -41.302 1.00 80.94 366 GLU A C 1
ATOM 2943 O O . GLU A 1 366 ? -15.434 17.919 -40.660 1.00 80.94 366 GLU A O 1
ATOM 2948 N N . SER A 1 367 ? -14.539 19.968 -40.703 1.00 81.81 367 SER A N 1
ATOM 2949 C CA . SER A 1 367 ? -14.607 20.131 -39.254 1.00 81.81 367 SER A CA 1
ATOM 2950 C C . SER A 1 367 ? -16.057 20.183 -38.770 1.00 81.81 367 SER A C 1
ATOM 2952 O O . SER A 1 367 ? -16.772 21.140 -39.059 1.00 81.81 367 SER A O 1
ATOM 2954 N N . SER A 1 368 ? -16.441 19.233 -37.915 1.00 81.38 368 SER A N 1
ATOM 2955 C CA . SER A 1 368 ? -17.731 19.217 -37.207 1.00 81.38 368 SER A CA 1
ATOM 2956 C C . SER A 1 368 ? -17.822 20.241 -36.057 1.00 81.38 368 SER A C 1
ATOM 2958 O O . SER A 1 368 ? -18.806 20.284 -35.318 1.00 81.38 368 SER A O 1
ATOM 2960 N N . CYS A 1 369 ? -16.797 21.087 -35.884 1.00 83.94 369 CYS A N 1
ATOM 2961 C CA . CYS A 1 369 ? -16.675 22.045 -34.789 1.00 83.94 369 CYS A CA 1
ATOM 2962 C C . CYS A 1 369 ? -16.996 23.490 -35.217 1.00 83.94 369 CYS A C 1
ATOM 2964 O O . CYS A 1 369 ? -16.526 23.972 -36.249 1.00 83.94 369 CYS A O 1
ATOM 2966 N N . GLN A 1 370 ? -17.720 24.223 -34.364 1.00 84.56 370 GLN A N 1
ATOM 2967 C CA . GLN A 1 370 ? -18.089 25.637 -34.553 1.00 84.56 370 GLN A CA 1
ATOM 2968 C C . GLN A 1 370 ? -17.306 26.611 -33.641 1.00 84.56 370 GLN A C 1
ATOM 2970 O O . GLN A 1 370 ? -17.691 27.766 -33.487 1.00 84.56 370 GLN A O 1
ATOM 2975 N N . CYS A 1 371 ? -16.214 26.173 -33.002 1.00 84.50 371 CYS A N 1
ATOM 2976 C CA . CYS A 1 371 ? -15.420 27.035 -32.120 1.00 84.50 371 CYS A CA 1
ATOM 2977 C C . CYS A 1 371 ? -14.602 28.085 -32.907 1.00 84.50 371 CYS A C 1
ATOM 2979 O O . CYS A 1 371 ? -14.104 27.779 -33.992 1.00 84.50 371 CYS A O 1
ATOM 2981 N N . PRO A 1 372 ? -14.420 29.302 -32.356 1.00 70.38 372 PRO A N 1
ATOM 2982 C CA . PRO A 1 372 ? -13.831 30.440 -33.069 1.00 70.38 372 PRO A CA 1
ATOM 2983 C C . PRO A 1 372 ? -12.315 30.354 -33.328 1.00 70.38 372 PRO A C 1
ATOM 2985 O O . PRO A 1 372 ? -11.829 31.103 -34.165 1.00 70.38 372 PRO A O 1
ATOM 2988 N N . ASN A 1 373 ? -11.560 29.474 -32.652 1.00 67.75 373 ASN A N 1
ATOM 2989 C CA . ASN A 1 373 ? -10.096 29.388 -32.787 1.00 67.75 373 ASN A CA 1
ATOM 2990 C C . ASN A 1 373 ? -9.623 27.942 -33.041 1.00 67.75 373 ASN A C 1
ATOM 2992 O O . ASN A 1 373 ? -9.085 27.275 -32.159 1.00 67.75 373 ASN A O 1
ATOM 2996 N N . LYS A 1 374 ? -9.886 27.433 -34.252 1.00 64.94 374 LYS A N 1
ATOM 2997 C CA . LYS A 1 374 ? -9.774 26.001 -34.586 1.00 64.94 374 LYS A CA 1
ATOM 2998 C C . LYS A 1 374 ? -8.341 25.455 -34.561 1.00 64.94 374 LYS A C 1
ATOM 3000 O O . LYS A 1 374 ? -8.150 24.337 -34.101 1.00 64.94 374 LYS A O 1
ATOM 3005 N N . ASP A 1 375 ? -7.338 26.220 -34.982 1.00 67.56 375 ASP A N 1
ATOM 3006 C CA . ASP A 1 375 ? -5.996 25.653 -35.201 1.00 67.56 375 ASP A CA 1
ATOM 3007 C C . ASP A 1 375 ? -5.206 25.407 -33.907 1.00 67.56 375 ASP A C 1
ATOM 3009 O O . ASP A 1 375 ? -4.479 24.422 -33.799 1.00 67.56 375 ASP A O 1
ATOM 3013 N N . SER A 1 376 ? -5.381 26.247 -32.881 1.00 70.75 376 SER A N 1
ATOM 3014 C CA . SER A 1 376 ? -4.694 26.065 -31.588 1.00 70.75 376 SER A CA 1
ATOM 3015 C C . SER A 1 376 ? -5.402 25.072 -30.651 1.00 70.75 376 SER A C 1
ATOM 3017 O O . SER A 1 376 ? -4.774 24.480 -29.763 1.00 70.75 376 SER A O 1
ATOM 3019 N N . GLU A 1 377 ? -6.700 24.845 -30.872 1.00 82.94 377 GLU A N 1
ATOM 3020 C CA . GLU A 1 377 ? -7.592 24.040 -30.026 1.00 82.94 377 GLU A CA 1
ATOM 3021 C C . GLU A 1 377 ? -7.857 22.628 -30.589 1.00 82.94 377 GLU A C 1
ATOM 3023 O O . GLU A 1 377 ? -8.629 21.867 -30.002 1.00 82.94 377 GLU A O 1
ATOM 3028 N N . VAL A 1 378 ? -7.239 22.254 -31.714 1.00 88.38 378 VAL A N 1
ATOM 3029 C CA . VAL A 1 378 ? -7.374 20.918 -32.313 1.00 88.38 378 VAL A CA 1
ATOM 3030 C C . VAL A 1 378 ? -6.147 20.054 -32.022 1.00 88.38 378 VAL A C 1
ATOM 3032 O O . VAL A 1 378 ? -5.012 20.534 -31.979 1.00 88.38 378 VAL A O 1
ATOM 3035 N N . ARG A 1 379 ? -6.370 18.763 -31.767 1.00 88.12 379 ARG A N 1
ATOM 3036 C CA . ARG A 1 379 ? -5.323 17.753 -31.568 1.00 88.12 379 ARG A CA 1
ATOM 3037 C C . ARG A 1 379 ? -5.531 16.573 -32.503 1.00 88.12 379 ARG A C 1
ATOM 3039 O O . ARG A 1 379 ? -6.661 16.133 -32.708 1.00 88.12 379 ARG A O 1
ATOM 3046 N N . ASN A 1 380 ? -4.428 16.062 -33.039 1.00 88.88 380 ASN A N 1
ATOM 3047 C CA . ASN A 1 380 ? -4.429 14.855 -33.851 1.00 88.88 380 ASN A CA 1
ATOM 3048 C C . ASN A 1 380 ? -4.416 13.630 -32.941 1.00 88.88 380 ASN A C 1
ATOM 3050 O O . ASN A 1 380 ? -3.633 13.552 -31.992 1.00 88.88 380 ASN A O 1
ATOM 3054 N N . LEU A 1 381 ? -5.279 12.674 -33.255 1.00 90.75 381 LEU A N 1
ATOM 3055 C CA . LEU A 1 381 ? -5.410 11.417 -32.543 1.00 90.75 381 LEU A CA 1
ATOM 3056 C C . LEU A 1 381 ? -5.242 10.258 -33.519 1.00 90.75 381 LEU A C 1
ATOM 3058 O O . LEU A 1 381 ? -5.701 10.310 -34.659 1.00 90.75 381 LEU A O 1
ATOM 3062 N N . THR A 1 382 ? -4.605 9.187 -33.062 1.00 89.75 382 THR A N 1
ATOM 3063 C CA . THR A 1 382 ? -4.610 7.899 -33.767 1.00 89.75 382 THR A CA 1
ATOM 3064 C C . THR A 1 382 ? -5.412 6.908 -32.942 1.00 89.75 382 THR A C 1
ATOM 3066 O O . THR A 1 382 ? -5.055 6.650 -31.793 1.00 89.75 382 THR A O 1
ATOM 3069 N N . GLU A 1 383 ? -6.490 6.375 -33.510 1.00 90.56 383 GLU A N 1
ATOM 3070 C CA . GLU A 1 383 ? -7.307 5.349 -32.863 1.00 90.56 383 GLU A CA 1
ATOM 3071 C C . GLU A 1 383 ? -6.565 4.013 -32.847 1.00 90.56 383 GLU A C 1
ATOM 3073 O O . GLU A 1 383 ? -5.908 3.623 -33.816 1.00 90.56 383 GLU A O 1
ATOM 3078 N N . ILE A 1 384 ? -6.657 3.317 -31.723 1.00 89.12 384 ILE A N 1
ATOM 3079 C CA . ILE A 1 384 ? -6.079 2.002 -31.495 1.00 89.12 384 ILE A CA 1
ATOM 3080 C C . ILE A 1 384 ? -7.158 1.153 -30.836 1.00 89.12 384 ILE A C 1
ATOM 3082 O O . ILE A 1 384 ? -7.676 1.501 -29.769 1.00 89.12 384 ILE A O 1
ATOM 3086 N N . ILE A 1 385 ? -7.483 0.037 -31.483 1.00 84.00 385 ILE A N 1
ATOM 3087 C CA . ILE A 1 385 ? -8.531 -0.876 -31.034 1.00 84.00 385 ILE A CA 1
ATOM 3088 C C . ILE A 1 385 ? -7.854 -2.149 -30.510 1.00 84.00 385 ILE A C 1
ATOM 3090 O O . ILE A 1 385 ? -7.284 -2.916 -31.297 1.00 84.00 385 ILE A O 1
ATOM 3094 N N . PRO A 1 386 ? -7.843 -2.373 -29.185 1.00 81.81 386 PRO A N 1
ATOM 3095 C CA . PRO A 1 386 ? -7.332 -3.608 -28.610 1.00 81.81 386 PRO A CA 1
ATOM 3096 C C . PRO A 1 386 ? -8.312 -4.761 -28.855 1.00 81.81 386 PRO A C 1
ATOM 3098 O O . PRO A 1 386 ? -9.523 -4.579 -28.769 1.00 81.81 386 PRO A O 1
ATOM 3101 N N . LYS A 1 387 ? -7.793 -5.968 -29.116 1.00 73.75 387 LYS A N 1
ATOM 3102 C CA . LYS A 1 387 ? -8.625 -7.161 -29.366 1.00 73.75 387 LYS A CA 1
ATOM 3103 C C . LYS A 1 387 ? -9.332 -7.684 -28.114 1.00 73.75 387 LYS A C 1
ATOM 3105 O O . LYS A 1 387 ? -10.463 -8.136 -28.212 1.00 73.75 387 LYS A O 1
ATOM 3110 N N . ASP A 1 388 ? -8.684 -7.570 -26.957 1.00 75.06 388 ASP A N 1
ATOM 3111 C CA . ASP A 1 388 ? -9.185 -8.093 -25.679 1.00 75.06 388 ASP A CA 1
ATOM 3112 C C . ASP A 1 388 ? -9.382 -6.963 -24.642 1.00 75.06 388 ASP A C 1
ATOM 3114 O O . ASP A 1 388 ? -9.208 -7.162 -23.442 1.00 75.06 388 ASP A O 1
ATOM 3118 N N . GLY A 1 389 ? -9.643 -5.728 -25.097 1.00 76.25 389 GLY A N 1
ATOM 3119 C CA . GLY A 1 389 ? -9.817 -4.548 -24.231 1.00 76.25 389 GLY A CA 1
ATOM 3120 C C . GLY A 1 389 ? -8.538 -4.027 -23.553 1.00 76.25 389 GLY A C 1
ATOM 3121 O O . GLY A 1 389 ? -8.559 -2.955 -22.954 1.00 76.25 389 GLY A O 1
ATOM 3122 N N . VAL A 1 390 ? -7.418 -4.748 -23.671 1.00 80.00 390 VAL A N 1
ATOM 3123 C CA . VAL A 1 390 ? -6.119 -4.404 -23.076 1.00 80.00 390 VAL A CA 1
ATOM 3124 C C . VAL A 1 390 ? -5.125 -3.994 -24.156 1.00 80.00 390 VAL A C 1
ATOM 3126 O O . VAL A 1 390 ? -4.928 -4.700 -25.148 1.00 80.00 390 VAL A O 1
ATOM 3129 N N . LEU A 1 391 ? -4.455 -2.860 -23.948 1.00 84.25 391 LEU A N 1
ATOM 3130 C CA . LEU A 1 391 ? -3.457 -2.350 -24.876 1.00 84.25 391 LEU A CA 1
ATOM 3131 C C . LEU A 1 391 ? -2.040 -2.780 -24.461 1.00 84.25 391 LEU A C 1
ATOM 3133 O O . LEU A 1 391 ? -1.392 -2.148 -23.623 1.00 84.25 391 LEU A O 1
ATOM 3137 N N . ASN A 1 392 ? -1.556 -3.863 -25.080 1.00 81.56 392 ASN A N 1
ATOM 3138 C CA . ASN A 1 392 ? -0.251 -4.463 -24.773 1.00 81.56 392 ASN A CA 1
ATOM 3139 C C . ASN A 1 392 ? 0.927 -3.916 -25.597 1.00 81.56 392 ASN A C 1
ATOM 3141 O O . ASN A 1 392 ? 2.069 -4.265 -25.327 1.00 81.56 392 ASN A O 1
ATOM 3145 N N . LYS A 1 393 ? 0.687 -3.024 -26.567 1.00 81.25 393 LYS A N 1
ATOM 3146 C CA . LYS A 1 393 ? 1.750 -2.338 -27.316 1.00 81.25 393 LYS A CA 1
ATOM 3147 C C . LYS A 1 393 ? 1.627 -0.829 -27.169 1.00 81.25 393 LYS A C 1
ATOM 3149 O O . LYS A 1 393 ? 0.553 -0.261 -27.363 1.00 81.25 393 LYS A O 1
ATOM 3154 N N . CYS A 1 394 ? 2.732 -0.161 -26.857 1.00 81.50 394 CYS A N 1
ATOM 3155 C CA . CYS A 1 394 ? 2.815 1.289 -26.934 1.00 81.50 394 CYS A CA 1
ATOM 3156 C C . CYS A 1 394 ? 3.146 1.711 -28.369 1.00 81.50 394 CYS A C 1
ATOM 3158 O O . CYS A 1 394 ? 4.229 1.434 -28.878 1.00 81.50 394 CYS A O 1
ATOM 3160 N N . TYR A 1 395 ? 2.246 2.462 -29.000 1.00 79.81 395 TYR A N 1
ATOM 3161 C CA . TYR A 1 395 ? 2.390 2.919 -30.386 1.00 79.81 395 TYR A CA 1
ATOM 3162 C C . TYR A 1 395 ? 3.264 4.169 -30.547 1.00 79.81 395 TYR A C 1
ATOM 3164 O O . TYR A 1 395 ? 3.381 4.676 -31.659 1.00 79.81 395 TYR A O 1
ATOM 3172 N N . LEU A 1 396 ? 3.878 4.668 -29.466 1.00 79.62 396 LEU A N 1
ATOM 3173 C CA . LEU A 1 396 ? 4.923 5.693 -29.546 1.00 79.62 396 LEU A CA 1
ATOM 3174 C C . LEU A 1 396 ? 6.327 5.095 -29.406 1.00 79.62 396 LEU A C 1
ATOM 3176 O O . LEU A 1 396 ? 7.193 5.397 -30.219 1.00 79.62 396 LEU A O 1
ATOM 3180 N N . CYS A 1 397 ? 6.557 4.297 -28.359 1.00 71.00 397 CYS A N 1
ATOM 3181 C CA . CYS A 1 397 ? 7.888 3.790 -28.013 1.00 71.00 397 CYS A CA 1
ATOM 3182 C C . CYS A 1 397 ? 8.127 2.329 -28.422 1.00 71.00 397 CYS A C 1
ATOM 3184 O O . CYS A 1 397 ? 9.071 1.731 -27.928 1.00 71.00 397 CYS A O 1
ATOM 3186 N N . GLY A 1 398 ? 7.232 1.717 -29.203 1.00 69.38 398 GLY A N 1
ATOM 3187 C CA . GLY A 1 398 ? 7.380 0.349 -29.727 1.00 69.38 398 GLY A CA 1
ATOM 3188 C C . GLY A 1 398 ? 7.192 -0.793 -28.717 1.00 69.38 398 GLY A C 1
ATOM 3189 O O . GLY A 1 398 ? 6.954 -1.925 -29.130 1.00 69.38 398 GLY A O 1
ATOM 3190 N N . LEU A 1 399 ? 7.233 -0.495 -27.414 1.00 69.94 399 LEU A N 1
ATOM 3191 C CA . LEU A 1 399 ? 7.219 -1.491 -26.340 1.00 69.94 399 LEU A CA 1
ATOM 3192 C C . LEU A 1 399 ? 6.007 -2.416 -26.370 1.00 69.94 399 LEU A C 1
ATOM 3194 O O . LEU A 1 399 ? 4.880 -1.916 -26.425 1.00 69.94 399 LEU A O 1
ATOM 3198 N N . SER A 1 400 ? 6.237 -3.718 -26.225 1.00 69.88 400 SER A N 1
ATOM 3199 C CA . SER A 1 400 ? 5.202 -4.748 -26.158 1.00 69.88 400 SER A CA 1
ATOM 3200 C C . SER A 1 400 ? 5.303 -5.528 -24.843 1.00 69.88 400 SER A C 1
ATOM 3202 O O . SER A 1 400 ? 6.218 -6.312 -24.614 1.00 69.88 400 SER A O 1
ATOM 3204 N N . SER A 1 401 ? 4.346 -5.298 -23.949 1.00 70.38 401 SER A N 1
ATOM 3205 C CA . SER A 1 401 ? 4.258 -5.968 -22.655 1.00 70.38 401 SER A CA 1
ATOM 3206 C C . SER A 1 401 ? 2.808 -6.008 -22.182 1.00 70.38 401 SER A C 1
ATOM 3208 O O . SER A 1 401 ? 2.025 -5.095 -22.467 1.00 70.38 401 SER A O 1
ATOM 3210 N N . ARG A 1 402 ? 2.462 -7.027 -21.392 1.00 72.88 402 ARG A N 1
ATOM 3211 C CA . ARG A 1 402 ? 1.115 -7.201 -20.851 1.00 72.88 402 ARG A CA 1
ATOM 3212 C C . ARG A 1 402 ? 0.645 -5.935 -20.135 1.00 72.88 402 ARG A C 1
ATOM 3214 O O . ARG A 1 402 ? 1.227 -5.513 -19.134 1.00 72.88 402 ARG A O 1
ATOM 3221 N N . ASN A 1 403 ? -0.456 -5.366 -20.619 1.00 75.56 403 ASN A N 1
ATOM 3222 C CA . ASN A 1 403 ? -1.098 -4.168 -20.087 1.00 75.56 403 ASN A CA 1
ATOM 3223 C C . ASN A 1 403 ? -0.138 -2.961 -19.984 1.00 75.56 403 ASN A C 1
ATOM 3225 O O . ASN A 1 403 ? -0.096 -2.265 -18.961 1.00 75.56 403 ASN A O 1
ATOM 3229 N N . ILE A 1 404 ? 0.689 -2.743 -21.019 1.00 79.88 404 ILE A N 1
ATOM 3230 C CA . ILE A 1 404 ? 1.694 -1.669 -21.031 1.00 79.88 404 ILE A CA 1
ATOM 3231 C C . ILE A 1 404 ? 1.080 -0.269 -21.045 1.00 79.88 404 ILE A C 1
ATOM 3233 O O . ILE A 1 404 ? 1.629 0.637 -20.410 1.00 79.88 404 ILE A O 1
ATOM 3237 N N . VAL A 1 405 ? -0.030 -0.072 -21.760 1.00 86.62 405 VAL A N 1
ATOM 3238 C CA . VAL A 1 405 ? -0.824 1.158 -21.694 1.00 86.62 405 VAL A CA 1
ATOM 3239 C C . VAL A 1 405 ? -2.027 0.880 -20.812 1.00 86.62 405 VAL A C 1
ATOM 3241 O O . VAL A 1 405 ? -2.886 0.078 -21.167 1.00 86.62 405 VAL A O 1
ATOM 3244 N N . ARG A 1 406 ? -2.080 1.550 -19.660 1.00 86.12 406 ARG A N 1
ATOM 3245 C CA . ARG A 1 406 ? -3.065 1.260 -18.617 1.00 86.12 406 ARG A CA 1
ATOM 3246 C C . ARG A 1 406 ? -3.841 2.512 -18.224 1.00 86.12 406 ARG A C 1
ATOM 3248 O O . ARG A 1 406 ? -3.249 3.576 -18.036 1.00 86.12 406 ARG A O 1
ATOM 3255 N N . GLU A 1 407 ? -5.153 2.362 -18.066 1.00 86.31 407 GLU A N 1
ATOM 3256 C CA . GLU A 1 407 ? -6.007 3.317 -17.349 1.00 86.31 407 GLU A CA 1
ATOM 3257 C C . GLU A 1 407 ? -5.579 3.422 -15.878 1.00 86.31 407 GLU A C 1
ATOM 3259 O O . GLU A 1 407 ? -5.103 2.459 -15.268 1.00 86.31 407 GLU A O 1
ATOM 3264 N N . PHE A 1 408 ? -5.808 4.576 -15.263 1.00 82.94 408 PHE A N 1
ATOM 3265 C CA . PHE A 1 408 ? -5.526 4.782 -13.841 1.00 82.94 408 PHE A CA 1
ATOM 3266 C C . PHE A 1 408 ? -6.648 4.231 -12.949 1.00 82.94 408 PHE A C 1
ATOM 3268 O O . PHE A 1 408 ? -7.240 4.955 -12.156 1.00 82.94 408 PHE A O 1
ATOM 3275 N N . VAL A 1 409 ? -6.956 2.941 -13.086 1.00 74.94 409 VAL A N 1
ATOM 3276 C CA . VAL A 1 409 ? -7.985 2.277 -12.276 1.00 74.94 409 VAL A CA 1
ATOM 3277 C C . VAL A 1 409 ? -7.385 1.843 -10.946 1.00 74.94 409 VAL A C 1
ATOM 3279 O O . VAL A 1 409 ? -6.533 0.948 -10.897 1.00 74.94 409 VAL A O 1
ATOM 3282 N N . PHE A 1 410 ? -7.866 2.446 -9.862 1.00 70.06 410 PHE A N 1
ATOM 3283 C CA . PHE A 1 410 ? -7.576 1.992 -8.510 1.00 70.06 410 PHE A CA 1
ATOM 3284 C C . PHE A 1 410 ? -8.564 0.882 -8.153 1.00 70.06 410 PHE A C 1
ATOM 3286 O O . PHE A 1 410 ? -9.771 1.103 -8.069 1.00 70.06 410 PHE A O 1
ATOM 3293 N N . GLN A 1 411 ? -8.054 -0.335 -7.974 1.00 70.44 411 GLN A N 1
ATOM 3294 C CA . GLN A 1 411 ? -8.853 -1.424 -7.413 1.00 70.44 411 GLN A CA 1
ATOM 3295 C C . GLN A 1 411 ? -9.221 -1.101 -5.960 1.00 70.44 411 GLN A C 1
ATOM 3297 O O . GLN A 1 411 ? -8.555 -0.289 -5.319 1.00 70.44 411 GLN A O 1
ATOM 3302 N N . LYS A 1 412 ? -10.272 -1.741 -5.436 1.00 74.12 412 LYS A N 1
ATOM 3303 C CA . LYS A 1 412 ? -10.756 -1.519 -4.062 1.00 74.12 412 LYS A CA 1
ATOM 3304 C C . LYS A 1 412 ? -9.671 -1.791 -3.008 1.00 74.12 412 LYS A C 1
ATOM 3306 O O . LYS A 1 412 ? -9.622 -1.103 -1.991 1.00 74.12 412 LYS A O 1
ATOM 3311 N N . ASP A 1 413 ? -8.773 -2.730 -3.297 1.00 80.81 413 ASP A N 1
ATOM 3312 C CA . ASP A 1 413 ? -7.753 -3.212 -2.367 1.00 80.81 413 ASP A CA 1
ATOM 3313 C C . ASP A 1 413 ? -6.670 -2.173 -2.062 1.00 80.81 413 ASP A C 1
ATOM 3315 O O . ASP A 1 413 ? -6.312 -1.978 -0.906 1.00 80.81 413 ASP A O 1
ATOM 3319 N N . ALA A 1 414 ? -6.155 -1.452 -3.063 1.00 81.31 414 ALA A N 1
ATOM 3320 C CA . ALA A 1 414 ? -5.030 -0.539 -2.843 1.00 81.31 414 ALA A CA 1
ATOM 3321 C C . ALA A 1 414 ? -5.365 0.606 -1.858 1.00 81.31 414 ALA A C 1
ATOM 3323 O O . ALA A 1 414 ? -4.624 0.793 -0.889 1.00 81.31 414 ALA A O 1
ATOM 3324 N N . PRO A 1 415 ? -6.485 1.344 -2.009 1.00 83.31 415 PRO A N 1
ATOM 3325 C CA . PRO A 1 415 ? -6.894 2.351 -1.031 1.00 83.31 415 PRO A CA 1
ATOM 3326 C C . PRO A 1 415 ? -7.193 1.753 0.343 1.00 83.31 415 PRO A C 1
ATOM 3328 O O . PRO A 1 415 ? -6.796 2.337 1.349 1.00 83.31 415 PRO A O 1
ATOM 3331 N N . ALA A 1 416 ? -7.843 0.584 0.402 1.00 85.06 416 ALA A N 1
ATOM 3332 C CA . ALA A 1 416 ? -8.106 -0.102 1.663 1.00 85.06 416 ALA A CA 1
ATOM 3333 C C . ALA A 1 416 ? -6.799 -0.460 2.387 1.00 85.06 416 ALA A C 1
ATOM 3335 O O . ALA A 1 416 ? -6.674 -0.210 3.585 1.00 85.06 416 ALA A O 1
ATOM 3336 N N . ALA A 1 417 ? -5.794 -0.955 1.663 1.00 87.06 417 ALA A N 1
ATOM 3337 C CA . ALA A 1 417 ? -4.491 -1.286 2.224 1.00 87.06 417 ALA A CA 1
ATOM 3338 C C . ALA A 1 417 ? -3.759 -0.051 2.763 1.00 87.06 417 ALA A C 1
ATOM 3340 O O . ALA A 1 417 ? -3.190 -0.105 3.855 1.00 87.06 417 ALA A O 1
ATOM 3341 N N . VAL A 1 418 ? -3.817 1.078 2.050 1.00 86.75 418 VAL A N 1
ATOM 3342 C CA . VAL A 1 418 ? -3.239 2.351 2.514 1.00 86.75 418 VAL A CA 1
ATOM 3343 C C . VAL A 1 418 ? -3.939 2.850 3.778 1.00 86.75 418 VAL A C 1
ATOM 3345 O O . VAL A 1 418 ? -3.264 3.221 4.740 1.00 86.75 418 VAL A O 1
ATOM 3348 N N . LEU A 1 419 ? -5.274 2.839 3.810 1.00 86.69 419 LEU A N 1
ATOM 3349 C CA . LEU A 1 419 ? -6.048 3.240 4.989 1.00 86.69 419 LEU A CA 1
ATOM 3350 C C . LEU A 1 419 ? -5.740 2.353 6.194 1.00 86.69 419 LEU A C 1
ATOM 3352 O O . LEU A 1 419 ? -5.437 2.870 7.265 1.00 86.69 419 LEU A O 1
ATOM 3356 N N . ILE A 1 420 ? -5.766 1.031 6.015 1.00 87.06 420 ILE A N 1
ATOM 3357 C CA . ILE A 1 420 ? -5.467 0.070 7.080 1.00 87.06 420 ILE A CA 1
ATOM 3358 C C . ILE A 1 420 ? -4.036 0.239 7.575 1.00 87.06 420 ILE A C 1
ATOM 3360 O O . ILE A 1 420 ? -3.825 0.284 8.781 1.00 87.06 420 ILE A O 1
ATOM 3364 N N . THR A 1 421 ? -3.063 0.398 6.677 1.00 86.62 421 THR A N 1
ATOM 3365 C CA . THR A 1 421 ? -1.664 0.635 7.062 1.00 86.62 421 THR A CA 1
ATOM 3366 C C . THR A 1 421 ? -1.528 1.930 7.856 1.00 86.62 421 THR A C 1
ATOM 3368 O O . THR A 1 421 ? -0.854 1.955 8.883 1.00 86.62 421 THR A O 1
ATOM 3371 N N . SER A 1 422 ? -2.206 2.995 7.424 1.00 86.81 422 SER A N 1
ATOM 3372 C CA . SER A 1 422 ? -2.165 4.293 8.102 1.00 86.81 422 SER A CA 1
ATOM 3373 C C . SER A 1 422 ? -2.796 4.202 9.493 1.00 86.81 422 SER A C 1
ATOM 3375 O O . SER A 1 422 ? -2.210 4.664 10.466 1.00 86.81 422 SER A O 1
ATOM 3377 N N . LEU A 1 423 ? -3.951 3.538 9.612 1.00 84.69 423 LEU A N 1
ATOM 3378 C CA . LEU A 1 423 ? -4.600 3.256 10.894 1.00 84.69 423 LEU A CA 1
ATOM 3379 C C . LEU A 1 423 ? -3.710 2.391 11.791 1.00 84.69 423 LEU A C 1
ATOM 3381 O O . LEU A 1 423 ? -3.547 2.693 12.966 1.00 84.69 423 LEU A O 1
ATOM 3385 N N . PHE A 1 424 ? -3.073 1.357 11.244 1.00 83.94 424 PHE A N 1
ATOM 3386 C CA . PHE A 1 424 ? -2.174 0.480 11.994 1.00 83.94 424 PHE A CA 1
ATOM 3387 C C . PHE A 1 424 ? -0.980 1.240 12.577 1.00 83.94 424 PHE A C 1
ATOM 3389 O O . PHE A 1 424 ? -0.560 0.981 13.706 1.00 83.94 424 PHE A O 1
ATOM 3396 N N . GLN A 1 425 ? -0.445 2.201 11.820 1.00 80.56 425 GLN A N 1
ATOM 3397 C CA . GLN A 1 425 ? 0.655 3.058 12.256 1.00 80.56 425 GLN A CA 1
ATOM 3398 C C . GLN A 1 425 ? 0.243 4.031 13.368 1.00 80.56 425 GLN A C 1
ATOM 3400 O O . GLN A 1 425 ? 1.085 4.371 14.198 1.00 80.56 425 GLN A O 1
ATOM 3405 N N . THR A 1 426 ? -1.026 4.454 13.427 1.00 80.56 426 THR A N 1
ATOM 3406 C CA . THR A 1 426 ? -1.519 5.340 14.496 1.00 80.56 426 THR A CA 1
ATOM 3407 C C . THR A 1 426 ? -1.929 4.605 15.772 1.00 80.56 426 THR A C 1
ATOM 3409 O O . THR A 1 426 ? -2.087 5.254 16.810 1.00 80.56 426 THR A O 1
ATOM 3412 N N . LEU A 1 427 ? -2.058 3.271 15.749 1.00 77.06 427 LEU A N 1
ATOM 3413 C CA . LEU A 1 427 ? -2.321 2.480 16.954 1.00 77.06 427 LEU A CA 1
ATOM 3414 C C . LEU A 1 427 ? -1.156 2.637 17.946 1.00 77.06 427 LEU A C 1
ATOM 3416 O O . LEU A 1 427 ? -0.053 2.136 17.733 1.00 77.06 427 LEU A O 1
ATOM 3420 N N . LYS A 1 428 ? -1.417 3.332 19.059 1.00 62.88 428 LYS A N 1
ATOM 3421 C CA . LYS A 1 428 ? -0.426 3.702 20.087 1.00 62.88 428 LYS A CA 1
ATOM 3422 C C . LYS A 1 428 ? 0.015 2.543 20.998 1.00 62.88 428 LYS A C 1
ATOM 3424 O O . LYS A 1 428 ? 0.719 2.774 21.979 1.00 62.88 428 LYS A O 1
ATOM 3429 N N . GLU A 1 429 ? -0.391 1.305 20.725 1.00 61.44 429 GLU A N 1
ATOM 3430 C CA . GLU A 1 429 ? -0.051 0.174 21.592 1.00 61.44 429 GLU A CA 1
ATOM 3431 C C . GLU A 1 429 ? 1.450 -0.137 21.532 1.00 61.44 429 GLU A C 1
ATOM 3433 O O . GLU A 1 429 ? 2.061 -0.171 20.453 1.00 61.44 429 GLU A O 1
ATOM 3438 N N . LYS A 1 430 ? 2.052 -0.318 22.718 1.00 51.59 430 LYS A N 1
ATOM 3439 C CA . LYS A 1 430 ? 3.509 -0.425 22.891 1.00 51.59 430 LYS A CA 1
ATOM 3440 C C . LYS A 1 430 ? 4.077 -1.755 22.411 1.00 51.59 430 LYS A C 1
ATOM 3442 O O . LYS A 1 430 ? 5.248 -1.797 22.049 1.00 51.59 430 LYS A O 1
ATOM 3447 N N . LYS A 1 431 ? 3.289 -2.835 22.399 1.00 55.62 431 LYS A N 1
ATOM 3448 C CA . LYS A 1 431 ? 3.744 -4.126 21.875 1.00 55.62 431 LYS A CA 1
ATOM 3449 C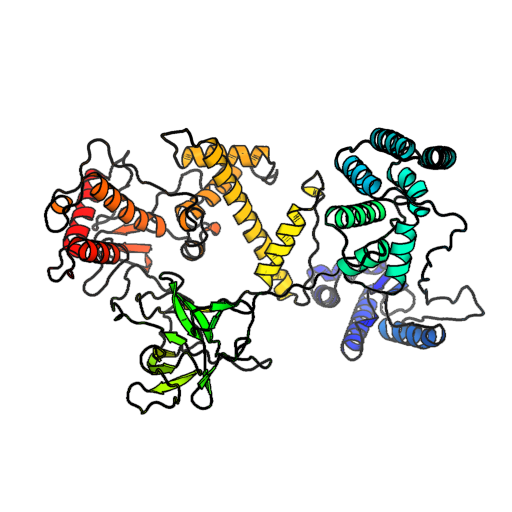 C . LYS A 1 431 ? 3.170 -4.354 20.487 1.00 55.62 431 LYS A C 1
ATOM 3451 O O . LYS A 1 431 ? 1.961 -4.312 20.287 1.00 55.62 431 LYS A O 1
ATOM 3456 N N . GLN A 1 432 ? 4.042 -4.690 19.540 1.00 56.25 432 GLN A N 1
ATOM 3457 C CA . GLN A 1 432 ? 3.661 -5.033 18.167 1.00 56.25 432 GLN A CA 1
ATOM 3458 C C . GLN A 1 432 ? 2.596 -6.146 18.107 1.00 56.25 432 GLN A C 1
ATOM 3460 O O . GLN A 1 432 ? 1.747 -6.125 17.226 1.00 56.25 432 GLN A O 1
ATOM 3465 N N . LYS A 1 433 ? 2.596 -7.075 19.078 1.00 58.31 433 LYS A N 1
ATOM 3466 C CA . LYS A 1 433 ? 1.627 -8.185 19.185 1.00 58.31 433 LYS A CA 1
ATOM 3467 C C . LYS A 1 433 ? 0.230 -7.781 19.676 1.00 58.31 433 LYS A C 1
ATOM 3469 O O . LYS A 1 433 ? -0.693 -8.588 19.583 1.00 58.31 433 LYS A O 1
ATOM 3474 N N . GLU A 1 434 ? 0.075 -6.585 20.237 1.00 63.75 434 GLU A N 1
ATOM 3475 C CA . GLU A 1 434 ? -1.213 -6.115 20.762 1.00 63.75 434 GLU A CA 1
ATOM 3476 C C . GLU A 1 434 ? -2.030 -5.422 19.663 1.00 63.75 434 GLU A C 1
ATOM 3478 O O . GLU A 1 434 ? -3.248 -5.601 19.611 1.00 63.75 434 GLU A O 1
ATOM 3483 N N . ARG A 1 435 ? -1.352 -4.777 18.698 1.00 70.81 435 ARG A N 1
ATOM 3484 C CA . ARG A 1 435 ? -1.997 -4.071 17.586 1.00 70.81 435 ARG A CA 1
ATOM 3485 C C . ARG A 1 435 ? -2.732 -5.052 16.688 1.00 70.81 435 ARG A C 1
ATOM 3487 O O . ARG A 1 435 ? -2.119 -5.849 15.978 1.00 70.81 435 ARG A O 1
ATOM 3494 N N . LYS A 1 436 ? -4.056 -4.956 16.674 1.00 73.44 436 LYS A N 1
ATOM 3495 C CA . LYS A 1 436 ? -4.917 -5.787 15.834 1.00 73.44 436 LYS A CA 1
ATOM 3496 C C . LYS A 1 436 ? -5.818 -4.907 14.991 1.00 73.44 436 LYS A C 1
ATOM 3498 O O . LYS A 1 436 ? -6.467 -3.999 15.500 1.00 73.44 436 LYS A O 1
ATOM 3503 N N . ILE A 1 437 ? -5.878 -5.217 13.703 1.00 78.88 437 ILE A N 1
ATOM 3504 C CA . ILE A 1 437 ? -6.909 -4.707 12.807 1.00 78.88 437 ILE A CA 1
ATOM 3505 C C . ILE A 1 437 ? -7.689 -5.903 12.296 1.00 78.88 437 ILE A C 1
ATOM 3507 O O . ILE A 1 437 ? -7.109 -6.888 11.845 1.00 78.88 437 ILE A O 1
ATOM 3511 N N . LEU A 1 438 ? -9.008 -5.793 12.379 1.00 81.44 438 LEU A N 1
ATOM 3512 C CA . LEU A 1 438 ? -9.929 -6.738 11.780 1.00 81.44 438 LEU A CA 1
ATOM 3513 C C . LEU A 1 438 ? -10.593 -6.049 10.591 1.00 81.44 438 LEU A C 1
ATOM 3515 O O . LEU A 1 438 ? -11.186 -4.983 10.744 1.00 81.44 438 LEU A O 1
ATOM 3519 N N . ALA A 1 439 ? -10.452 -6.644 9.411 1.00 79.00 439 ALA A N 1
ATOM 3520 C CA . ALA A 1 439 ? -11.053 -6.161 8.178 1.00 79.00 439 ALA A CA 1
ATOM 3521 C C . ALA A 1 439 ? -12.014 -7.221 7.638 1.00 79.00 439 ALA A C 1
ATOM 3523 O O . ALA A 1 439 ? -11.710 -8.414 7.666 1.00 79.00 439 ALA A O 1
ATOM 3524 N N . PHE A 1 440 ? -13.161 -6.771 7.141 1.00 77.12 440 PHE A N 1
ATOM 3525 C CA . PHE A 1 440 ? -14.184 -7.617 6.540 1.00 77.12 440 PHE A CA 1
ATOM 3526 C C . PHE A 1 440 ? -14.407 -7.194 5.089 1.00 77.12 440 PHE A C 1
ATOM 3528 O O . PHE A 1 440 ? -14.223 -6.028 4.743 1.00 77.12 440 PHE A O 1
ATOM 3535 N N . SER A 1 441 ? -14.809 -8.149 4.256 1.00 76.88 441 SER A N 1
ATOM 3536 C CA . SER A 1 441 ? -15.261 -7.905 2.889 1.00 76.88 441 SER A CA 1
ATOM 3537 C C . SER A 1 441 ? -16.539 -8.697 2.644 1.00 76.88 441 SER A C 1
ATOM 3539 O O . SER A 1 441 ? -16.664 -9.829 3.115 1.00 76.88 441 SER A O 1
ATOM 3541 N N . ASP A 1 442 ? -17.460 -8.115 1.880 1.00 70.25 442 ASP A N 1
ATOM 3542 C CA . ASP A 1 442 ? -18.717 -8.758 1.484 1.00 70.25 442 ASP A CA 1
ATOM 3543 C C . ASP A 1 442 ? -18.495 -9.900 0.470 1.00 70.25 442 ASP A C 1
ATOM 3545 O O . ASP A 1 442 ? -19.382 -10.721 0.238 1.00 70.25 442 ASP A O 1
ATOM 3549 N N . SER A 1 443 ? -17.294 -9.995 -0.115 1.00 76.69 443 SER A N 1
ATOM 3550 C CA . SER A 1 443 ? -16.880 -11.061 -1.034 1.00 76.69 443 SER A CA 1
ATOM 3551 C C . SER A 1 443 ? -15.802 -11.940 -0.399 1.00 76.69 443 SER A C 1
ATOM 3553 O O . SER A 1 443 ? -14.768 -11.459 0.071 1.00 76.69 443 SER A O 1
ATOM 3555 N N . ARG A 1 444 ? -16.005 -13.266 -0.433 1.00 71.81 444 ARG A N 1
ATOM 3556 C CA . ARG A 1 444 ? -15.000 -14.237 0.045 1.00 71.81 444 ARG A CA 1
ATOM 3557 C C . ARG A 1 444 ? -13.730 -14.218 -0.792 1.00 71.81 444 ARG A C 1
ATOM 3559 O O . ARG A 1 444 ? -12.648 -14.398 -0.243 1.00 71.81 444 ARG A O 1
ATOM 3566 N N . GLN A 1 445 ? -13.870 -14.030 -2.103 1.00 76.06 445 GLN A N 1
ATOM 3567 C CA . GLN A 1 445 ? -12.731 -13.957 -3.015 1.00 76.06 445 GLN A CA 1
ATOM 3568 C C . GLN A 1 445 ? -11.910 -12.698 -2.730 1.00 76.06 445 GLN A C 1
ATOM 3570 O O . GLN A 1 445 ? -10.693 -12.789 -2.586 1.00 76.06 445 GLN A O 1
ATOM 3575 N N . ASP A 1 446 ? -12.582 -11.562 -2.534 1.00 77.75 446 ASP A N 1
ATOM 3576 C CA . ASP A 1 446 ? -11.936 -10.289 -2.207 1.00 77.75 446 ASP A CA 1
ATOM 3577 C C . ASP A 1 446 ? -11.223 -10.392 -0.851 1.00 77.75 446 ASP A C 1
ATOM 3579 O O . ASP A 1 446 ? -10.066 -10.006 -0.737 1.00 77.75 446 ASP A O 1
ATOM 3583 N N . ALA A 1 447 ? -11.859 -10.989 0.166 1.00 78.56 447 ALA A N 1
ATOM 3584 C CA . ALA A 1 447 ? -11.230 -11.210 1.472 1.00 78.56 447 ALA A CA 1
ATOM 3585 C C . ALA A 1 447 ? -9.962 -12.082 1.378 1.00 78.56 447 ALA A C 1
ATOM 3587 O O . ALA A 1 447 ? -8.937 -11.754 1.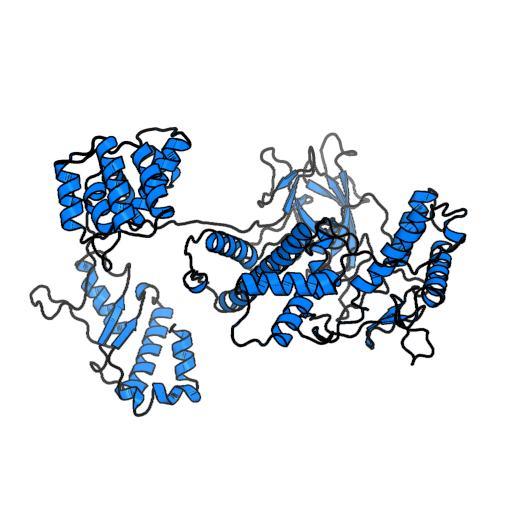979 1.00 78.56 447 ALA A O 1
ATOM 3588 N N . ALA A 1 448 ? -10.024 -13.182 0.618 1.00 80.00 448 ALA A N 1
ATOM 3589 C CA . ALA A 1 448 ? -8.899 -14.098 0.439 1.00 80.00 448 ALA A CA 1
ATOM 3590 C C . ALA A 1 448 ? -7.736 -13.462 -0.340 1.00 80.00 448 ALA A C 1
ATOM 3592 O O . ALA A 1 448 ? -6.581 -13.768 -0.055 1.00 80.00 448 ALA A O 1
ATOM 3593 N N . PHE A 1 449 ? -8.026 -12.572 -1.294 1.00 83.12 449 PHE A N 1
ATOM 3594 C CA . PHE A 1 449 ? -7.011 -11.846 -2.061 1.00 83.12 449 PHE A CA 1
ATOM 3595 C C . PHE A 1 449 ? -6.416 -10.663 -1.282 1.00 83.12 449 PHE A C 1
ATOM 3597 O O . PHE A 1 449 ? -5.212 -10.408 -1.344 1.00 83.12 449 PHE A O 1
ATOM 3604 N N . PHE A 1 450 ? -7.240 -9.956 -0.508 1.00 86.25 450 PHE A N 1
ATOM 3605 C CA . PHE A 1 450 ? -6.835 -8.742 0.192 1.00 86.25 450 PHE A CA 1
ATOM 3606 C C . PHE A 1 450 ? -5.796 -8.999 1.289 1.00 86.25 450 PHE A C 1
ATOM 3608 O O . PHE A 1 450 ? -4.849 -8.229 1.428 1.00 86.25 450 PHE A O 1
ATOM 3615 N N . ALA A 1 451 ? -5.930 -10.088 2.052 1.00 83.44 451 ALA A N 1
ATOM 3616 C CA . ALA A 1 451 ? -4.995 -10.418 3.130 1.00 83.44 451 ALA A CA 1
ATOM 3617 C C . ALA A 1 451 ? -3.528 -10.572 2.657 1.00 83.44 451 ALA A C 1
ATOM 3619 O O . ALA A 1 451 ? -2.664 -9.862 3.185 1.00 83.44 451 ALA A O 1
ATOM 3620 N N . PRO A 1 452 ? -3.203 -11.423 1.659 1.00 86.50 452 PRO A N 1
ATOM 3621 C CA . PRO A 1 452 ? -1.840 -11.518 1.141 1.00 86.50 452 PRO A CA 1
ATOM 3622 C C . PRO A 1 452 ? -1.390 -10.233 0.433 1.00 86.50 452 PRO A C 1
ATOM 3624 O O . PRO A 1 452 ? -0.215 -9.882 0.527 1.00 86.50 452 PRO A O 1
ATOM 3627 N N . TYR A 1 453 ? -2.300 -9.501 -0.223 1.00 87.12 453 TYR A N 1
ATOM 3628 C CA . TYR A 1 453 ? -1.997 -8.206 -0.844 1.00 87.12 453 TYR A CA 1
ATOM 3629 C C . TYR A 1 453 ? -1.578 -7.136 0.179 1.00 87.12 453 TYR A C 1
ATOM 3631 O O . TYR A 1 453 ? -0.587 -6.428 -0.019 1.00 87.12 453 TYR A O 1
ATOM 3639 N N . LEU A 1 454 ? -2.306 -7.026 1.294 1.00 87.88 454 LEU A N 1
ATOM 3640 C CA . LEU A 1 454 ? -1.973 -6.119 2.389 1.00 87.88 454 LEU A CA 1
ATOM 3641 C C . LEU A 1 454 ? -0.630 -6.497 3.017 1.00 87.88 454 LEU A C 1
ATOM 3643 O O . LEU A 1 454 ? 0.207 -5.620 3.223 1.00 87.88 454 LEU A O 1
ATOM 3647 N N . ASN A 1 455 ? -0.411 -7.790 3.281 1.00 85.50 455 ASN A N 1
ATOM 3648 C CA . ASN A 1 455 ? 0.835 -8.263 3.877 1.00 85.50 455 ASN A CA 1
ATOM 3649 C C . ASN A 1 455 ? 2.043 -7.960 2.981 1.00 85.50 455 ASN A C 1
ATOM 3651 O O . ASN A 1 455 ? 3.011 -7.369 3.449 1.00 85.50 455 ASN A O 1
ATOM 3655 N N . SER A 1 456 ? 1.970 -8.289 1.687 1.00 85.56 456 SER A N 1
ATOM 3656 C CA . SER A 1 456 ? 3.074 -8.047 0.750 1.00 85.56 456 SER A CA 1
ATOM 3657 C C . SER A 1 456 ? 3.366 -6.557 0.568 1.00 85.56 456 SER A C 1
ATOM 3659 O O . SER A 1 456 ? 4.529 -6.150 0.580 1.00 85.56 456 SER A O 1
ATOM 3661 N N . THR A 1 457 ? 2.328 -5.719 0.475 1.00 86.19 457 THR A N 1
ATOM 3662 C CA . THR A 1 457 ? 2.480 -4.260 0.357 1.00 86.19 457 THR A CA 1
ATOM 3663 C C . THR A 1 457 ? 3.116 -3.668 1.616 1.00 86.19 457 THR A C 1
ATOM 3665 O O . THR A 1 457 ? 4.023 -2.838 1.522 1.00 86.19 457 THR A O 1
ATOM 3668 N N . TYR A 1 458 ? 2.677 -4.110 2.798 1.00 87.00 458 TYR A N 1
ATOM 3669 C CA . TYR A 1 458 ? 3.226 -3.657 4.074 1.00 87.00 458 TYR A CA 1
ATOM 3670 C C . TYR A 1 458 ? 4.683 -4.094 4.260 1.00 87.00 458 TYR A C 1
ATOM 3672 O O . TYR A 1 458 ? 5.531 -3.251 4.554 1.00 87.00 458 TYR A O 1
ATOM 3680 N N . GLU A 1 459 ? 4.995 -5.376 4.032 1.00 86.75 459 GLU A N 1
ATOM 3681 C CA . GLU A 1 459 ? 6.370 -5.890 4.095 1.00 86.75 459 GLU A CA 1
ATOM 3682 C C . GLU A 1 459 ? 7.286 -5.138 3.119 1.00 86.75 459 GLU A C 1
ATOM 3684 O O . GLU A 1 459 ? 8.408 -4.787 3.483 1.00 86.75 459 GLU A O 1
ATOM 3689 N N . THR A 1 460 ? 6.780 -4.811 1.925 1.00 88.56 460 THR A N 1
ATOM 3690 C CA . THR A 1 460 ? 7.510 -4.034 0.915 1.00 88.56 460 THR A CA 1
ATOM 3691 C C . THR A 1 460 ? 7.898 -2.647 1.403 1.00 88.56 460 THR A C 1
ATOM 3693 O O . THR A 1 460 ? 9.054 -2.232 1.299 1.00 88.56 460 THR A O 1
ATOM 3696 N N . ILE A 1 461 ? 6.942 -1.917 1.975 1.00 88.38 461 ILE A N 1
ATOM 3697 C CA . ILE A 1 461 ? 7.199 -0.590 2.547 1.00 88.38 461 ILE A CA 1
ATOM 3698 C C . ILE A 1 461 ? 8.176 -0.696 3.725 1.00 88.38 461 ILE A C 1
ATOM 3700 O O . ILE A 1 461 ? 9.075 0.138 3.855 1.00 88.38 461 ILE A O 1
ATOM 3704 N N . LEU A 1 462 ? 8.022 -1.724 4.561 1.00 89.88 462 LEU A N 1
ATOM 3705 C CA . LEU A 1 462 ? 8.848 -1.941 5.742 1.00 89.88 462 LEU A CA 1
ATOM 3706 C C . LEU A 1 462 ? 10.315 -2.193 5.377 1.00 89.88 462 LEU A C 1
ATOM 3708 O O . LEU A 1 462 ? 11.184 -1.480 5.878 1.00 89.88 462 LEU A O 1
ATOM 3712 N N . TYR A 1 463 ? 10.620 -3.141 4.484 1.00 91.62 463 TYR A N 1
ATOM 3713 C CA . TYR A 1 463 ? 12.020 -3.406 4.137 1.00 91.62 463 TYR A CA 1
ATOM 3714 C C . TYR A 1 463 ? 12.653 -2.229 3.384 1.00 91.62 463 TYR A C 1
ATOM 3716 O O . TYR A 1 463 ? 13.825 -1.919 3.600 1.00 91.62 463 TYR A O 1
ATOM 3724 N N . ARG A 1 464 ? 11.885 -1.514 2.545 1.00 93.75 464 ARG A N 1
ATOM 3725 C CA . ARG A 1 464 ? 12.355 -0.290 1.873 1.00 93.75 464 ARG A CA 1
ATOM 3726 C C . ARG A 1 464 ? 12.733 0.782 2.885 1.00 93.75 464 ARG A C 1
ATOM 3728 O O . ARG A 1 464 ? 13.749 1.455 2.716 1.00 93.75 464 ARG A O 1
ATOM 3735 N N . ARG A 1 465 ? 11.943 0.921 3.954 1.00 93.56 465 ARG A N 1
ATOM 3736 C CA . ARG A 1 465 ? 12.252 1.828 5.061 1.00 93.56 465 ARG A CA 1
ATOM 3737 C C . ARG A 1 465 ? 13.556 1.437 5.756 1.00 93.56 465 ARG A C 1
ATOM 3739 O O . ARG A 1 465 ? 14.374 2.325 5.970 1.00 93.56 465 ARG A O 1
ATOM 3746 N N . LEU A 1 466 ? 13.769 0.151 6.042 1.00 95.81 466 LEU A N 1
ATOM 3747 C CA . LEU A 1 466 ? 15.016 -0.336 6.649 1.00 95.81 466 LEU A CA 1
ATOM 3748 C C . LEU A 1 466 ? 16.236 -0.016 5.777 1.00 95.81 466 LEU A C 1
ATOM 3750 O O . LEU A 1 466 ? 17.206 0.545 6.276 1.00 95.81 466 LEU A O 1
ATOM 3754 N N . ILE A 1 467 ? 16.163 -0.306 4.471 1.00 96.00 467 ILE A N 1
ATOM 3755 C CA . ILE A 1 467 ? 17.236 0.008 3.513 1.00 96.00 467 ILE A CA 1
ATOM 3756 C C . ILE A 1 467 ? 17.550 1.508 3.539 1.00 96.00 467 ILE A C 1
ATOM 3758 O O . ILE A 1 467 ? 18.709 1.896 3.662 1.00 96.00 467 ILE A O 1
ATOM 3762 N N . MET A 1 468 ? 16.527 2.362 3.459 1.00 96.38 468 MET A N 1
ATOM 3763 C CA . MET A 1 468 ? 16.726 3.813 3.460 1.00 96.38 468 MET A CA 1
ATOM 3764 C C . MET A 1 468 ? 17.294 4.339 4.777 1.00 96.38 468 MET A C 1
ATOM 3766 O O . MET A 1 468 ? 18.112 5.255 4.758 1.00 96.38 468 MET A O 1
ATOM 3770 N N . GLU A 1 469 ? 16.876 3.783 5.908 1.00 96.50 469 GLU A N 1
ATOM 3771 C CA . GLU A 1 469 ? 17.363 4.187 7.224 1.00 96.50 469 GLU A CA 1
ATOM 3772 C C . GLU A 1 469 ? 18.842 3.828 7.406 1.00 96.50 469 GLU A C 1
ATOM 3774 O O . GLU A 1 469 ? 19.640 4.683 7.787 1.00 96.50 469 GLU A O 1
ATOM 3779 N N . VAL A 1 470 ? 19.232 2.616 7.007 1.00 96.94 470 VAL A N 1
ATOM 3780 C CA . VAL A 1 470 ? 20.634 2.177 6.982 1.00 96.94 470 VAL A CA 1
ATOM 3781 C C . VAL A 1 470 ? 21.485 3.046 6.052 1.00 96.94 470 VAL A C 1
ATOM 3783 O O . VAL A 1 470 ? 22.572 3.481 6.433 1.00 96.94 470 VAL A O 1
ATOM 3786 N N . LEU A 1 471 ? 20.994 3.356 4.849 1.00 94.62 471 LEU A N 1
ATOM 3787 C CA . LEU A 1 471 ? 21.706 4.233 3.912 1.00 94.62 471 LEU A CA 1
ATOM 3788 C C . LEU A 1 471 ? 21.865 5.659 4.462 1.00 94.62 471 LEU A C 1
ATOM 3790 O O . LEU A 1 471 ? 22.892 6.297 4.237 1.00 94.62 471 LEU A O 1
ATOM 3794 N N . GLN A 1 472 ? 20.877 6.167 5.203 1.00 95.00 472 GLN A N 1
ATOM 3795 C CA . GLN A 1 472 ? 20.964 7.476 5.857 1.00 95.00 472 GLN A CA 1
ATOM 3796 C C . GLN A 1 472 ? 21.992 7.487 6.992 1.00 95.00 472 GLN A C 1
ATOM 3798 O O . GLN A 1 472 ? 22.752 8.451 7.101 1.00 95.00 472 GLN A O 1
ATOM 3803 N N . GLN A 1 473 ? 22.047 6.425 7.799 1.00 94.75 473 GLN A N 1
ATOM 3804 C CA . GLN A 1 473 ? 23.039 6.268 8.869 1.00 94.75 473 GLN A CA 1
ATOM 3805 C C . GLN A 1 473 ? 24.470 6.179 8.314 1.00 94.75 473 GLN A C 1
ATOM 3807 O O . GLN A 1 473 ? 25.394 6.731 8.907 1.00 94.75 473 GLN A O 1
ATOM 3812 N N . ASN A 1 474 ? 24.642 5.568 7.138 1.00 93.44 474 ASN A N 1
ATOM 3813 C CA . ASN A 1 474 ? 25.939 5.346 6.493 1.00 93.44 474 ASN A CA 1
ATOM 3814 C C . ASN A 1 474 ? 26.306 6.381 5.411 1.00 93.44 474 ASN A C 1
ATOM 3816 O O . ASN A 1 474 ? 27.220 6.157 4.621 1.00 93.44 474 ASN A O 1
ATOM 3820 N N . LYS A 1 475 ? 25.643 7.544 5.364 1.00 88.94 475 LYS A N 1
ATOM 3821 C CA . LYS A 1 475 ? 25.838 8.550 4.299 1.00 88.94 475 LYS A CA 1
ATOM 3822 C C . LYS A 1 475 ? 27.280 9.074 4.166 1.00 88.94 475 LYS A C 1
ATOM 3824 O O . LYS A 1 475 ? 27.658 9.554 3.101 1.00 88.94 475 LYS A O 1
ATOM 3829 N N . SER A 1 476 ? 28.068 9.034 5.240 1.00 88.94 476 SER A N 1
ATOM 3830 C CA . SER A 1 476 ? 29.470 9.477 5.258 1.00 88.94 476 SER A CA 1
ATOM 3831 C C . SER A 1 476 ? 30.465 8.407 4.798 1.00 88.94 476 SER A C 1
ATOM 3833 O O . SER A 1 476 ? 31.644 8.717 4.624 1.00 88.94 476 SER A O 1
ATOM 3835 N N . VAL A 1 477 ? 30.022 7.162 4.609 1.00 89.44 477 VAL A N 1
ATOM 3836 C CA . VAL A 1 477 ? 30.885 6.055 4.194 1.00 89.44 477 VAL A CA 1
ATOM 3837 C C . VAL A 1 477 ? 31.126 6.145 2.687 1.00 89.44 477 VAL A C 1
ATOM 3839 O O . VAL A 1 477 ? 30.191 6.072 1.896 1.00 89.44 477 VAL A O 1
ATOM 3842 N N . GLY A 1 478 ? 32.389 6.323 2.288 1.00 82.62 478 GLY A N 1
ATOM 3843 C CA . GLY A 1 478 ? 32.761 6.493 0.879 1.00 82.62 478 GLY A CA 1
ATOM 3844 C C . GLY A 1 478 ? 32.636 5.218 0.034 1.00 82.62 478 GLY A C 1
ATOM 3845 O O . GLY A 1 478 ? 32.116 5.279 -1.076 1.00 82.62 478 GLY A O 1
ATOM 3846 N N . ASP A 1 479 ? 33.090 4.067 0.547 1.00 88.25 479 ASP A N 1
ATOM 3847 C CA . ASP A 1 479 ? 32.940 2.757 -0.110 1.00 88.25 479 ASP A CA 1
ATOM 3848 C C . ASP A 1 479 ? 31.873 1.938 0.625 1.00 88.25 479 ASP A C 1
ATOM 3850 O O . ASP A 1 479 ? 32.138 1.350 1.674 1.00 88.25 479 ASP A O 1
ATOM 3854 N N . TYR A 1 480 ? 30.651 1.939 0.088 1.00 92.38 480 TYR A N 1
ATOM 3855 C CA . TYR A 1 480 ? 29.511 1.231 0.664 1.00 92.38 480 TYR A CA 1
ATOM 3856 C C . TYR A 1 480 ? 28.887 0.295 -0.373 1.00 92.38 480 TYR A C 1
ATOM 3858 O O . TYR A 1 480 ? 28.367 0.728 -1.403 1.00 92.38 480 TYR A O 1
ATOM 3866 N N . ARG A 1 481 ? 28.972 -1.015 -0.118 1.00 91.75 481 ARG A N 1
ATOM 3867 C CA . ARG A 1 481 ? 28.605 -2.069 -1.079 1.00 91.75 481 ARG A CA 1
ATOM 3868 C C . ARG A 1 481 ? 27.424 -2.894 -0.585 1.00 91.75 481 ARG A C 1
ATOM 3870 O O . ARG A 1 481 ? 27.084 -2.879 0.593 1.00 91.75 481 ARG A O 1
ATOM 3877 N N . LEU A 1 482 ? 26.836 -3.680 -1.490 1.00 93.31 482 LEU A N 1
ATOM 3878 C CA . LEU A 1 482 ? 25.656 -4.505 -1.199 1.00 93.31 482 LEU A CA 1
ATOM 3879 C C . LEU A 1 482 ? 25.848 -5.464 -0.013 1.00 93.31 482 LEU A C 1
ATOM 3881 O O . LEU A 1 482 ? 24.896 -5.705 0.718 1.00 93.31 482 LEU A O 1
ATOM 3885 N N . GLN A 1 483 ? 27.062 -5.991 0.188 1.00 93.38 483 GLN A N 1
ATOM 3886 C CA . GLN A 1 483 ? 27.370 -6.867 1.322 1.00 93.38 483 GLN A CA 1
ATOM 3887 C C . GLN A 1 483 ? 27.215 -6.130 2.661 1.00 93.38 483 GLN A C 1
ATOM 3889 O O . GLN A 1 483 ? 26.502 -6.608 3.537 1.00 93.38 483 GLN A O 1
ATOM 3894 N N . SER A 1 484 ? 27.822 -4.944 2.784 1.00 95.31 484 SER A N 1
ATOM 3895 C CA . SER A 1 484 ? 27.707 -4.090 3.973 1.00 95.31 484 SER A CA 1
ATOM 3896 C C . SER A 1 484 ? 26.263 -3.646 4.199 1.00 95.31 484 SER A C 1
ATOM 3898 O O . SER A 1 484 ? 25.766 -3.727 5.316 1.00 95.31 484 SER A O 1
ATOM 3900 N N . LEU A 1 485 ? 25.549 -3.288 3.123 1.00 96.00 485 LEU A N 1
ATOM 3901 C CA . LEU A 1 485 ? 24.119 -2.982 3.196 1.00 96.00 485 LEU A CA 1
ATOM 3902 C C . LEU A 1 485 ? 23.309 -4.164 3.750 1.00 96.00 485 LEU A C 1
ATOM 3904 O O . LEU A 1 485 ? 22.427 -3.962 4.578 1.00 96.00 485 LEU A O 1
ATOM 3908 N N . CYS A 1 486 ? 23.595 -5.395 3.319 1.00 97.00 486 CYS A N 1
ATOM 3909 C CA . CYS A 1 486 ? 22.910 -6.584 3.827 1.00 97.00 486 CYS A CA 1
ATOM 3910 C C . CYS A 1 486 ? 23.154 -6.802 5.323 1.00 97.00 486 CYS A C 1
ATOM 3912 O O . CYS A 1 486 ? 22.223 -7.160 6.041 1.00 97.00 486 CYS A O 1
ATOM 3914 N N . GLU A 1 487 ? 24.384 -6.607 5.788 1.00 96.06 487 GLU A N 1
ATOM 3915 C CA . GLU A 1 487 ? 24.757 -6.787 7.194 1.00 96.06 487 GLU A CA 1
ATOM 3916 C C . GLU A 1 487 ? 24.102 -5.729 8.088 1.00 96.06 487 GLU A C 1
ATOM 3918 O O . GLU A 1 487 ? 23.490 -6.070 9.102 1.00 96.06 487 GLU A O 1
ATOM 3923 N N . ASP A 1 488 ? 24.126 -4.468 7.665 1.00 96.94 488 ASP A N 1
ATOM 3924 C CA . ASP A 1 488 ? 23.520 -3.371 8.418 1.00 96.94 488 ASP A CA 1
ATOM 3925 C C . ASP A 1 488 ? 21.983 -3.456 8.437 1.00 96.94 488 ASP A C 1
ATOM 3927 O O . ASP A 1 488 ? 21.360 -3.228 9.477 1.00 96.94 488 ASP A O 1
ATOM 3931 N N . VAL A 1 489 ? 21.346 -3.838 7.319 1.00 97.44 489 VAL A N 1
ATOM 3932 C CA . VAL A 1 489 ? 19.886 -4.052 7.269 1.00 97.44 489 VAL A CA 1
ATOM 3933 C C . VAL A 1 489 ? 19.474 -5.244 8.126 1.00 97.44 489 VAL A C 1
ATOM 3935 O O . VAL A 1 489 ? 18.453 -5.166 8.811 1.00 97.44 489 VAL A O 1
ATOM 3938 N N . LEU A 1 490 ? 20.254 -6.331 8.124 1.00 96.81 490 LEU A N 1
ATOM 3939 C CA . LEU A 1 490 ? 20.010 -7.480 8.997 1.00 96.81 490 LEU A CA 1
ATOM 3940 C C . LEU A 1 490 ? 20.052 -7.060 10.467 1.00 96.81 490 LEU A C 1
ATOM 3942 O O . LEU A 1 490 ? 19.101 -7.336 11.197 1.00 96.81 490 LEU A O 1
ATOM 3946 N N . LYS A 1 491 ? 21.096 -6.332 10.871 1.00 96.25 491 LYS A N 1
ATOM 3947 C CA . LYS A 1 491 ? 21.248 -5.831 12.238 1.00 96.25 491 LYS A CA 1
ATOM 3948 C C . LYS A 1 491 ? 20.069 -4.949 12.657 1.00 96.25 491 LYS A C 1
ATOM 3950 O O . LYS A 1 491 ? 19.453 -5.203 13.690 1.00 96.25 491 LYS A O 1
ATOM 3955 N N . LEU A 1 492 ? 19.697 -3.965 11.833 1.00 95.88 492 LEU A N 1
ATOM 3956 C CA . LEU A 1 492 ? 18.569 -3.077 12.133 1.00 95.88 492 LEU A CA 1
ATOM 3957 C C . LEU A 1 492 ? 17.239 -3.849 12.223 1.00 95.88 492 LEU A C 1
ATOM 3959 O O . LEU A 1 492 ? 16.394 -3.549 13.069 1.00 95.88 492 LEU A O 1
ATOM 3963 N N . ALA A 1 493 ? 17.041 -4.860 11.374 1.00 94.25 493 ALA A N 1
ATOM 3964 C CA . ALA A 1 493 ? 15.848 -5.702 11.407 1.00 94.25 493 ALA A CA 1
ATOM 3965 C C . ALA A 1 493 ? 15.771 -6.575 12.676 1.00 94.25 493 ALA A C 1
ATOM 3967 O O . ALA A 1 493 ? 14.679 -6.778 13.216 1.00 94.25 493 ALA A O 1
ATOM 3968 N N . GLU A 1 494 ? 16.909 -7.068 13.169 1.00 92.56 494 GLU A N 1
ATOM 3969 C CA . GLU A 1 494 ? 17.011 -7.828 14.421 1.00 92.56 494 GLU A CA 1
ATOM 3970 C C . GLU A 1 494 ? 16.750 -6.953 15.652 1.00 92.56 494 GLU A C 1
ATOM 3972 O O . GLU A 1 494 ? 15.962 -7.343 16.515 1.00 92.56 494 GLU A O 1
ATOM 3977 N N . GLU A 1 495 ? 17.324 -5.748 15.699 1.00 91.88 495 GLU A N 1
ATOM 3978 C CA . GLU A 1 495 ? 17.087 -4.765 16.768 1.00 91.88 495 GLU A CA 1
ATOM 3979 C C . GLU A 1 495 ? 15.595 -4.416 16.908 1.00 91.88 495 GLU A C 1
ATOM 3981 O O . GLU A 1 495 ? 15.094 -4.209 18.014 1.00 91.88 495 GLU A O 1
ATOM 3986 N N . ASN A 1 496 ? 14.861 -4.427 15.792 1.00 88.81 496 ASN A N 1
ATOM 3987 C CA . ASN A 1 496 ? 13.422 -4.173 15.745 1.00 88.81 496 ASN A CA 1
ATOM 3988 C C . ASN A 1 496 ? 12.554 -5.443 15.846 1.00 88.81 496 ASN A C 1
ATOM 3990 O O . ASN A 1 496 ? 11.335 -5.353 15.710 1.00 88.81 496 ASN A O 1
ATOM 3994 N N . SER A 1 497 ? 13.142 -6.621 16.100 1.00 87.81 497 SER A N 1
ATOM 3995 C CA . SER A 1 497 ? 12.420 -7.898 16.257 1.00 87.81 497 SER A CA 1
ATOM 3996 C C . SER A 1 497 ? 11.482 -8.242 15.084 1.00 87.81 497 SER A C 1
ATOM 3998 O O . SER A 1 497 ? 10.384 -8.759 15.287 1.00 87.81 497 SER A O 1
ATOM 4000 N N . LEU A 1 498 ? 11.905 -7.956 13.847 1.00 86.69 498 LEU A N 1
ATOM 4001 C CA . LEU A 1 498 ? 11.063 -8.116 12.649 1.00 86.69 498 LEU A CA 1
ATOM 4002 C C . LEU A 1 498 ? 11.010 -9.547 12.092 1.00 86.69 498 LEU A C 1
ATOM 4004 O O . LEU A 1 498 ? 10.215 -9.830 11.195 1.00 86.69 498 LEU A O 1
ATOM 4008 N N . PHE A 1 499 ? 11.858 -10.447 12.588 1.00 88.62 499 PHE A N 1
ATOM 4009 C CA . PHE A 1 499 ? 11.895 -11.841 12.150 1.00 88.62 499 PHE A CA 1
ATOM 4010 C C . PHE A 1 499 ? 11.079 -12.754 13.063 1.00 88.62 499 PHE A C 1
ATOM 4012 O O . PHE A 1 499 ? 10.971 -12.532 14.268 1.00 88.62 499 PHE A O 1
ATOM 4019 N N . ASP A 1 500 ? 10.551 -13.827 12.475 1.00 84.25 500 ASP A N 1
ATOM 4020 C CA . ASP A 1 500 ? 9.996 -14.939 13.237 1.00 84.25 500 ASP A CA 1
ATOM 4021 C C . ASP A 1 500 ? 11.112 -15.600 14.064 1.00 84.25 500 ASP A C 1
ATOM 4023 O O . ASP A 1 500 ? 12.220 -15.821 13.570 1.00 84.25 500 ASP A O 1
ATOM 4027 N N . GLN A 1 501 ? 10.813 -15.915 15.326 1.00 83.88 501 GLN A N 1
ATOM 4028 C CA . GLN A 1 501 ? 11.747 -16.538 16.269 1.00 83.88 501 GLN A CA 1
ATOM 4029 C C . GLN A 1 501 ? 12.190 -17.942 15.835 1.00 83.88 501 GLN A C 1
ATOM 4031 O O . GLN A 1 501 ? 13.181 -18.457 16.345 1.00 83.88 501 GLN A O 1
ATOM 4036 N N . THR A 1 502 ? 11.462 -18.563 14.908 1.00 90.44 502 THR A N 1
ATOM 4037 C CA . THR A 1 502 ? 11.798 -19.866 14.325 1.00 90.44 502 THR A CA 1
ATOM 4038 C C . THR A 1 502 ? 12.894 -19.799 13.260 1.00 90.44 502 THR A C 1
ATOM 4040 O O . THR A 1 502 ? 13.443 -20.843 12.910 1.00 90.44 502 THR A O 1
ATOM 4043 N N . LEU A 1 503 ? 13.229 -18.608 12.745 1.00 91.44 503 LEU A N 1
ATOM 4044 C CA . LEU A 1 503 ? 14.233 -18.455 11.693 1.00 91.44 503 LEU A CA 1
ATOM 4045 C C . LEU A 1 503 ? 15.653 -18.405 12.263 1.00 91.44 503 LEU A C 1
ATOM 4047 O O . LEU A 1 503 ? 15.974 -17.570 13.113 1.00 91.44 503 LEU A O 1
ATOM 4051 N N . ASP A 1 504 ? 16.537 -19.237 11.718 1.00 93.19 504 ASP A N 1
ATOM 4052 C CA . ASP A 1 504 ? 17.967 -19.161 12.018 1.00 93.19 504 ASP A CA 1
ATOM 4053 C C . ASP A 1 504 ? 18.631 -17.926 11.364 1.00 93.19 504 ASP A C 1
ATOM 4055 O O . ASP A 1 504 ? 18.028 -17.181 10.587 1.00 93.19 504 ASP A O 1
ATOM 4059 N N . GLU A 1 505 ? 19.891 -17.649 11.707 1.00 90.81 505 GLU A N 1
ATOM 4060 C CA . GLU A 1 505 ? 20.639 -16.505 11.156 1.00 90.81 505 GLU A CA 1
ATOM 4061 C C . GLU A 1 505 ? 20.779 -16.559 9.626 1.00 90.81 505 GLU A C 1
ATOM 4063 O O . GLU A 1 505 ? 20.607 -15.548 8.943 1.00 90.81 505 GLU A O 1
ATOM 4068 N N . LYS A 1 506 ? 21.019 -17.746 9.059 1.00 92.81 506 LYS A N 1
ATOM 4069 C CA . LYS A 1 506 ? 21.202 -17.920 7.614 1.00 92.81 506 LYS A CA 1
ATOM 4070 C C . LYS A 1 506 ? 19.902 -17.655 6.858 1.00 92.81 506 LYS A C 1
ATOM 4072 O O . LYS A 1 506 ? 19.918 -17.039 5.793 1.00 92.81 506 LYS A O 1
ATOM 4077 N N . GLN A 1 507 ? 18.773 -18.090 7.404 1.00 94.06 507 GLN A N 1
ATOM 4078 C CA . GLN A 1 507 ? 17.443 -17.839 6.865 1.00 94.06 507 GLN A CA 1
ATOM 4079 C C . GLN A 1 507 ? 17.080 -16.353 6.944 1.00 94.06 507 GLN A C 1
ATOM 4081 O O . GLN A 1 507 ? 16.575 -15.802 5.962 1.00 94.06 507 GLN A O 1
ATOM 4086 N N . ARG A 1 508 ? 17.390 -15.682 8.062 1.00 94.94 508 ARG A N 1
ATOM 4087 C CA . ARG A 1 508 ? 17.198 -14.229 8.214 1.00 94.94 508 ARG A CA 1
ATOM 4088 C C . ARG A 1 508 ? 18.030 -13.450 7.197 1.00 94.94 508 ARG A C 1
ATOM 4090 O O . ARG A 1 508 ? 17.481 -12.624 6.467 1.00 94.94 508 ARG A O 1
ATOM 4097 N N . LYS A 1 509 ? 19.312 -13.791 7.048 1.00 95.00 509 LYS A N 1
ATOM 4098 C CA . LYS A 1 509 ? 20.201 -13.179 6.049 1.00 95.00 509 LYS A CA 1
ATOM 4099 C C . LYS A 1 509 ? 19.727 -13.421 4.614 1.00 95.00 509 LYS A C 1
ATOM 4101 O O . LYS A 1 509 ? 19.664 -12.480 3.826 1.00 95.00 509 LYS A O 1
ATOM 4106 N N . ARG A 1 510 ? 19.287 -14.643 4.283 1.00 95.38 510 ARG A N 1
ATOM 4107 C CA . ARG A 1 510 ? 18.676 -14.959 2.978 1.00 95.38 510 ARG A CA 1
ATOM 4108 C C . ARG A 1 510 ? 17.449 -14.085 2.696 1.00 95.38 510 ARG A C 1
ATOM 4110 O O . ARG A 1 510 ? 17.274 -13.648 1.559 1.00 95.38 510 ARG A O 1
ATOM 4117 N N . LYS A 1 511 ? 16.616 -13.809 3.709 1.00 94.19 511 LYS A N 1
ATOM 4118 C CA . LYS A 1 511 ? 15.436 -12.934 3.582 1.00 94.19 511 LYS A CA 1
ATOM 4119 C C . LYS A 1 511 ? 15.840 -11.482 3.290 1.00 94.19 511 LYS A C 1
ATOM 4121 O O . LYS A 1 511 ? 15.303 -10.895 2.354 1.00 94.19 511 LYS A O 1
ATOM 4126 N N . VAL A 1 512 ? 16.836 -10.945 4.002 1.00 96.56 512 VAL A N 1
ATOM 4127 C CA . VAL A 1 512 ? 17.381 -9.591 3.760 1.00 96.56 512 VAL A CA 1
ATOM 4128 C C . VAL A 1 512 ? 17.983 -9.464 2.363 1.00 96.56 512 VAL A C 1
ATOM 4130 O O . VAL A 1 512 ? 17.705 -8.497 1.653 1.00 96.56 512 VAL A O 1
ATOM 4133 N N . TRP A 1 513 ? 18.744 -10.467 1.921 1.00 96.44 513 TRP A N 1
ATOM 4134 C CA . TRP A 1 513 ? 19.240 -10.506 0.549 1.00 96.44 513 TRP A CA 1
ATOM 4135 C C . TRP A 1 513 ? 18.112 -10.497 -0.479 1.00 96.44 513 TRP A C 1
ATOM 4137 O O . TRP A 1 513 ? 18.236 -9.825 -1.498 1.00 96.44 513 TRP A O 1
ATOM 4147 N N . GLY A 1 514 ? 17.008 -11.199 -0.212 1.00 93.62 514 GLY A N 1
ATOM 4148 C CA . GLY A 1 514 ? 15.803 -11.133 -1.038 1.00 93.62 514 GLY A CA 1
ATOM 4149 C C . GLY A 1 514 ? 15.296 -9.702 -1.214 1.00 93.62 514 GLY A C 1
ATOM 4150 O O . GLY A 1 514 ? 15.120 -9.265 -2.350 1.00 93.62 514 GLY A O 1
ATOM 4151 N N . TRP A 1 515 ? 15.158 -8.952 -0.117 1.00 93.31 515 TRP A N 1
ATOM 4152 C CA . TRP A 1 515 ? 14.742 -7.544 -0.143 1.00 93.31 515 TRP A CA 1
ATOM 4153 C C . TRP A 1 515 ? 15.693 -6.671 -0.969 1.00 93.31 515 TRP A C 1
ATOM 4155 O O . TRP A 1 515 ? 15.264 -5.920 -1.844 1.00 93.31 515 TRP A O 1
ATOM 4165 N N . ILE A 1 516 ? 17.002 -6.801 -0.735 1.00 94.81 516 ILE A N 1
ATOM 4166 C CA . ILE A 1 516 ? 18.017 -6.008 -1.441 1.00 94.81 516 ILE A CA 1
ATOM 4167 C C . ILE A 1 516 ? 18.049 -6.359 -2.928 1.00 94.81 516 ILE A C 1
ATOM 4169 O O . ILE A 1 516 ? 18.142 -5.461 -3.759 1.00 94.81 516 ILE A O 1
ATOM 4173 N N . LEU A 1 517 ? 17.956 -7.640 -3.289 1.00 93.31 517 LEU A N 1
ATOM 4174 C CA . LEU A 1 517 ? 18.007 -8.083 -4.684 1.00 93.31 517 LEU A CA 1
ATOM 4175 C C . LEU A 1 517 ? 16.758 -7.691 -5.473 1.00 93.31 517 LEU A C 1
ATOM 4177 O O . LEU A 1 517 ? 16.875 -7.430 -6.671 1.00 93.31 517 LEU A O 1
ATOM 4181 N N . GLN A 1 518 ? 15.591 -7.608 -4.830 1.00 90.06 518 GLN A N 1
ATOM 4182 C CA . GLN A 1 518 ? 14.377 -7.067 -5.450 1.00 90.06 518 GLN A CA 1
ATOM 4183 C C . GLN A 1 518 ? 14.557 -5.591 -5.837 1.00 90.06 518 GLN A C 1
ATOM 4185 O O . GLN A 1 518 ? 14.240 -5.216 -6.969 1.00 90.06 518 GLN A O 1
ATOM 4190 N N . GLU A 1 519 ? 15.150 -4.777 -4.956 1.00 91.62 519 GLU A N 1
ATOM 4191 C CA . GLU A 1 519 ? 15.473 -3.373 -5.252 1.00 91.62 519 GLU A CA 1
ATOM 4192 C C . GLU A 1 519 ? 16.629 -3.244 -6.255 1.00 91.62 519 GLU A C 1
ATOM 4194 O O . GLU A 1 519 ? 16.549 -2.468 -7.208 1.00 91.62 519 GLU A O 1
ATOM 4199 N N . PHE A 1 520 ? 17.683 -4.046 -6.093 1.00 92.00 520 PHE A N 1
ATOM 4200 C CA . PHE A 1 520 ? 18.859 -4.038 -6.958 1.00 92.00 520 PHE A CA 1
ATOM 4201 C C . PHE A 1 520 ? 18.530 -4.482 -8.379 1.00 92.00 520 PHE A C 1
ATOM 4203 O O . PHE A 1 520 ? 19.021 -3.885 -9.324 1.00 92.00 520 PHE A O 1
ATOM 4210 N N . CYS A 1 521 ? 17.691 -5.493 -8.585 1.00 87.75 521 CYS A N 1
ATOM 4211 C CA . CYS A 1 521 ? 17.312 -5.905 -9.937 1.00 87.75 521 CYS A CA 1
ATOM 4212 C C . CYS A 1 521 ? 16.158 -5.075 -10.513 1.00 87.75 521 CYS A C 1
ATOM 4214 O O . CYS A 1 521 ? 15.892 -5.190 -11.709 1.00 87.75 521 CYS A O 1
ATOM 4216 N N . ALA A 1 522 ? 15.480 -4.276 -9.676 1.00 75.31 522 ALA A N 1
ATOM 4217 C CA . ALA A 1 522 ? 14.294 -3.488 -10.004 1.00 75.31 522 ALA A CA 1
ATOM 4218 C C . ALA A 1 522 ? 13.330 -4.267 -10.913 1.00 75.31 522 ALA A C 1
ATOM 4220 O O . ALA A 1 522 ? 13.164 -3.935 -12.094 1.00 75.31 522 ALA A O 1
ATOM 4221 N N . LEU A 1 523 ? 12.750 -5.346 -10.362 1.00 70.06 523 LEU A N 1
ATOM 4222 C CA . LEU A 1 523 ? 11.850 -6.259 -11.079 1.00 70.06 523 LEU A CA 1
ATOM 4223 C C . LEU A 1 523 ? 10.884 -5.462 -11.969 1.00 70.06 523 LEU A C 1
ATOM 4225 O O . LEU A 1 523 ? 10.324 -4.454 -11.550 1.00 70.06 523 LEU A O 1
ATOM 4229 N N . ALA A 1 524 ? 10.732 -5.880 -13.229 1.00 53.09 524 ALA A N 1
ATOM 4230 C CA . ALA A 1 524 ? 10.253 -5.016 -14.314 1.00 53.09 524 ALA A CA 1
ATOM 4231 C C . ALA A 1 524 ? 8.895 -4.324 -14.056 1.00 53.09 524 ALA A C 1
ATOM 4233 O O . ALA A 1 524 ? 8.657 -3.237 -14.582 1.00 53.09 524 ALA A O 1
ATOM 4234 N N . TRP A 1 525 ? 8.014 -4.909 -13.235 1.00 59.69 525 TRP A N 1
ATOM 4235 C CA . TRP A 1 525 ? 6.726 -4.307 -12.863 1.00 59.69 525 TRP A CA 1
ATOM 4236 C C . TRP A 1 525 ? 6.823 -3.230 -11.766 1.00 59.69 525 TRP A C 1
ATOM 4238 O O . TRP A 1 525 ? 5.888 -2.436 -11.631 1.00 59.69 525 TRP A O 1
ATOM 4248 N N . GLU A 1 526 ? 7.939 -3.159 -11.037 1.00 64.44 526 GLU A N 1
ATOM 4249 C CA . GLU A 1 526 ? 8.202 -2.214 -9.942 1.00 64.44 526 GLU A CA 1
ATOM 4250 C C . GLU A 1 526 ? 9.235 -1.145 -10.278 1.00 64.44 526 GLU A C 1
ATOM 4252 O O . GLU A 1 526 ? 9.487 -0.280 -9.448 1.00 64.44 526 GLU A O 1
ATOM 4257 N N . ARG A 1 527 ? 9.816 -1.139 -11.482 1.00 69.81 527 ARG A N 1
ATOM 4258 C CA . ARG A 1 527 ? 10.905 -0.207 -11.824 1.00 69.81 527 ARG A CA 1
ATOM 4259 C C . ARG A 1 527 ? 10.597 1.267 -11.523 1.00 69.81 527 ARG A C 1
ATOM 4261 O O . ARG A 1 527 ? 11.508 2.004 -11.186 1.00 69.81 527 ARG A O 1
ATOM 4268 N N . ASN A 1 528 ? 9.341 1.699 -11.634 1.00 70.12 528 ASN A N 1
ATOM 4269 C CA . ASN A 1 528 ? 8.951 3.088 -11.353 1.00 70.12 528 ASN A CA 1
ATOM 4270 C C . ASN A 1 528 ? 8.648 3.360 -9.868 1.00 70.12 528 ASN A C 1
ATOM 4272 O O . ASN A 1 528 ? 8.456 4.512 -9.496 1.00 70.12 528 ASN A O 1
ATOM 4276 N N . ILE A 1 529 ? 8.533 2.317 -9.043 1.00 77.81 529 ILE A N 1
ATOM 4277 C CA . ILE A 1 529 ? 8.150 2.403 -7.625 1.00 77.81 529 ILE A CA 1
ATOM 4278 C C . ILE A 1 529 ? 9.206 1.819 -6.673 1.00 77.81 529 ILE A C 1
ATOM 4280 O O . ILE A 1 529 ? 9.055 1.953 -5.460 1.00 77.81 529 ILE A O 1
ATOM 4284 N N . CYS A 1 530 ? 10.261 1.184 -7.193 1.00 87.19 530 CYS A N 1
ATOM 4285 C CA . CYS A 1 530 ? 11.439 0.806 -6.418 1.00 87.19 530 CYS A CA 1
ATOM 4286 C C . CYS A 1 530 ? 12.216 2.052 -5.977 1.00 87.19 530 CYS A C 1
ATOM 4288 O O . CYS A 1 530 ? 12.036 3.139 -6.536 1.00 87.19 530 CYS A O 1
ATOM 4290 N N . LEU A 1 531 ? 13.101 1.898 -4.994 1.00 92.06 531 LEU A N 1
ATOM 4291 C CA . LEU A 1 531 ? 13.848 3.005 -4.389 1.00 92.06 531 LEU A CA 1
ATOM 4292 C C . LEU A 1 531 ? 14.664 3.803 -5.419 1.00 92.06 531 LEU A C 1
ATOM 4294 O O . LEU A 1 531 ? 14.732 5.028 -5.339 1.00 92.06 531 LEU A O 1
ATOM 4298 N N . GLU A 1 532 ? 15.237 3.128 -6.417 1.00 90.00 532 GLU A N 1
ATOM 4299 C CA . GLU A 1 532 ? 15.929 3.793 -7.526 1.00 90.00 532 GLU A CA 1
ATOM 4300 C C . GLU A 1 532 ? 14.962 4.522 -8.466 1.00 90.00 532 GLU A C 1
ATOM 4302 O O . GLU A 1 532 ? 15.216 5.655 -8.871 1.00 90.00 532 GLU A O 1
ATOM 4307 N N . GLY A 1 533 ? 13.820 3.904 -8.775 1.00 85.50 533 GLY A N 1
ATOM 4308 C CA . GLY A 1 533 ? 12.791 4.458 -9.655 1.00 85.50 533 GLY A CA 1
ATOM 4309 C C . GLY A 1 533 ? 12.185 5.765 -9.157 1.00 85.50 533 GLY A C 1
ATOM 4310 O O . GLY A 1 533 ? 11.878 6.647 -9.957 1.00 85.50 533 GLY A O 1
ATOM 4311 N N . VAL A 1 534 ? 12.054 5.908 -7.836 1.00 89.06 534 VAL A N 1
ATOM 4312 C CA . VAL A 1 534 ? 11.582 7.142 -7.187 1.00 89.06 534 VAL A CA 1
ATOM 4313 C C . VAL A 1 534 ? 12.711 8.129 -6.858 1.00 89.06 534 VAL A C 1
ATOM 4315 O O . VAL A 1 534 ? 12.455 9.173 -6.262 1.00 89.06 534 VAL A O 1
ATOM 4318 N N . GLY A 1 535 ? 13.956 7.823 -7.242 1.00 91.00 535 GLY A N 1
ATOM 4319 C CA . GLY A 1 535 ? 15.112 8.707 -7.072 1.00 91.00 535 GLY A CA 1
ATOM 4320 C C . GLY A 1 535 ? 15.661 8.791 -5.645 1.00 91.00 535 GLY A C 1
ATOM 4321 O O . GLY A 1 535 ? 16.308 9.780 -5.305 1.00 91.00 535 GLY A O 1
ATOM 4322 N N . LEU A 1 536 ? 15.403 7.790 -4.797 1.00 91.50 536 LEU A N 1
ATOM 4323 C CA . LEU A 1 536 ? 15.905 7.753 -3.417 1.00 91.50 536 LEU A CA 1
ATOM 4324 C C . LEU A 1 536 ? 17.320 7.170 -3.307 1.00 91.50 536 LEU A C 1
ATOM 4326 O O . LEU A 1 536 ? 18.051 7.522 -2.383 1.00 91.50 536 LEU A O 1
ATOM 4330 N N . LEU A 1 537 ? 17.705 6.297 -4.239 1.00 90.75 537 LEU A N 1
ATOM 4331 C CA . LEU A 1 537 ? 19.055 5.741 -4.353 1.00 90.75 537 LEU A CA 1
ATOM 4332 C C . LEU A 1 537 ? 19.429 5.518 -5.820 1.00 90.75 537 LEU A C 1
ATOM 4334 O O . LEU A 1 537 ? 18.585 5.621 -6.706 1.00 90.75 537 LEU A O 1
ATOM 4338 N N . TYR A 1 538 ? 20.685 5.177 -6.079 1.00 89.56 538 TYR A N 1
ATOM 4339 C CA . TYR A 1 538 ? 21.140 4.679 -7.374 1.00 89.56 538 TYR A CA 1
ATOM 4340 C C . TYR A 1 538 ? 22.233 3.629 -7.154 1.00 89.56 538 TYR A C 1
ATOM 4342 O O . TYR A 1 538 ? 22.921 3.647 -6.133 1.00 89.56 538 TYR A O 1
ATOM 4350 N N . PHE A 1 539 ? 22.420 2.727 -8.118 1.00 90.19 539 PHE A N 1
ATOM 4351 C CA . PHE A 1 539 ? 23.514 1.753 -8.088 1.00 90.19 539 PHE A CA 1
ATOM 4352 C C . PHE A 1 539 ? 24.567 2.102 -9.142 1.00 90.19 539 PHE A C 1
ATOM 4354 O O . PHE A 1 539 ? 24.242 2.234 -10.326 1.00 90.19 539 PHE A O 1
ATOM 4361 N N . LEU A 1 540 ? 25.831 2.219 -8.719 1.00 88.94 540 LEU A N 1
ATOM 4362 C CA . LEU A 1 540 ? 26.963 2.440 -9.622 1.00 88.94 540 LEU A CA 1
ATOM 4363 C C . LEU A 1 540 ? 27.865 1.207 -9.687 1.00 88.94 540 LEU A C 1
ATOM 4365 O O . LEU A 1 540 ? 28.377 0.773 -8.652 1.00 88.94 540 LEU A O 1
ATOM 4369 N N . PRO A 1 541 ? 28.120 0.667 -10.890 1.00 87.50 541 PRO A N 1
ATOM 4370 C CA . PRO A 1 541 ? 29.246 -0.226 -11.085 1.00 87.50 541 PRO A CA 1
ATOM 4371 C C . PRO A 1 541 ? 30.562 0.556 -10.944 1.00 87.50 541 PRO A C 1
ATOM 4373 O O . PRO A 1 541 ? 30.665 1.727 -11.321 1.00 87.50 541 PRO A O 1
ATOM 4376 N N . ILE A 1 542 ? 31.571 -0.114 -10.394 1.00 85.25 542 ILE A N 1
ATOM 4377 C CA . ILE A 1 542 ? 32.900 0.439 -10.118 1.00 85.25 542 ILE A CA 1
ATOM 4378 C C . ILE A 1 542 ? 33.786 0.063 -11.301 1.00 85.25 542 ILE A C 1
ATOM 4380 O O . ILE A 1 542 ? 33.933 -1.117 -11.626 1.00 85.25 542 ILE A O 1
ATOM 4384 N N . SER A 1 543 ? 34.378 1.062 -11.949 1.00 85.38 543 SER A N 1
ATOM 4385 C CA . SER A 1 543 ? 35.323 0.828 -13.037 1.00 85.38 543 SER A CA 1
ATOM 4386 C C . SER A 1 543 ? 36.555 0.061 -12.546 1.00 85.38 543 SER A C 1
ATOM 4388 O O . SER A 1 543 ? 37.038 0.345 -11.446 1.00 85.38 543 SER A O 1
ATOM 4390 N N . PRO A 1 544 ? 37.102 -0.876 -13.342 1.00 85.00 544 PRO A N 1
ATOM 4391 C CA . PRO A 1 544 ? 38.380 -1.503 -13.034 1.00 85.00 544 PRO A CA 1
ATOM 4392 C C . PRO A 1 544 ? 39.477 -0.452 -12.823 1.00 85.00 544 PRO A C 1
ATOM 4394 O O . PRO A 1 544 ? 39.507 0.577 -13.499 1.00 85.00 544 PRO A O 1
ATOM 4397 N N . GLU A 1 545 ? 40.387 -0.718 -11.891 1.00 84.06 545 GLU A N 1
ATOM 4398 C CA . GLU A 1 545 ? 41.512 0.174 -11.618 1.00 84.06 545 GLU A CA 1
ATOM 4399 C C . GLU A 1 545 ? 42.393 0.338 -12.868 1.00 84.06 545 GLU A C 1
ATOM 4401 O O . GLU A 1 545 ? 42.717 -0.641 -13.544 1.00 84.06 545 GLU A O 1
ATOM 4406 N N . GLY A 1 546 ? 42.747 1.584 -13.199 1.00 85.12 546 GLY A N 1
ATOM 4407 C CA . GLY A 1 546 ? 43.575 1.914 -14.365 1.00 85.12 546 GLY A CA 1
ATOM 4408 C C . GLY A 1 546 ? 42.899 1.735 -15.732 1.00 85.12 546 GLY A C 1
ATOM 4409 O O . GLY A 1 546 ? 43.582 1.820 -16.750 1.00 85.12 546 GLY A O 1
ATOM 4410 N N . TRP A 1 547 ? 41.589 1.473 -15.782 1.00 91.06 547 TRP A N 1
ATOM 4411 C CA . TRP A 1 547 ? 40.846 1.382 -17.041 1.00 91.06 547 TRP A CA 1
ATOM 4412 C C . TRP A 1 547 ? 40.462 2.765 -17.589 1.00 91.06 547 TRP A C 1
ATOM 4414 O O . TRP A 1 547 ? 40.085 3.667 -16.839 1.00 91.06 547 TRP A O 1
ATOM 4424 N N . GLU A 1 548 ? 40.514 2.896 -18.915 1.00 91.50 548 GLU A N 1
ATOM 4425 C CA . GLU A 1 548 ? 40.118 4.084 -19.672 1.00 91.50 548 GLU A CA 1
ATOM 4426 C C . GLU A 1 548 ? 39.029 3.714 -20.694 1.00 91.50 548 GLU A C 1
ATOM 4428 O O . GLU A 1 548 ? 39.120 2.644 -21.306 1.00 91.50 548 GLU A O 1
ATOM 4433 N N . PRO A 1 549 ? 38.025 4.581 -20.927 1.00 93.56 549 PRO A N 1
ATOM 4434 C CA . PRO A 1 549 ? 37.033 4.373 -21.978 1.00 93.56 549 PRO A CA 1
ATOM 4435 C C . PRO A 1 549 ? 37.649 4.314 -23.380 1.00 93.56 549 PRO A C 1
ATOM 4437 O O . PRO A 1 549 ? 38.705 4.888 -23.645 1.00 93.56 549 PRO A O 1
ATOM 4440 N N . ILE A 1 550 ? 36.948 3.669 -24.317 1.00 95.25 550 ILE A N 1
ATOM 4441 C CA . ILE A 1 550 ? 37.373 3.623 -25.722 1.00 95.25 550 ILE A CA 1
ATOM 4442 C C . ILE A 1 550 ? 37.516 5.035 -26.317 1.00 95.25 550 ILE A C 1
ATOM 4444 O O . ILE A 1 550 ? 36.627 5.877 -26.184 1.00 95.25 550 ILE A O 1
ATOM 4448 N N . ASN A 1 551 ? 38.615 5.271 -27.042 1.00 94.12 551 ASN A N 1
ATOM 4449 C CA . ASN A 1 551 ? 38.929 6.580 -27.636 1.00 94.12 551 ASN A CA 1
ATOM 4450 C C . ASN A 1 551 ? 37.844 7.102 -28.593 1.00 94.12 551 ASN A C 1
ATOM 4452 O O . ASN A 1 551 ? 37.701 8.311 -28.743 1.00 94.12 551 ASN A O 1
ATOM 4456 N N . ASP A 1 552 ? 37.070 6.210 -29.219 1.00 94.94 552 ASP A N 1
ATOM 4457 C CA . ASP A 1 552 ? 35.946 6.562 -30.095 1.00 94.94 552 ASP A CA 1
ATOM 4458 C C . ASP A 1 552 ? 34.890 7.450 -29.413 1.00 94.94 552 ASP A C 1
ATOM 4460 O O . ASP A 1 552 ? 34.264 8.268 -30.081 1.00 94.94 552 ASP A O 1
ATOM 4464 N N . LEU A 1 553 ? 34.690 7.311 -28.096 1.00 95.19 553 LEU A N 1
ATOM 4465 C CA . LEU A 1 553 ? 33.747 8.150 -27.346 1.00 95.19 553 LEU A CA 1
ATOM 4466 C C . LEU A 1 553 ? 34.291 9.562 -27.099 1.00 95.19 553 LEU A C 1
ATOM 4468 O O . LEU A 1 553 ? 33.514 10.510 -27.020 1.00 95.19 553 LEU A O 1
ATOM 4472 N N . LEU A 1 554 ? 35.616 9.705 -27.017 1.00 94.56 554 LEU A N 1
ATOM 4473 C CA . LEU A 1 554 ? 36.303 10.976 -26.763 1.00 94.56 554 LEU A CA 1
ATOM 4474 C C . LEU A 1 554 ? 36.471 11.819 -28.037 1.00 94.56 554 LEU A C 1
ATOM 4476 O O . LEU A 1 554 ? 36.847 12.987 -27.972 1.00 94.56 554 LEU A O 1
ATOM 4480 N N . GLN A 1 555 ? 36.228 11.224 -29.204 1.00 93.88 555 GLN A N 1
ATOM 4481 C CA . GLN A 1 555 ? 36.410 11.847 -30.511 1.00 93.88 555 GLN A CA 1
ATOM 4482 C C . GLN A 1 555 ? 35.067 12.128 -31.189 1.00 93.88 555 GLN A C 1
ATOM 4484 O O . GLN A 1 555 ? 34.016 11.611 -30.800 1.00 93.88 555 GLN A O 1
ATOM 4489 N N . ALA A 1 556 ? 35.094 12.952 -32.237 1.00 89.75 556 ALA A N 1
ATOM 4490 C CA . ALA A 1 556 ? 33.918 13.202 -33.058 1.00 89.75 556 ALA A CA 1
ATOM 4491 C C . ALA A 1 556 ? 33.392 11.881 -33.662 1.00 89.75 556 ALA A C 1
ATOM 4493 O O . ALA A 1 556 ? 34.193 11.064 -34.120 1.00 89.75 556 ALA A O 1
ATOM 4494 N N . PRO A 1 557 ? 32.064 11.668 -33.721 1.00 90.56 557 PRO A N 1
ATOM 4495 C CA . PRO A 1 557 ? 30.994 12.633 -33.436 1.00 90.56 557 PRO A CA 1
ATOM 4496 C C . PRO A 1 557 ? 30.548 12.717 -31.962 1.00 90.56 557 PRO A C 1
ATOM 4498 O O . PRO A 1 557 ? 29.737 13.582 -31.645 1.00 90.56 557 PRO A O 1
ATOM 4501 N N . TRP A 1 558 ? 31.052 11.852 -31.073 1.00 91.88 558 TRP A N 1
ATOM 4502 C CA . TRP A 1 558 ? 30.593 11.745 -29.681 1.00 91.88 558 TRP A CA 1
ATOM 4503 C C . TRP A 1 558 ? 31.144 12.857 -28.783 1.00 91.88 558 TRP A C 1
ATOM 4505 O O . TRP A 1 558 ? 30.376 13.459 -28.039 1.00 91.88 558 TRP A O 1
ATOM 4515 N N . ASN A 1 559 ? 32.445 13.158 -28.888 1.00 93.88 559 ASN A N 1
ATOM 4516 C CA . ASN A 1 559 ? 33.138 14.218 -28.138 1.00 93.88 559 ASN A CA 1
ATOM 4517 C C . ASN A 1 559 ? 32.822 14.234 -26.626 1.00 93.88 559 ASN A C 1
ATOM 4519 O O . ASN A 1 559 ? 32.718 15.306 -26.029 1.00 93.88 559 ASN A O 1
ATOM 4523 N N . LEU A 1 560 ? 32.635 13.063 -26.017 1.00 95.81 560 LEU A N 1
ATOM 4524 C CA . LEU A 1 560 ? 32.345 12.946 -24.591 1.00 95.81 560 LEU A CA 1
ATOM 4525 C C . LEU A 1 560 ? 33.606 13.199 -23.765 1.00 95.81 560 LEU A C 1
ATOM 4527 O O . LEU A 1 560 ? 34.717 12.852 -24.175 1.00 95.81 560 LEU A O 1
ATOM 4531 N N . SER A 1 561 ? 33.438 13.733 -22.558 1.00 96.38 561 SER A N 1
ATOM 4532 C CA . SER A 1 561 ? 34.504 13.716 -21.557 1.00 96.38 561 SER A CA 1
ATOM 4533 C C . SER A 1 561 ? 34.807 12.279 -21.108 1.00 96.38 561 SER A C 1
ATOM 4535 O O . SER A 1 561 ? 34.034 11.337 -21.338 1.00 96.38 561 SER A O 1
ATOM 4537 N N . LYS A 1 562 ? 35.938 12.089 -20.424 1.00 94.38 562 LYS A N 1
ATOM 4538 C CA . LYS A 1 562 ? 36.266 10.800 -19.805 1.00 94.38 562 LYS A CA 1
ATOM 4539 C C . LYS A 1 562 ? 35.193 10.393 -18.792 1.00 94.38 562 LYS A C 1
ATOM 4541 O O . LYS A 1 562 ? 34.735 9.254 -18.806 1.00 94.38 562 LYS A O 1
ATOM 4546 N N . GLU A 1 563 ? 34.758 11.324 -17.955 1.00 93.81 563 GLU A N 1
ATOM 4547 C CA . GLU A 1 563 ? 33.720 11.120 -16.942 1.00 93.81 563 GLU A CA 1
ATOM 4548 C C . GLU A 1 563 ? 32.371 10.778 -17.587 1.00 93.81 563 GLU A C 1
ATOM 4550 O O . GLU A 1 563 ? 31.698 9.847 -17.147 1.00 93.81 563 GLU A O 1
ATOM 4555 N N . GLU A 1 564 ? 31.998 11.469 -18.667 1.00 95.31 564 GLU A N 1
ATOM 4556 C CA . GLU A 1 564 ? 30.774 11.183 -19.427 1.00 95.31 564 GLU A CA 1
ATOM 4557 C C . GLU A 1 564 ? 30.824 9.806 -20.098 1.00 95.31 564 GLU A C 1
ATOM 4559 O O . GLU A 1 564 ? 29.828 9.079 -20.120 1.00 95.31 564 GLU A O 1
ATOM 4564 N N . SER A 1 565 ? 31.995 9.409 -20.595 1.00 95.44 565 SER A N 1
ATOM 4565 C CA . SER A 1 565 ? 32.214 8.086 -21.181 1.00 95.44 565 SER A CA 1
ATOM 4566 C C . SER A 1 565 ? 32.111 6.980 -20.126 1.00 95.44 565 SER A C 1
ATOM 4568 O O . SER A 1 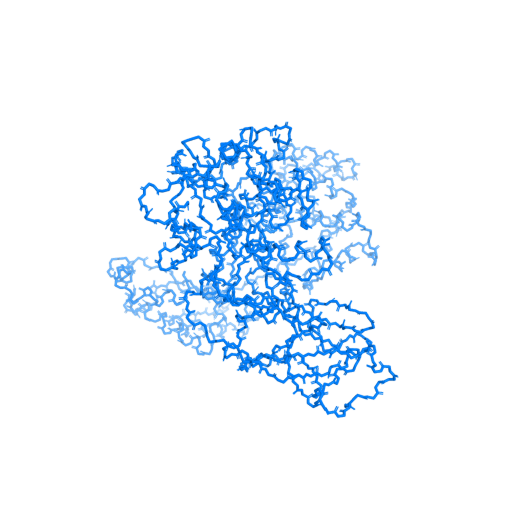565 ? 31.465 5.960 -20.366 1.00 95.44 565 SER A O 1
ATOM 4570 N N . ILE A 1 566 ? 32.668 7.187 -18.927 1.00 93.31 566 ILE A N 1
ATOM 4571 C CA . ILE A 1 566 ? 32.498 6.266 -17.790 1.00 93.31 566 ILE A CA 1
ATOM 4572 C C . ILE A 1 566 ? 31.014 6.170 -17.408 1.00 93.31 566 ILE A C 1
ATOM 4574 O O . ILE A 1 566 ? 30.487 5.065 -17.255 1.00 93.31 566 ILE A O 1
ATOM 4578 N N . ALA A 1 567 ? 30.316 7.304 -17.314 1.00 93.69 567 ALA A N 1
ATOM 4579 C CA . ALA A 1 567 ? 28.889 7.335 -17.008 1.00 93.69 567 ALA A CA 1
ATOM 4580 C C . ALA A 1 567 ? 28.059 6.583 -18.063 1.00 93.69 567 ALA A C 1
ATOM 4582 O O . ALA A 1 567 ? 27.142 5.840 -17.708 1.00 93.69 567 ALA A O 1
ATOM 4583 N N . LEU A 1 568 ? 28.407 6.697 -19.351 1.00 94.94 568 LEU A N 1
ATOM 4584 C CA . LEU A 1 568 ? 27.773 5.924 -20.422 1.00 94.94 568 LEU A CA 1
ATOM 4585 C C . LEU A 1 568 ? 27.933 4.414 -20.191 1.00 94.94 568 LEU A C 1
ATOM 4587 O O . LEU A 1 568 ? 26.942 3.685 -20.246 1.00 94.94 568 LEU A O 1
ATOM 4591 N N . TYR A 1 569 ? 29.139 3.939 -19.869 1.00 93.31 569 TYR A N 1
ATOM 4592 C CA . TYR A 1 569 ? 29.365 2.528 -19.531 1.00 93.31 569 TYR A CA 1
ATOM 4593 C C . TYR A 1 569 ? 28.509 2.081 -18.343 1.00 93.31 569 TYR A C 1
ATOM 4595 O O . TYR A 1 569 ? 27.863 1.035 -18.408 1.00 93.31 569 TYR A O 1
ATOM 4603 N N . GLN A 1 570 ? 28.452 2.886 -17.279 1.00 91.25 570 GLN A N 1
ATOM 4604 C CA . GLN A 1 570 ? 27.651 2.588 -16.089 1.00 91.25 570 GLN A CA 1
ATOM 4605 C C . GLN A 1 570 ? 26.150 2.498 -16.411 1.00 91.25 570 GLN A C 1
ATOM 4607 O O . GLN A 1 570 ? 25.471 1.575 -15.954 1.00 91.25 570 GLN A O 1
ATOM 4612 N N . ILE A 1 571 ? 25.632 3.404 -17.246 1.00 91.06 571 ILE A N 1
ATOM 4613 C CA . ILE A 1 571 ? 24.237 3.388 -17.713 1.00 91.06 571 ILE A CA 1
ATOM 4614 C C . ILE A 1 571 ? 23.947 2.120 -18.524 1.00 91.06 571 ILE A C 1
ATOM 4616 O O . ILE A 1 571 ? 22.929 1.460 -18.297 1.00 91.06 571 ILE A O 1
ATOM 4620 N N . LEU A 1 572 ? 24.835 1.751 -19.449 1.00 91.94 572 LEU A N 1
ATOM 4621 C CA . LEU A 1 572 ? 24.645 0.570 -20.291 1.00 91.94 572 LEU A CA 1
ATOM 4622 C C . LEU A 1 572 ? 24.746 -0.731 -19.478 1.00 91.94 572 LEU A C 1
ATOM 4624 O O . LEU A 1 572 ? 23.912 -1.621 -19.655 1.00 91.94 572 LEU A O 1
ATOM 4628 N N . LEU A 1 573 ? 25.686 -0.828 -18.532 1.00 89.44 573 LEU A N 1
ATOM 4629 C CA . LEU A 1 573 ? 25.803 -1.962 -17.605 1.00 89.44 573 LEU A CA 1
ATOM 4630 C C . LEU A 1 573 ? 24.572 -2.106 -16.705 1.00 89.44 573 LEU A C 1
ATOM 4632 O O . LEU A 1 573 ? 24.126 -3.224 -16.446 1.00 89.44 573 LEU A O 1
ATOM 4636 N N . ASN A 1 574 ? 23.953 -0.999 -16.290 1.00 87.81 574 ASN A N 1
ATOM 4637 C CA . ASN A 1 574 ? 22.702 -1.048 -15.536 1.00 87.81 574 ASN A CA 1
ATOM 4638 C C . ASN A 1 574 ? 21.577 -1.761 -16.307 1.00 87.81 574 ASN A C 1
ATOM 4640 O O . ASN A 1 574 ? 20.714 -2.380 -15.687 1.00 87.81 574 ASN A O 1
ATOM 4644 N N . THR A 1 575 ? 21.602 -1.785 -17.646 1.00 86.31 575 THR A N 1
ATOM 4645 C CA . THR A 1 575 ? 20.618 -2.564 -18.420 1.00 86.31 575 THR A CA 1
ATOM 4646 C C . THR A 1 575 ? 20.742 -4.078 -18.204 1.00 86.31 575 THR A C 1
ATOM 4648 O O . THR A 1 575 ? 19.726 -4.771 -18.243 1.00 86.31 575 THR A O 1
ATOM 4651 N N . ILE A 1 576 ? 21.941 -4.587 -17.892 1.00 87.62 576 ILE A N 1
ATOM 4652 C CA . ILE A 1 576 ? 22.180 -5.997 -17.540 1.00 87.62 576 ILE A CA 1
ATOM 4653 C C . ILE A 1 576 ? 21.550 -6.308 -16.176 1.00 87.62 576 ILE A C 1
ATOM 4655 O O . ILE A 1 576 ? 20.794 -7.276 -16.038 1.00 87.62 576 ILE A O 1
ATOM 4659 N N . ARG A 1 577 ? 21.794 -5.439 -15.185 1.00 88.06 577 ARG A N 1
ATOM 4660 C CA . ARG A 1 577 ? 21.219 -5.537 -13.832 1.00 88.06 577 ARG A CA 1
ATOM 4661 C C . ARG A 1 577 ? 19.692 -5.585 -13.862 1.00 88.06 577 ARG A C 1
ATOM 4663 O O . ARG A 1 577 ? 19.097 -6.488 -13.282 1.00 88.06 577 ARG A O 1
ATOM 4670 N N . LEU A 1 578 ? 19.060 -4.677 -14.608 1.00 85.00 578 LEU A N 1
ATOM 4671 C CA . LEU A 1 578 ? 17.596 -4.610 -14.763 1.00 85.00 578 LEU A CA 1
ATOM 4672 C C . LEU A 1 578 ? 16.993 -5.859 -15.435 1.00 85.00 578 LEU A C 1
ATOM 4674 O O . LEU A 1 578 ? 15.794 -6.143 -15.342 1.00 85.00 578 LEU A O 1
ATOM 4678 N N . LYS A 1 579 ? 17.820 -6.637 -16.134 1.00 84.25 579 LYS A N 1
ATOM 4679 C CA . LYS A 1 579 ? 17.426 -7.909 -16.738 1.00 84.25 579 LYS A CA 1
ATOM 4680 C C . LYS A 1 579 ? 17.722 -9.112 -15.837 1.00 84.25 579 LYS A C 1
ATOM 4682 O O . LYS A 1 579 ? 17.487 -10.224 -16.294 1.00 84.25 579 LYS A O 1
ATOM 4687 N N . MET A 1 580 ? 18.117 -8.901 -14.576 1.00 87.25 580 MET A N 1
ATOM 4688 C CA . MET A 1 580 ? 18.476 -9.938 -13.593 1.00 87.25 580 MET A CA 1
ATOM 4689 C C . MET A 1 580 ? 19.662 -10.823 -14.009 1.00 87.25 580 MET A C 1
ATOM 4691 O O . MET A 1 580 ? 19.864 -11.902 -13.453 1.00 87.25 580 MET A O 1
ATOM 4695 N N . ALA A 1 581 ? 20.473 -10.376 -14.968 1.00 88.31 581 ALA A N 1
ATOM 4696 C CA . ALA A 1 581 ? 21.684 -11.080 -15.375 1.00 88.31 581 ALA A CA 1
ATOM 4697 C C . ALA A 1 581 ? 22.849 -10.697 -14.447 1.00 88.31 581 ALA A C 1
ATOM 4699 O O . ALA A 1 581 ? 23.797 -10.023 -14.839 1.00 88.31 581 ALA A O 1
ATOM 4700 N N . VAL A 1 582 ? 22.731 -11.072 -13.174 1.00 88.38 582 VAL A N 1
ATOM 4701 C CA . VAL A 1 582 ? 23.693 -10.744 -12.113 1.00 88.38 582 VAL A CA 1
ATOM 4702 C C . VAL A 1 582 ? 24.127 -12.007 -11.381 1.00 88.38 582 VAL A C 1
ATOM 4704 O O . VAL A 1 582 ? 23.431 -13.022 -11.385 1.00 88.38 582 VAL A O 1
ATOM 4707 N N . THR A 1 583 ? 25.287 -11.954 -10.728 1.00 87.31 583 THR A N 1
ATOM 4708 C CA . THR A 1 583 ? 25.699 -13.035 -9.826 1.00 87.31 583 THR A CA 1
ATOM 4709 C C . THR A 1 583 ? 24.987 -12.863 -8.490 1.00 87.31 583 THR A C 1
ATOM 4711 O O . THR A 1 583 ? 25.125 -11.826 -7.846 1.00 87.31 583 THR A O 1
ATOM 4714 N N . PHE A 1 584 ? 24.236 -13.880 -8.077 1.00 89.81 584 PHE A N 1
ATOM 4715 C CA . PHE A 1 584 ? 23.552 -13.889 -6.788 1.00 89.81 584 PHE A CA 1
ATOM 4716 C C . PHE A 1 584 ? 24.545 -14.247 -5.668 1.00 89.81 584 PHE A C 1
ATOM 4718 O O . PHE A 1 584 ? 25.427 -15.086 -5.890 1.00 89.81 584 PHE A O 1
ATOM 4725 N N . PRO A 1 585 ? 24.434 -13.624 -4.481 1.00 91.38 585 PRO A N 1
ATOM 4726 C CA . PRO A 1 585 ? 25.283 -13.939 -3.338 1.00 91.38 585 PRO A CA 1
ATOM 4727 C C . PRO A 1 585 ? 25.031 -15.373 -2.854 1.00 91.38 585 PRO A C 1
ATOM 4729 O O . PRO A 1 585 ? 23.904 -15.866 -2.889 1.00 91.38 585 PRO A O 1
ATOM 4732 N N . SER A 1 586 ? 26.084 -16.063 -2.412 1.00 89.19 586 SER A N 1
ATOM 4733 C CA . SER A 1 586 ? 26.022 -17.482 -2.019 1.00 89.19 586 SER A CA 1
ATOM 4734 C C . SER A 1 586 ? 25.212 -17.737 -0.745 1.00 89.19 586 SER A C 1
ATOM 4736 O O . SER A 1 586 ? 24.715 -18.845 -0.543 1.00 89.19 586 SER A O 1
ATOM 4738 N N . ASP A 1 587 ? 25.083 -16.728 0.112 1.00 91.06 587 ASP A N 1
ATOM 4739 C CA . ASP A 1 587 ? 24.249 -16.706 1.314 1.00 91.06 587 ASP A CA 1
ATOM 4740 C C . ASP A 1 587 ? 22.873 -16.051 1.076 1.00 91.06 587 ASP A C 1
ATOM 4742 O O . ASP A 1 587 ? 22.088 -15.893 2.012 1.00 91.06 587 ASP A O 1
ATOM 4746 N N . GLY A 1 588 ? 22.561 -15.698 -0.174 1.00 92.31 588 GLY A N 1
ATOM 4747 C CA . GLY A 1 588 ? 21.276 -15.155 -0.592 1.00 92.31 588 GLY A CA 1
ATOM 4748 C C . GLY A 1 588 ? 20.314 -16.187 -1.193 1.00 92.31 588 GLY A C 1
ATOM 4749 O O . GLY A 1 588 ? 20.573 -17.394 -1.195 1.00 92.31 588 GLY A O 1
ATOM 4750 N N . PRO A 1 589 ? 19.156 -15.720 -1.685 1.00 93.56 589 PRO A N 1
ATOM 4751 C CA . PRO A 1 589 ? 18.182 -16.553 -2.376 1.00 93.56 589 PRO A CA 1
ATOM 4752 C C . PRO A 1 589 ? 18.680 -16.980 -3.763 1.00 93.56 589 PRO A C 1
ATOM 4754 O O . PRO A 1 589 ? 19.511 -16.320 -4.387 1.00 93.56 589 PRO A O 1
ATOM 4757 N N . SER A 1 590 ? 18.136 -18.085 -4.267 1.00 92.38 590 SER A N 1
ATOM 4758 C CA . SER A 1 590 ? 18.399 -18.548 -5.630 1.00 92.38 590 SER A CA 1
ATOM 4759 C C . SER A 1 590 ? 17.635 -17.678 -6.633 1.00 92.38 590 SER A C 1
ATOM 4761 O O . SER A 1 590 ? 16.486 -17.328 -6.365 1.00 92.38 590 SER A O 1
ATOM 4763 N N . PRO A 1 591 ? 18.173 -17.410 -7.839 1.00 89.50 591 PRO A N 1
ATOM 4764 C CA . PRO A 1 591 ? 17.426 -16.731 -8.904 1.00 89.50 591 PRO A CA 1
ATOM 4765 C C . PRO A 1 591 ? 16.146 -17.471 -9.326 1.00 89.50 591 PRO A C 1
ATOM 4767 O O . PRO A 1 591 ? 15.317 -16.898 -10.021 1.00 89.50 591 PRO A O 1
ATOM 4770 N N . LYS A 1 592 ? 15.977 -18.741 -8.931 1.00 90.94 592 LYS A N 1
ATOM 4771 C CA . LYS A 1 592 ? 14.768 -19.543 -9.177 1.00 90.94 592 LYS A CA 1
ATOM 4772 C C . LYS A 1 592 ? 13.724 -19.470 -8.058 1.00 90.94 592 LYS A C 1
ATOM 4774 O O . LYS A 1 592 ? 12.648 -20.046 -8.213 1.00 90.94 592 LYS A O 1
ATOM 4779 N N . ASP A 1 593 ? 14.030 -18.794 -6.953 1.00 91.06 593 ASP A N 1
ATOM 4780 C CA . ASP A 1 593 ? 13.110 -18.657 -5.826 1.00 91.06 593 ASP A CA 1
ATOM 4781 C C . ASP A 1 593 ? 11.866 -17.844 -6.215 1.00 91.06 593 ASP A C 1
ATOM 4783 O O . ASP A 1 593 ? 11.923 -16.918 -7.026 1.00 91.06 593 ASP A O 1
ATOM 4787 N N . GLU A 1 594 ? 10.735 -18.172 -5.593 1.00 89.12 594 GLU A N 1
ATOM 4788 C CA . GLU A 1 594 ? 9.422 -17.578 -5.878 1.00 89.12 594 GLU A CA 1
ATOM 4789 C C . GLU A 1 594 ? 9.372 -16.060 -5.647 1.00 89.12 594 GLU A C 1
ATOM 4791 O O . GLU A 1 594 ? 8.631 -15.357 -6.327 1.00 89.12 594 GLU A O 1
ATOM 4796 N N . ILE A 1 595 ? 10.233 -15.524 -4.777 1.00 85.69 595 ILE A N 1
ATOM 4797 C CA . ILE A 1 595 ? 10.353 -14.078 -4.519 1.00 85.69 595 ILE A CA 1
ATOM 4798 C C . ILE A 1 595 ? 10.718 -13.253 -5.768 1.00 85.69 595 ILE A C 1
ATOM 4800 O O . ILE A 1 595 ? 10.582 -12.030 -5.754 1.00 85.69 595 ILE A O 1
ATOM 4804 N N . PHE A 1 596 ? 11.209 -13.906 -6.828 1.00 86.81 596 PHE A N 1
ATOM 4805 C CA . PHE A 1 596 ? 11.537 -13.286 -8.112 1.00 86.81 596 PHE A CA 1
ATOM 4806 C C . PHE A 1 596 ? 10.516 -13.594 -9.212 1.00 86.81 596 PHE A C 1
ATOM 4808 O O . PHE A 1 596 ? 10.695 -13.159 -10.353 1.00 86.81 596 PHE A O 1
ATOM 4815 N N . ALA A 1 597 ? 9.459 -14.352 -8.914 1.00 82.81 597 ALA A N 1
ATOM 4816 C CA . ALA A 1 597 ? 8.429 -14.698 -9.882 1.00 82.81 597 ALA A CA 1
ATOM 4817 C C . ALA A 1 597 ? 7.719 -13.440 -10.417 1.00 82.81 597 ALA A C 1
ATOM 4819 O O . ALA A 1 597 ? 7.522 -12.485 -9.668 1.00 82.81 597 ALA A O 1
ATOM 4820 N N . PRO A 1 598 ? 7.305 -13.422 -11.700 1.00 77.88 598 PRO A N 1
ATOM 4821 C CA . PRO A 1 598 ? 7.461 -14.477 -12.712 1.00 77.88 598 PRO A CA 1
ATOM 4822 C C . PRO A 1 598 ? 8.846 -14.550 -13.382 1.00 77.88 598 PRO A C 1
ATOM 4824 O O . PRO A 1 598 ? 9.036 -15.330 -14.310 1.00 77.88 598 PRO A O 1
ATOM 4827 N N . ARG A 1 599 ? 9.827 -13.738 -12.968 1.00 79.62 599 ARG A N 1
ATOM 4828 C CA . ARG A 1 599 ? 11.186 -13.723 -13.540 1.00 79.62 599 ARG A CA 1
ATOM 4829 C C . ARG A 1 599 ? 12.171 -14.592 -12.754 1.00 79.62 599 ARG A C 1
ATOM 4831 O O . ARG A 1 599 ? 13.370 -14.341 -12.792 1.00 79.62 599 ARG A O 1
ATOM 4838 N N . 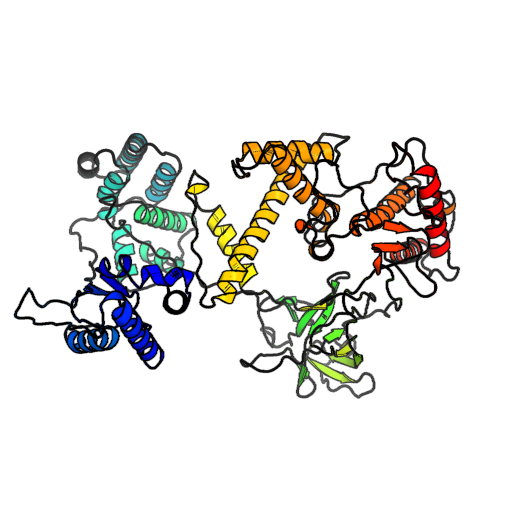ASN A 1 600 ? 11.697 -15.630 -12.077 1.00 87.44 600 ASN A N 1
ATOM 4839 C CA . ASN A 1 600 ? 12.516 -16.555 -11.302 1.00 87.44 600 ASN A CA 1
ATOM 4840 C C . ASN A 1 600 ? 13.275 -17.552 -12.207 1.00 87.44 600 ASN A C 1
ATOM 4842 O O . ASN A 1 600 ? 13.073 -18.768 -12.173 1.00 87.44 600 ASN A O 1
ATOM 4846 N N . TRP A 1 601 ? 14.148 -17.015 -13.059 1.00 86.00 601 TRP A N 1
ATOM 4847 C CA . TRP A 1 601 ? 14.979 -17.739 -14.014 1.00 86.00 601 TRP A CA 1
ATOM 4848 C C . TRP A 1 601 ? 16.410 -17.188 -14.012 1.00 86.00 601 TRP A C 1
ATOM 4850 O O . TRP A 1 601 ? 16.685 -16.101 -13.510 1.00 86.00 601 TRP A O 1
ATOM 4860 N N . ILE A 1 602 ? 17.344 -17.947 -14.585 1.00 87.56 602 ILE A N 1
ATOM 4861 C CA . ILE A 1 602 ? 18.738 -17.518 -14.730 1.00 87.56 602 ILE A CA 1
ATOM 4862 C C . ILE A 1 602 ? 18.890 -16.787 -16.061 1.00 87.56 602 ILE A C 1
ATOM 4864 O O . ILE A 1 602 ? 18.832 -17.422 -17.116 1.00 87.56 602 ILE A O 1
ATOM 4868 N N . TYR A 1 603 ? 19.131 -15.479 -16.006 1.00 87.19 603 TYR A N 1
ATOM 4869 C CA . TYR A 1 603 ? 19.360 -14.655 -17.191 1.00 87.19 603 TYR A CA 1
ATOM 4870 C C . TYR A 1 603 ? 20.844 -14.402 -17.440 1.00 87.19 603 TYR A C 1
ATOM 4872 O O . TYR A 1 603 ? 21.648 -14.377 -16.509 1.00 87.19 603 TYR A O 1
ATOM 4880 N N . LYS A 1 604 ? 21.204 -14.243 -18.714 1.00 87.75 604 LYS A N 1
ATOM 4881 C CA . LYS A 1 604 ? 22.584 -14.069 -19.192 1.00 87.75 604 LYS A CA 1
ATOM 4882 C C . LYS A 1 604 ? 22.621 -13.112 -20.375 1.00 87.75 604 LYS A C 1
ATOM 4884 O O . LYS A 1 604 ? 21.597 -12.925 -21.036 1.00 87.75 604 LYS A O 1
ATOM 4889 N N . PHE A 1 605 ? 23.796 -12.580 -20.695 1.00 87.06 605 PHE A N 1
ATOM 4890 C CA . PHE A 1 605 ? 24.003 -11.776 -21.899 1.00 87.06 605 PHE A CA 1
ATOM 4891 C C . PHE A 1 605 ? 25.026 -12.412 -22.830 1.00 87.06 605 PHE A C 1
ATOM 4893 O O . PHE A 1 605 ? 26.043 -12.949 -22.407 1.00 87.06 605 PHE A O 1
ATOM 4900 N N . SER A 1 606 ? 24.778 -12.326 -24.130 1.00 87.50 606 SER A N 1
ATOM 4901 C CA . SER A 1 606 ? 25.784 -12.589 -25.155 1.00 87.50 606 SER A CA 1
ATOM 4902 C C . SER A 1 606 ? 25.998 -11.347 -26.010 1.00 87.50 606 SER A C 1
ATOM 4904 O O . SER A 1 606 ? 25.142 -10.467 -26.062 1.00 87.50 606 SER A O 1
ATOM 4906 N N . GLY A 1 607 ? 27.112 -11.280 -26.739 1.00 84.25 607 GLY A N 1
ATOM 4907 C CA . GLY A 1 607 ? 27.395 -10.119 -27.585 1.00 84.25 607 GLY A CA 1
ATOM 4908 C C . GLY A 1 607 ? 26.391 -9.916 -28.722 1.00 84.25 607 GLY A C 1
ATOM 4909 O O . GLY A 1 607 ? 26.076 -8.777 -29.049 1.00 84.25 607 GLY A O 1
ATOM 4910 N N . TRP A 1 608 ? 25.880 -11.001 -29.315 1.00 83.50 608 TRP A N 1
ATOM 4911 C CA . TRP A 1 608 ? 25.170 -10.944 -30.606 1.00 83.50 608 TRP A CA 1
ATOM 4912 C C . TRP A 1 608 ? 23.979 -11.899 -30.744 1.00 83.50 608 TRP A C 1
ATOM 4914 O O . TRP A 1 608 ? 23.210 -11.772 -31.691 1.00 83.50 608 TRP A O 1
ATOM 4924 N N . LYS A 1 609 ? 23.835 -12.900 -29.866 1.00 82.00 609 LYS A N 1
ATOM 4925 C CA . LYS A 1 609 ? 22.802 -13.941 -29.992 1.00 82.00 609 LYS A CA 1
ATOM 4926 C C . LYS A 1 609 ? 21.848 -13.926 -28.806 1.00 82.00 609 LYS A C 1
ATOM 4928 O O . LYS A 1 609 ? 22.237 -14.268 -27.691 1.00 82.00 609 LYS A O 1
ATOM 4933 N N . SER A 1 610 ? 20.588 -13.613 -29.060 1.00 82.06 610 SER A N 1
ATOM 4934 C CA . SER A 1 610 ? 19.514 -13.828 -28.097 1.00 82.06 610 SER A CA 1
ATOM 4935 C C . SER A 1 610 ? 19.007 -15.277 -28.173 1.00 82.06 610 SER A C 1
ATOM 4937 O O . SER A 1 610 ? 19.056 -15.942 -29.213 1.00 82.06 610 SER A O 1
ATOM 4939 N N . ASN A 1 611 ? 18.559 -15.817 -27.044 1.00 81.31 611 ASN A N 1
ATOM 4940 C CA . ASN A 1 611 ? 17.817 -17.068 -26.962 1.00 81.31 611 ASN A CA 1
ATOM 4941 C C . ASN A 1 611 ? 16.878 -17.001 -25.762 1.00 81.31 611 ASN A C 1
ATOM 4943 O O . ASN A 1 611 ? 17.270 -17.317 -24.634 1.00 81.31 611 ASN A O 1
ATOM 4947 N N . SER A 1 612 ? 15.631 -16.635 -26.036 1.00 74.31 612 SER A N 1
ATOM 4948 C CA . SER A 1 612 ? 14.653 -16.381 -24.990 1.00 74.31 612 SER A CA 1
ATOM 4949 C C . SER A 1 612 ? 14.316 -17.602 -24.147 1.00 74.31 612 SER A C 1
ATOM 4951 O O . SER A 1 612 ? 14.326 -17.567 -22.923 1.00 74.31 612 SER A O 1
ATOM 4953 N N . LYS A 1 613 ? 14.176 -18.762 -24.797 1.00 77.94 613 LYS A N 1
ATOM 4954 C CA . LYS A 1 613 ? 13.942 -20.051 -24.123 1.00 77.94 613 LYS A CA 1
ATOM 4955 C C . LYS A 1 613 ? 15.049 -20.438 -23.137 1.00 77.94 613 LYS A C 1
ATOM 4957 O O . LYS A 1 613 ? 14.844 -21.316 -22.304 1.00 77.94 613 LYS A O 1
ATOM 4962 N N . LYS A 1 614 ? 16.239 -19.844 -23.261 1.00 81.25 614 LYS A N 1
ATOM 4963 C CA . LYS A 1 614 ? 17.380 -20.065 -22.363 1.00 81.25 614 LYS A CA 1
ATOM 4964 C C . LYS A 1 614 ? 17.670 -18.864 -21.456 1.00 81.25 614 LYS A C 1
ATOM 4966 O O . LYS A 1 614 ? 18.641 -18.938 -20.706 1.00 81.25 614 LYS A O 1
ATOM 4971 N N . GLY A 1 615 ? 16.868 -17.798 -21.510 1.00 82.50 615 GLY A N 1
ATOM 4972 C CA . GLY A 1 615 ? 17.098 -16.555 -20.771 1.00 82.50 615 GLY A CA 1
ATOM 4973 C C . GLY A 1 615 ? 18.360 -15.809 -21.215 1.00 82.50 615 GLY A C 1
ATOM 4974 O O . GLY A 1 615 ? 19.041 -15.213 -20.386 1.00 82.50 615 GLY A O 1
ATOM 4975 N N . ILE A 1 616 ? 18.738 -15.901 -22.494 1.00 85.69 616 ILE A N 1
ATOM 4976 C CA . ILE A 1 616 ? 19.938 -15.243 -23.030 1.00 85.69 616 ILE A CA 1
ATOM 4977 C C . ILE A 1 616 ? 19.514 -14.003 -23.817 1.00 85.69 616 ILE A C 1
ATOM 4979 O O . ILE A 1 616 ? 18.883 -14.129 -24.866 1.00 85.69 616 ILE A O 1
ATOM 4983 N N . TYR A 1 617 ? 19.915 -12.824 -23.354 1.00 86.38 617 TYR A N 1
ATOM 4984 C CA . TYR A 1 617 ? 19.753 -11.561 -24.074 1.00 86.38 617 TYR A CA 1
ATOM 4985 C C . TYR A 1 617 ? 20.971 -11.264 -24.954 1.00 86.38 617 TYR A C 1
ATOM 4987 O O . TYR A 1 617 ? 22.064 -11.788 -24.724 1.00 86.38 617 TYR A O 1
ATOM 4995 N N . SER A 1 618 ? 20.795 -10.420 -25.968 1.00 88.06 618 SER A N 1
ATOM 4996 C CA . SER A 1 618 ? 21.884 -9.926 -26.811 1.00 88.06 618 SER A CA 1
ATOM 4997 C C . SER A 1 618 ? 22.248 -8.491 -26.432 1.00 88.06 618 SER A C 1
ATOM 4999 O O . SER A 1 618 ? 21.397 -7.612 -26.298 1.00 88.06 618 SER A O 1
ATOM 5001 N N . TRP A 1 619 ? 23.538 -8.215 -26.264 1.00 89.31 619 TRP A N 1
ATOM 5002 C CA . TRP A 1 619 ? 24.016 -6.854 -26.060 1.00 89.31 619 TRP A CA 1
ATOM 5003 C C . TRP A 1 619 ? 23.756 -6.002 -27.303 1.00 89.31 619 TRP A C 1
ATOM 5005 O O . TRP A 1 619 ? 23.127 -4.945 -27.201 1.00 89.31 619 TRP A O 1
ATOM 5015 N N . ASN A 1 620 ? 24.180 -6.501 -28.468 1.00 88.56 620 ASN A N 1
ATOM 5016 C CA . ASN A 1 620 ? 23.903 -5.903 -29.768 1.00 88.56 620 ASN A CA 1
ATOM 5017 C C . ASN A 1 620 ? 22.637 -6.525 -30.370 1.00 88.56 620 ASN A C 1
ATOM 5019 O O . ASN A 1 620 ? 22.578 -7.754 -30.484 1.00 88.56 620 ASN A O 1
ATOM 5023 N N . PRO A 1 621 ? 21.649 -5.711 -30.777 1.00 84.31 621 PRO A N 1
ATOM 5024 C CA . PRO A 1 621 ? 20.421 -6.241 -31.339 1.00 84.31 621 PRO A CA 1
ATOM 5025 C C . PRO A 1 621 ? 20.631 -6.778 -32.766 1.00 84.31 621 PRO A C 1
ATOM 5027 O O . PRO A 1 621 ? 21.533 -6.349 -33.493 1.00 84.31 621 PRO A O 1
ATOM 5030 N N . ALA A 1 622 ? 19.778 -7.713 -33.179 1.00 79.81 622 ALA A N 1
ATOM 5031 C CA . ALA A 1 622 ? 19.722 -8.273 -34.520 1.00 79.81 622 ALA A CA 1
ATOM 5032 C C . ALA A 1 622 ? 19.352 -7.210 -35.574 1.00 79.81 622 ALA A C 1
ATOM 5034 O O . ALA A 1 622 ? 18.824 -6.138 -35.273 1.00 79.81 622 ALA A O 1
ATOM 5035 N N . SER A 1 623 ? 19.613 -7.511 -36.850 1.00 74.94 623 SER A N 1
ATOM 5036 C CA . SER A 1 623 ? 19.275 -6.595 -37.947 1.00 74.94 623 SER A CA 1
ATOM 5037 C C . SER A 1 623 ? 17.771 -6.284 -37.975 1.00 74.94 623 SER A C 1
ATOM 5039 O O . SER A 1 623 ? 16.951 -7.198 -37.905 1.00 74.94 623 SER A O 1
ATOM 5041 N N . GLY A 1 624 ? 17.418 -4.998 -38.072 1.00 70.44 624 GLY A N 1
ATOM 5042 C CA . GLY A 1 624 ? 16.029 -4.519 -38.054 1.00 70.44 624 GLY A CA 1
ATOM 5043 C C . GLY A 1 624 ? 15.353 -4.488 -36.676 1.00 70.44 624 GLY A C 1
ATOM 5044 O O . GLY A 1 624 ? 14.151 -4.251 -36.615 1.00 70.44 624 GLY A O 1
ATOM 5045 N N . ARG A 1 625 ? 16.093 -4.734 -35.585 1.00 73.88 625 ARG A N 1
ATOM 5046 C CA . ARG A 1 625 ? 15.605 -4.615 -34.203 1.00 73.88 625 ARG A CA 1
ATOM 5047 C C . ARG A 1 625 ? 16.396 -3.572 -33.417 1.00 73.88 625 ARG A C 1
ATOM 5049 O O . ARG A 1 625 ? 17.557 -3.295 -33.736 1.00 73.88 625 ARG A O 1
ATOM 5056 N N . ALA A 1 626 ? 15.777 -3.069 -32.356 1.00 76.00 626 ALA A N 1
ATOM 5057 C CA . ALA A 1 626 ? 16.409 -2.217 -31.358 1.00 76.00 626 ALA A CA 1
ATOM 5058 C C . ALA A 1 626 ? 16.463 -2.925 -30.000 1.00 76.00 626 ALA A C 1
ATOM 5060 O O . ALA A 1 626 ? 15.826 -3.949 -29.781 1.00 76.00 626 ALA A O 1
ATOM 5061 N N . ASN A 1 627 ? 17.231 -2.367 -29.072 1.00 82.38 627 ASN A N 1
ATOM 5062 C CA . ASN A 1 627 ? 17.100 -2.652 -27.648 1.00 82.38 627 ASN A CA 1
ATOM 5063 C C . ASN A 1 627 ? 17.312 -1.353 -26.864 1.00 82.38 627 ASN A C 1
ATOM 5065 O O . ASN A 1 627 ? 17.766 -0.347 -27.420 1.00 82.38 627 ASN A O 1
ATOM 5069 N N . ALA A 1 628 ? 17.022 -1.360 -25.563 1.00 80.31 628 ALA A N 1
ATOM 5070 C CA . ALA A 1 628 ? 17.118 -0.154 -24.737 1.00 80.31 628 ALA A CA 1
ATOM 5071 C C . ALA A 1 628 ? 18.512 0.514 -24.760 1.00 80.31 628 ALA A C 1
ATOM 5073 O O . ALA A 1 628 ? 18.606 1.734 -24.619 1.00 80.31 628 ALA A O 1
ATOM 5074 N N . ARG A 1 629 ? 19.589 -0.265 -24.951 1.00 88.69 629 ARG A N 1
ATOM 5075 C CA . ARG A 1 629 ? 20.969 0.244 -25.052 1.00 88.69 629 ARG A CA 1
ATOM 5076 C C . ARG A 1 629 ? 21.163 1.040 -26.339 1.00 88.69 629 ARG A C 1
ATOM 5078 O O . ARG A 1 629 ? 21.639 2.171 -26.296 1.00 88.69 629 ARG A O 1
ATOM 5085 N N . LEU A 1 630 ? 20.752 0.469 -27.470 1.00 88.06 630 LEU A N 1
ATOM 5086 C CA . LEU A 1 630 ? 20.852 1.125 -28.768 1.00 88.06 630 LEU A CA 1
ATOM 5087 C C . LEU A 1 630 ? 19.941 2.362 -28.853 1.00 88.06 630 LEU A C 1
ATOM 5089 O O . LEU A 1 630 ? 20.380 3.405 -29.328 1.00 88.06 630 LEU A O 1
ATOM 5093 N N . GLU A 1 631 ? 18.716 2.290 -28.324 1.00 84.12 631 GLU A N 1
ATOM 5094 C CA . GLU A 1 631 ? 17.817 3.453 -28.249 1.00 84.12 631 GLU A CA 1
ATOM 5095 C C . GLU A 1 631 ? 18.416 4.610 -27.443 1.00 84.12 631 GLU A C 1
ATOM 5097 O O . GLU A 1 631 ? 18.242 5.778 -27.797 1.00 84.12 631 GLU A O 1
ATOM 5102 N N . PHE A 1 632 ? 19.095 4.300 -26.334 1.00 87.81 632 PHE A N 1
ATOM 5103 C CA . PHE A 1 632 ? 19.763 5.312 -25.523 1.00 87.81 632 PHE A CA 1
ATOM 5104 C C . PHE A 1 632 ? 20.874 6.001 -26.318 1.00 87.81 632 PHE A C 1
ATOM 5106 O O . PHE A 1 632 ? 20.958 7.229 -26.305 1.00 87.81 632 PHE A O 1
ATOM 5113 N N . LEU A 1 633 ? 21.672 5.225 -27.056 1.00 91.19 633 LEU A N 1
ATOM 5114 C CA . LEU A 1 633 ? 22.726 5.756 -27.918 1.00 91.19 633 LEU A CA 1
ATOM 5115 C C . LEU A 1 633 ? 22.167 6.627 -29.042 1.00 91.19 633 LEU A C 1
ATOM 5117 O O . LEU A 1 633 ? 22.710 7.702 -29.259 1.00 91.19 633 LEU A O 1
ATOM 5121 N N . TYR A 1 634 ? 21.057 6.244 -29.682 1.00 88.56 634 TYR A N 1
ATOM 5122 C CA . TYR A 1 634 ? 20.408 7.095 -30.686 1.00 88.56 634 TYR A CA 1
ATOM 5123 C C . TYR A 1 634 ? 19.975 8.445 -30.110 1.00 88.56 634 TYR A C 1
ATOM 5125 O O . TYR A 1 634 ? 20.267 9.485 -30.695 1.00 88.56 634 TYR A O 1
ATOM 5133 N N . LYS A 1 635 ? 19.341 8.451 -28.931 1.00 87.56 635 LYS A N 1
ATOM 5134 C CA . LYS A 1 635 ? 18.924 9.697 -28.259 1.00 87.56 635 LYS A CA 1
ATOM 5135 C C . LYS A 1 635 ? 20.113 10.558 -27.848 1.00 87.56 635 LYS A C 1
ATOM 5137 O O . LYS A 1 635 ? 20.046 11.782 -27.936 1.00 87.56 635 LYS A O 1
ATOM 5142 N N . LEU A 1 636 ? 21.182 9.929 -27.365 1.00 91.06 636 LEU A N 1
ATOM 5143 C CA . LEU A 1 636 ? 22.410 10.625 -27.001 1.00 91.06 636 LEU A CA 1
ATOM 5144 C C . LEU A 1 636 ? 23.068 11.233 -28.245 1.00 91.06 636 LEU A C 1
ATOM 5146 O O . LEU A 1 636 ? 23.412 12.409 -28.236 1.00 91.06 636 LEU A O 1
ATOM 5150 N N . PHE A 1 637 ? 23.166 10.466 -29.327 1.00 91.00 637 PHE A N 1
ATOM 5151 C CA . PHE A 1 637 ? 23.741 10.899 -30.595 1.00 91.00 637 PHE A CA 1
ATOM 5152 C C . PHE A 1 637 ? 22.968 12.064 -31.218 1.00 91.00 637 PHE A C 1
ATOM 5154 O O . PHE A 1 637 ? 23.575 13.065 -31.596 1.00 91.00 637 PHE A O 1
ATOM 5161 N N . GLU A 1 638 ? 21.636 11.979 -31.273 1.00 89.69 638 GLU A N 1
ATOM 5162 C CA . GLU A 1 638 ? 20.774 13.066 -31.757 1.00 89.69 638 GLU A CA 1
ATOM 5163 C C . GLU A 1 638 ? 20.982 14.334 -30.923 1.00 89.69 638 GLU A C 1
ATOM 5165 O O . GLU A 1 638 ? 21.122 15.428 -31.466 1.00 89.69 638 GLU A O 1
ATOM 5170 N N . LYS A 1 639 ? 21.081 14.193 -29.596 1.00 90.44 639 LYS A N 1
ATOM 5171 C CA . LYS A 1 639 ? 21.309 15.323 -28.691 1.00 90.44 639 LYS A CA 1
ATOM 5172 C C . LYS A 1 639 ? 22.687 15.968 -28.870 1.00 90.44 639 LYS A C 1
ATOM 5174 O O . LYS A 1 639 ? 22.794 17.182 -28.727 1.00 90.44 639 LYS A O 1
ATOM 5179 N N . LEU A 1 640 ? 23.721 15.177 -29.148 1.00 90.50 640 LEU A N 1
ATOM 5180 C CA . LEU A 1 640 ? 25.093 15.663 -29.324 1.00 90.50 640 LEU A CA 1
ATOM 5181 C C . LEU A 1 640 ? 25.323 16.275 -30.710 1.00 90.50 640 LEU A C 1
ATOM 5183 O O . LEU A 1 640 ? 26.020 17.278 -30.832 1.00 90.50 640 LEU A O 1
ATOM 5187 N N . THR A 1 641 ? 24.742 15.680 -31.753 1.00 89.06 641 THR A N 1
ATOM 5188 C CA . THR A 1 641 ? 25.031 16.042 -33.151 1.00 89.06 641 THR A CA 1
ATOM 5189 C C . THR A 1 641 ? 23.945 16.893 -33.808 1.00 89.06 641 THR A C 1
ATOM 5191 O O . THR A 1 641 ? 24.200 17.518 -34.834 1.00 89.06 641 THR A O 1
ATOM 5194 N N . GLY A 1 642 ? 22.727 16.907 -33.257 1.00 87.62 642 GLY A N 1
ATOM 5195 C CA . GLY A 1 642 ? 21.549 17.503 -33.894 1.00 87.62 642 GLY A CA 1
ATOM 5196 C C . GLY A 1 642 ? 21.041 16.729 -35.117 1.00 87.62 642 GLY A C 1
ATOM 5197 O O . GLY A 1 642 ? 20.202 17.247 -35.852 1.00 87.62 642 GLY A O 1
ATOM 5198 N N . SER A 1 643 ? 21.552 15.517 -35.362 1.00 85.31 643 SER A N 1
ATOM 5199 C CA . SER A 1 643 ? 21.239 14.691 -36.533 1.00 85.31 643 SER A CA 1
ATOM 5200 C C . SER A 1 643 ? 20.941 13.240 -36.153 1.00 85.31 643 SER A C 1
ATOM 5202 O O . SER A 1 643 ? 21.381 12.759 -35.109 1.00 85.31 643 SER A O 1
ATOM 5204 N N . ASN A 1 644 ? 20.203 12.534 -37.009 1.00 83.25 644 ASN A N 1
ATOM 5205 C CA . ASN A 1 644 ? 19.976 11.100 -36.844 1.00 83.25 644 ASN A CA 1
ATOM 5206 C C . ASN A 1 644 ? 21.231 10.298 -37.219 1.00 83.25 644 ASN A C 1
ATOM 5208 O O . ASN A 1 644 ? 22.071 10.749 -37.998 1.00 83.25 644 ASN A O 1
ATOM 5212 N N . ASP A 1 645 ? 21.348 9.084 -36.681 1.00 81.62 645 ASP A N 1
ATOM 5213 C CA . ASP A 1 645 ? 22.457 8.179 -36.995 1.00 81.62 645 ASP A CA 1
ATOM 5214 C C . ASP A 1 645 ? 22.274 7.489 -38.360 1.00 81.62 645 ASP A C 1
ATOM 5216 O O . ASP A 1 645 ? 21.988 6.294 -38.453 1.00 81.62 645 ASP A O 1
ATOM 5220 N N . ASP A 1 646 ? 22.474 8.243 -39.439 1.00 70.62 646 ASP A N 1
ATOM 5221 C CA . ASP A 1 646 ? 22.343 7.733 -40.810 1.00 70.62 646 ASP A CA 1
ATOM 5222 C C . ASP A 1 646 ? 23.499 6.790 -41.215 1.00 70.62 646 ASP A C 1
ATOM 5224 O O . ASP A 1 646 ? 23.404 6.062 -42.204 1.00 70.62 646 ASP A O 1
ATOM 5228 N N . LYS A 1 647 ? 24.612 6.792 -40.462 1.00 71.50 647 LYS A N 1
ATOM 5229 C CA . LYS A 1 647 ? 25.844 6.030 -40.764 1.00 71.50 647 LYS A CA 1
ATOM 5230 C C . LYS A 1 647 ? 26.026 4.765 -39.914 1.00 71.50 647 LYS A C 1
ATOM 5232 O O . LYS A 1 647 ? 27.003 4.031 -40.111 1.00 71.50 647 LYS A O 1
ATOM 5237 N N . GLY A 1 648 ? 25.098 4.486 -38.999 1.00 83.06 648 GLY A N 1
ATOM 5238 C CA . GLY A 1 648 ? 25.136 3.320 -38.115 1.00 83.06 648 GLY A CA 1
ATOM 5239 C C . GLY A 1 648 ? 26.251 3.370 -37.065 1.00 83.06 648 GLY A C 1
ATOM 5240 O O . GLY A 1 648 ? 26.741 2.319 -36.640 1.00 83.06 648 GLY A O 1
ATOM 5241 N N . GLU A 1 649 ? 26.677 4.564 -36.657 1.00 86.38 649 GLU A N 1
ATOM 5242 C CA . GLU A 1 649 ? 27.711 4.786 -35.641 1.00 86.38 649 GLU A CA 1
ATOM 5243 C C . GLU A 1 649 ? 27.279 4.277 -34.257 1.00 86.38 649 GLU A C 1
ATOM 5245 O O . GLU A 1 649 ? 28.096 3.710 -33.528 1.00 86.38 649 GLU A O 1
ATOM 5250 N N . CYS A 1 650 ? 25.991 4.364 -33.911 1.00 90.69 650 CYS A N 1
ATOM 5251 C CA . CYS A 1 650 ? 25.464 3.880 -32.630 1.00 90.69 650 CYS A CA 1
ATOM 5252 C C . CYS A 1 650 ? 25.580 2.353 -32.497 1.00 90.69 650 CYS A C 1
ATOM 5254 O O . CYS A 1 650 ? 25.912 1.839 -31.430 1.00 90.69 650 CYS A O 1
ATOM 5256 N N . LYS A 1 651 ? 25.361 1.600 -33.583 1.00 89.56 651 LYS A N 1
ATOM 5257 C CA . LYS A 1 651 ? 25.543 0.135 -33.570 1.00 89.56 651 LYS A CA 1
ATOM 5258 C C . LYS A 1 651 ? 27.020 -0.247 -33.459 1.00 89.56 651 LYS A C 1
ATOM 5260 O O . LYS A 1 651 ? 27.355 -1.177 -32.728 1.00 89.56 651 LYS A O 1
ATOM 5265 N N . LYS A 1 652 ? 27.911 0.484 -34.141 1.00 91.19 652 LYS A N 1
ATOM 5266 C CA . LYS A 1 652 ? 29.364 0.255 -34.065 1.00 91.19 652 LYS A CA 1
ATOM 5267 C C . LYS A 1 652 ? 29.905 0.528 -32.665 1.00 91.19 652 LYS A C 1
ATOM 5269 O O . LYS A 1 652 ? 30.653 -0.297 -32.143 1.00 91.19 652 LYS A O 1
ATOM 5274 N N . ILE A 1 653 ? 29.520 1.650 -32.049 1.00 93.69 653 ILE A N 1
ATOM 5275 C CA . ILE A 1 653 ? 30.007 1.996 -30.710 1.00 93.69 653 ILE A CA 1
ATOM 5276 C C . ILE A 1 653 ? 29.513 0.989 -29.671 1.00 93.69 653 ILE A C 1
ATOM 5278 O O . ILE A 1 653 ? 30.291 0.555 -28.827 1.00 93.69 653 ILE A O 1
ATOM 5282 N N . LEU A 1 654 ? 28.259 0.532 -29.780 1.00 93.56 654 LEU A N 1
ATOM 5283 C CA . LEU A 1 654 ? 27.701 -0.469 -28.872 1.00 93.56 654 LEU A CA 1
ATOM 5284 C C . LEU A 1 654 ? 28.486 -1.789 -28.929 1.00 93.56 654 LEU A C 1
ATOM 5286 O O . LEU A 1 654 ? 28.778 -2.375 -27.883 1.00 93.56 654 LEU A O 1
ATOM 5290 N N . ALA A 1 655 ? 28.888 -2.213 -30.130 1.00 92.31 655 ALA A N 1
ATOM 5291 C CA . ALA A 1 655 ? 29.722 -3.394 -30.331 1.00 92.31 655 ALA A CA 1
ATOM 5292 C C . ALA A 1 655 ? 31.134 -3.218 -29.751 1.00 92.31 655 ALA A C 1
ATOM 5294 O O . ALA A 1 655 ? 31.620 -4.108 -29.053 1.00 92.31 655 ALA A O 1
ATOM 5295 N N . LYS A 1 656 ? 31.766 -2.056 -29.968 1.00 93.69 656 LYS A N 1
ATOM 5296 C CA . LYS A 1 656 ? 33.084 -1.736 -29.392 1.00 93.69 656 LYS A CA 1
ATOM 5297 C C . LYS A 1 656 ? 33.063 -1.732 -27.865 1.00 93.69 656 LYS A C 1
ATOM 5299 O O . LYS A 1 656 ? 33.964 -2.292 -27.247 1.00 93.69 656 LYS A O 1
ATOM 5304 N N . ILE A 1 657 ? 32.016 -1.166 -27.260 1.00 93.25 657 ILE A N 1
ATOM 5305 C CA . ILE A 1 657 ? 31.825 -1.179 -25.803 1.00 93.25 657 ILE A CA 1
ATOM 5306 C C . ILE A 1 657 ? 31.737 -2.624 -25.291 1.00 93.25 657 ILE A C 1
ATOM 5308 O O . ILE A 1 657 ? 32.367 -2.952 -24.292 1.00 93.25 657 ILE A O 1
ATOM 5312 N N . TRP A 1 658 ? 31.022 -3.520 -25.981 1.00 90.75 658 TRP A N 1
ATOM 5313 C CA . TRP A 1 658 ? 30.965 -4.935 -25.589 1.00 90.75 658 TRP A CA 1
ATOM 5314 C C . TRP A 1 658 ? 32.331 -5.625 -25.620 1.00 90.75 658 TRP A C 1
ATOM 5316 O O . TRP A 1 658 ? 32.672 -6.378 -24.703 1.00 90.75 658 TRP A O 1
ATOM 5326 N N . GLU A 1 659 ? 33.116 -5.392 -26.673 1.00 89.75 659 GLU A N 1
ATOM 5327 C CA . GLU A 1 659 ? 34.469 -5.945 -26.782 1.00 89.75 659 GLU A CA 1
ATOM 5328 C C . GLU A 1 659 ? 35.381 -5.434 -25.668 1.00 89.75 659 GLU A C 1
ATOM 5330 O O . GLU A 1 659 ? 36.156 -6.205 -25.102 1.00 89.75 659 GLU A O 1
ATOM 5335 N N . ASP A 1 660 ? 35.274 -4.149 -25.342 1.00 90.25 660 ASP A N 1
ATOM 5336 C CA . ASP A 1 660 ? 36.031 -3.518 -24.272 1.00 90.25 660 ASP A CA 1
ATOM 5337 C C . ASP A 1 660 ? 35.645 -4.068 -22.888 1.00 90.25 660 ASP A C 1
ATOM 5339 O O . ASP A 1 660 ? 36.519 -4.486 -22.123 1.00 90.25 660 ASP A O 1
ATOM 5343 N N . LEU A 1 661 ? 34.343 -4.197 -22.603 1.00 88.12 661 LEU A N 1
ATOM 5344 C CA . LEU A 1 661 ? 33.833 -4.860 -21.397 1.00 88.12 661 LEU A CA 1
ATOM 5345 C C . LEU A 1 661 ? 34.362 -6.299 -21.289 1.00 88.12 661 LEU A C 1
ATOM 5347 O O . LEU A 1 661 ? 34.882 -6.703 -20.248 1.00 88.12 661 LEU A O 1
ATOM 5351 N N . SER A 1 662 ? 34.303 -7.059 -22.383 1.00 83.31 662 SER A N 1
ATOM 5352 C CA . SER A 1 662 ? 34.750 -8.457 -22.426 1.00 83.31 662 SER A CA 1
ATOM 5353 C C . SER A 1 662 ? 36.261 -8.630 -22.226 1.00 83.31 662 SER A C 1
ATOM 5355 O O . SER A 1 662 ? 36.700 -9.721 -21.877 1.00 83.31 662 SER A O 1
ATOM 5357 N N . LYS A 1 663 ? 37.069 -7.590 -22.467 1.00 82.94 663 LYS A N 1
ATOM 5358 C CA . LYS A 1 663 ? 38.533 -7.620 -22.294 1.00 82.94 663 LYS A CA 1
ATOM 5359 C C . LYS A 1 663 ? 38.956 -7.076 -20.933 1.00 82.94 663 LYS A C 1
ATOM 5361 O O . LYS A 1 663 ? 39.775 -7.681 -20.239 1.00 82.94 663 LYS A O 1
ATOM 5366 N N . HIS A 1 664 ? 38.407 -5.931 -20.538 1.00 84.06 664 HIS A N 1
ATOM 5367 C CA . HIS A 1 664 ? 38.921 -5.162 -19.407 1.00 84.06 664 HIS A CA 1
ATOM 5368 C C . HIS A 1 664 ? 38.090 -5.311 -18.134 1.00 84.06 664 HIS A C 1
ATOM 5370 O O . HIS A 1 664 ? 38.650 -5.160 -17.047 1.00 84.06 664 HIS A O 1
ATOM 5376 N N . TRP A 1 665 ? 36.817 -5.702 -18.229 1.00 82.69 665 TRP A N 1
ATOM 5377 C CA . TRP A 1 665 ? 35.909 -5.823 -17.081 1.00 82.69 665 TRP A CA 1
ATOM 5378 C C . TRP A 1 665 ? 35.692 -7.267 -16.599 1.00 82.69 665 TRP A C 1
ATOM 5380 O O . TRP A 1 665 ? 35.031 -7.474 -15.580 1.00 82.69 665 TRP A O 1
ATOM 5390 N N . THR A 1 666 ? 36.287 -8.264 -17.266 1.00 74.38 666 THR A N 1
ATOM 5391 C CA . THR A 1 666 ? 36.185 -9.689 -16.898 1.00 74.38 666 THR A CA 1
ATOM 5392 C C . THR A 1 666 ? 37.413 -10.233 -16.158 1.00 74.38 666 THR A C 1
ATOM 5394 O O . THR A 1 666 ? 38.546 -9.959 -16.560 1.00 74.38 666 THR A O 1
ATOM 5397 N N . GLY A 1 667 ? 37.213 -11.041 -15.109 1.00 65.56 667 GLY A N 1
ATOM 5398 C CA . GLY A 1 667 ? 38.287 -11.713 -14.353 1.00 65.56 667 GLY A CA 1
ATOM 5399 C C . GLY A 1 667 ? 37.846 -12.181 -12.959 1.00 65.56 667 GLY A C 1
ATOM 5400 O O . GLY A 1 667 ? 36.770 -11.805 -12.506 1.00 65.56 667 GLY A O 1
ATOM 5401 N N . GLU A 1 668 ? 38.669 -12.978 -12.260 1.00 53.47 668 GLU A N 1
ATOM 5402 C CA . GLU A 1 668 ? 38.318 -13.563 -10.942 1.00 53.47 668 GLU A CA 1
ATOM 5403 C C . GLU A 1 668 ? 38.039 -12.516 -9.846 1.00 53.47 668 GLU A C 1
ATOM 5405 O O . GLU A 1 668 ? 37.272 -12.795 -8.929 1.00 53.47 668 GLU A O 1
ATOM 5410 N N . ASN A 1 669 ? 38.541 -11.285 -10.014 1.00 57.09 669 ASN A N 1
ATOM 5411 C CA . ASN A 1 669 ? 38.305 -10.138 -9.125 1.00 57.09 669 ASN A CA 1
ATOM 5412 C C . ASN A 1 669 ? 37.665 -8.931 -9.836 1.00 57.09 669 ASN A C 1
ATOM 5414 O O . ASN A 1 669 ? 37.746 -7.808 -9.340 1.00 57.09 669 ASN A O 1
ATOM 5418 N N . LYS A 1 670 ? 37.072 -9.126 -11.020 1.00 65.94 670 LYS A N 1
ATOM 5419 C CA . LYS A 1 670 ? 36.430 -8.037 -11.772 1.00 65.94 670 LYS A CA 1
ATOM 5420 C C . LYS A 1 670 ? 34.909 -8.142 -11.722 1.00 65.94 670 LYS A C 1
ATOM 5422 O O . LYS A 1 670 ? 34.349 -9.168 -11.348 1.00 65.94 670 LYS A O 1
ATOM 5427 N N . GLN A 1 671 ? 34.243 -7.049 -12.090 1.00 67.88 671 GLN A N 1
ATOM 5428 C CA . GLN A 1 671 ? 32.794 -6.897 -11.939 1.00 67.88 671 GLN A CA 1
ATOM 5429 C C . GLN A 1 671 ? 31.974 -7.868 -12.799 1.00 67.88 671 GLN A C 1
ATOM 5431 O O . GLN A 1 671 ? 30.819 -8.136 -12.476 1.00 67.88 671 GLN A O 1
ATOM 5436 N N . ILE A 1 672 ? 32.558 -8.398 -13.878 1.00 76.38 672 ILE A N 1
ATOM 5437 C CA . ILE A 1 672 ? 31.878 -9.287 -14.816 1.00 76.38 672 ILE A CA 1
ATOM 5438 C C . ILE A 1 672 ? 32.543 -10.667 -14.798 1.00 76.38 672 ILE A C 1
ATOM 5440 O O . ILE A 1 672 ? 33.764 -10.795 -14.927 1.00 76.38 672 ILE A O 1
ATOM 5444 N N . ARG A 1 673 ? 31.739 -11.725 -14.656 1.00 70.31 673 ARG A N 1
ATOM 5445 C CA . ARG A 1 673 ? 32.225 -13.109 -14.642 1.00 70.31 673 ARG A CA 1
ATOM 5446 C C . ARG A 1 673 ? 31.990 -13.778 -15.998 1.00 70.31 673 ARG A C 1
ATOM 5448 O O . ARG A 1 673 ? 30.838 -13.971 -16.363 1.00 70.31 673 ARG A O 1
ATOM 5455 N N . PRO A 1 674 ? 33.040 -14.190 -16.728 1.00 67.38 674 PRO A N 1
ATOM 5456 C CA . PRO A 1 674 ? 32.853 -14.937 -17.963 1.00 67.38 674 PRO A CA 1
ATOM 5457 C C . PRO A 1 674 ? 32.380 -16.364 -17.662 1.00 67.38 674 PRO A C 1
ATOM 5459 O O . PRO A 1 674 ? 32.962 -17.062 -16.825 1.00 67.38 674 PRO A O 1
ATOM 5462 N N . LEU A 1 675 ? 31.355 -16.840 -18.370 1.00 64.62 675 LEU A N 1
ATOM 5463 C CA . LEU A 1 675 ? 30.941 -18.241 -18.291 1.00 64.62 675 LEU A CA 1
ATOM 5464 C C . LEU A 1 675 ? 31.843 -19.085 -19.203 1.00 64.62 675 LEU A C 1
ATOM 5466 O O . LEU A 1 675 ? 31.755 -19.000 -20.428 1.00 64.62 675 LEU A O 1
ATOM 5470 N N . LYS A 1 676 ? 32.699 -19.921 -18.591 1.00 49.38 676 LYS A N 1
ATOM 5471 C CA . LYS A 1 676 ? 33.749 -20.737 -19.245 1.00 49.38 676 LYS A CA 1
ATOM 5472 C C . LYS A 1 676 ? 33.260 -21.725 -20.324 1.00 49.38 676 LYS A C 1
ATOM 5474 O O . LYS A 1 676 ? 34.097 -22.329 -20.981 1.00 49.38 676 LYS A O 1
ATOM 5479 N N . ASP A 1 677 ? 31.952 -21.874 -20.544 1.00 44.75 677 ASP A N 1
ATOM 5480 C CA . ASP A 1 677 ? 31.389 -22.943 -21.377 1.00 44.75 677 ASP A CA 1
ATOM 5481 C C . ASP A 1 677 ? 30.391 -22.444 -22.438 1.00 44.75 677 ASP A C 1
ATOM 5483 O O . ASP A 1 677 ? 29.225 -22.841 -22.501 1.00 44.75 677 ASP A O 1
ATOM 5487 N N . SER A 1 678 ? 30.823 -21.512 -23.292 1.00 42.56 678 SER A N 1
ATOM 5488 C CA . SER A 1 678 ? 30.064 -21.211 -24.507 1.00 42.56 678 SER A CA 1
ATOM 5489 C C . SER A 1 678 ? 30.955 -20.758 -25.658 1.00 42.56 678 SER A C 1
ATOM 5491 O O . SER A 1 678 ? 31.773 -19.853 -25.521 1.00 42.56 678 SER A O 1
ATOM 5493 N N . LYS A 1 679 ? 30.704 -21.305 -26.853 1.00 40.62 679 LYS A N 1
ATOM 5494 C CA . LYS A 1 679 ? 31.229 -20.818 -28.145 1.00 40.62 679 LYS A CA 1
ATOM 5495 C C . LYS A 1 679 ? 30.814 -19.361 -28.479 1.00 40.62 679 LYS A C 1
ATOM 5497 O O . LYS A 1 679 ? 31.003 -18.934 -29.612 1.00 40.62 679 LYS A O 1
ATOM 5502 N N . PHE A 1 680 ? 30.208 -18.616 -27.544 1.00 43.91 680 PHE A N 1
ATOM 5503 C CA . PHE A 1 680 ? 29.479 -17.364 -27.794 1.00 43.91 680 PHE A CA 1
ATOM 5504 C C . PHE A 1 680 ? 29.850 -16.180 -26.884 1.00 43.91 680 PHE A C 1
ATOM 5506 O O . PHE A 1 680 ? 29.204 -15.143 -27.003 1.00 43.91 680 PHE A O 1
ATOM 5513 N N . GLY A 1 681 ? 30.866 -16.290 -26.015 1.00 51.16 681 GLY A N 1
ATOM 5514 C CA . GLY A 1 681 ? 31.300 -15.161 -25.176 1.00 51.16 681 GLY A CA 1
ATOM 5515 C C . GLY A 1 681 ? 30.180 -14.641 -24.271 1.00 51.16 681 GLY A C 1
ATOM 5516 O O . GLY A 1 681 ? 29.857 -13.459 -24.304 1.00 51.16 681 GLY A O 1
ATOM 5517 N N . ILE A 1 682 ? 29.522 -15.552 -23.550 1.00 55.97 682 ILE A N 1
ATOM 5518 C CA . ILE A 1 682 ? 28.395 -15.237 -22.665 1.00 55.97 682 ILE A CA 1
ATOM 5519 C C . ILE A 1 682 ? 28.928 -14.709 -21.322 1.00 55.97 682 ILE A C 1
ATOM 5521 O O . ILE A 1 682 ? 29.771 -15.364 -20.696 1.00 55.97 682 ILE A O 1
ATOM 5525 N N . LEU A 1 683 ? 28.409 -13.553 -20.903 1.00 56.59 683 LEU A N 1
ATOM 5526 C CA . LEU A 1 683 ? 28.639 -12.901 -19.611 1.00 56.59 683 LEU A CA 1
ATOM 5527 C C . LEU A 1 683 ? 27.419 -13.078 -18.694 1.00 56.59 683 LEU A C 1
ATOM 5529 O O . LEU A 1 683 ? 26.267 -13.038 -19.201 1.00 56.59 683 LEU A O 1
#

Sequence (683 aa):
TNYAMLEYLLLRPDDSPFFDGELARHWKFLILDEAHIYNGASGIEMGMLIRRLKDRVCEGKSGVLRCIATSATLAKEEDDFEKVIRFASNLFGEKFEWDPAQEDRQDVIKGESIKTPTLQESIDLPLGLYSEIDEIITSVQDNSAIIKRCYEICQKAGIVESLLVQAKMQSDDNAKKFLYGILQKDKRTLELKRILETGSIKLEDCIKKVLGNGKPSSKESQAVISLINLAVWVRPEQELLPLLPARYHLFVRAPEGIFVSLFPKPKISLERREQTQVGYPVFELASCRRCGQAYLVSNIINGKLKHFIAEIDAPKENRYFLLTEKKPLFEDDEDEESAEPEKIAEKGKKWRLCVRCGAIWEEYEESSCQCPNKDSEVRNLTEIIPKDGVLNKCYLCGLSSRNIVREFVFQKDAPAAVLITSLFQTLKEKKQKERKILAFSDSRQDAAFFAPYLNSTYETILYRRLIMEVLQQNKSVGDYRLQSLCEDVLKLAEENSLFDQTLDEKQRKRKVWGWILQEFCALAWERNICLEGVGLLYFLPISPEGWEPINDLLQAPWNLSKEESIALYQILLNTIRLKMAVTFPSDGPSPKDEIFAPRNWIYKFSGWKSNSKKGIYSWNPASGRANARLEFLYKLFEKLTGSNDDKGECKKILAKIWEDLSKHWTGENKQIRPLKDSKFGIL

Secondary structure (DSSP, 8-state):
--HHHHHHHHH-GGGHHHHSSTGGGG--EEEES-GGG--HHHHHHHHHHHHHHHHHHHTT-TTSSEEEE--SSS-SSGGGHHHHHHHHHHHHTS---B-TT-TT-B--PPPP--PPP--SS-B---HHHHHHHHHHHHH---HHHHHHHHHHHHHHTT--HHHHHHHHHTTTT-HHHHHHHHHTTBHHHHHHHHHHHT----HHHHHHHHHT-SS--HHHHHHHHHHHHHHHH--SSSSSPPS---------------EEE-SSS-EEESS--SB-TTS-B-EEEEEETTT--EEEE-EEETTEEE-----TT------EEEE-SSPPP--EETT---SS---PPEEEEEEEEETTT-BEEETTSPP----S-TTTSEEEEEEEE-TTS-EEE-TTT--EEEEEEEE----SHHHHHHHHHHHHHH---SSTTT-------S-HHHHHHHHHHHHHHHHHHHHHHHHHHHHHHTTT-SS--HHHHHHHHHHHHHHTT-S-TT--HHHHHHHHHHHHHHHHHT-TTTTTTSTTTTTS----PPPPTT----HHHHSTTT---HHHHHHHHHHHHHHHHHTT-SPPPTTS--TTSGGGTTS-S--EEESS--BGGGTEEESSPPTTEE-HHHHHHHHHHHHHHSS--TT-HHHHHHHHHHHHHHHHSBSTTSSB---SS-TT---

Foldseek 3Di:
DDLVVLVVLCPDPVNLVCQADDNLAPAAEDEAEALVVCDDPNLVVQLVSLQSSCCRSPVSDEPRYDYHYDHDPQDPDPVSVVVVQVSSCSSNVYHQADDPVDPVRHRDDDDDDDAQDPDPAADAFDLLLLVVLLVLVLPDDQLQSSLVVNLVVCVVRPPDPVQQVVQVVLCPSGNLSSVCSRLSRHPLLSQLRVVCVVHDDDLLVSLCRSVVHPDDDPSSSVSVVSSVVSQQSHDNDPPDGGNDVDDDDDDDDDQAFWKWQPPPHTDIDSHDDQADPVRFGIFGWWAQPPPRFIKTWFDQDPQFTTHDDDPPPDDDQTKIKGFDPDDADDFAAQLDDDPDPAPAWDWDFKWKAQSGNRGIDGPPDDGPDDDPDRPVRITIIIIIGGPRNAHQADRRHGHGHGRRTDTPGDDPQPVVLVVVVVVQVPPSDPDPVVRDDDDDDPDPVCVVVNVVVSVVVNVLVVLLVLLLVLCVVCVVPPDDDPVNSLVSSLVVCVVVVVDDPPDDPLRSSQVSLLSSLCLQLVQPVRCCPRCVNVPNDDDFDDFPPPDWADCVCCDPPNVDDRVRRSVLLRVLVSVCSNLVQADRDPSYDQLLDPSNPPRSAHAWEFQEDDDVVRNYHHLQYDPSHDHPSLVVLQVSSCVRNVDGCPPCVSNVSSSVSVVSCLPRQEDPPGRDDFDPDDPTRMD